Protein AF-A0A6J7ZWI7-F1 (afdb_monomer)

Organism: Mytilus coruscus (NCBI:txid42192)

Secondary structure (DSSP, 8-state):
-HHHHHHHHHHHHHHHHHHHHH-------PPP--------PPPPPHHHHHHHHHHHTTSPPPPP---TT--GGGS-HHHHHHHHHHHHHHHHHHHHHHHHHHHHHHHHHHHH----S-TTS--HHHHHHHHHTHHHHHHHS--TT-HHHHHHHHHHHHHHHHHHH----HHHHHHHHHHHHH-HHHHHHHHHT-SS----HHHHHHHHTSSPP-SS--HHHHHHHHHHHHHTTTTSGGG-----------------EE-TTT--EETB--HHHHHHHHHHHHHHHH--S-----SS-------PPP-HHHHHHHHHHHHHTBSSTT--B--EETTEE--HHHHHHHIIIIISSTT--SSTT--HHHHS--TTTTT-HHHHHHHTSHHHHHHHHHHS-GGGHHHHHHHHHHHHHHHHT----SSHHHHHT-GGGSPB--TT-HHHHIIIIIIHHHHHHHHHHHHT-TT--HHHHHTTS--HHHHHHHHHHHHHHHHHHHHHHHTT-S-B-GGGGSS--

Structure (mmCIF, N/CA/C/O backbone):
data_AF-A0A6J7ZWI7-F1
#
_entry.id   AF-A0A6J7ZWI7-F1
#
loop_
_atom_site.group_PDB
_atom_site.id
_atom_site.type_symbol
_atom_site.label_atom_id
_atom_site.label_alt_id
_atom_site.label_comp_id
_atom_site.label_asym_id
_atom_site.label_entity_id
_atom_site.label_seq_id
_atom_site.pdbx_PDB_ins_code
_atom_site.Cartn_x
_atom_site.Cartn_y
_atom_site.Cartn_z
_atom_site.occupancy
_atom_site.B_iso_or_equiv
_atom_site.auth_seq_id
_atom_site.auth_comp_id
_atom_site.auth_asym_id
_atom_site.auth_atom_id
_atom_site.pdbx_PDB_model_num
ATOM 1 N N . MET A 1 1 ? 31.018 61.554 -10.708 1.00 45.62 1 MET A N 1
ATOM 2 C CA . MET A 1 1 ? 30.040 61.345 -9.614 1.00 45.62 1 MET A CA 1
ATOM 3 C C . MET A 1 1 ? 28.621 61.806 -9.962 1.00 45.62 1 MET A C 1
ATOM 5 O O . MET A 1 1 ? 27.698 61.292 -9.351 1.00 45.62 1 MET A O 1
ATOM 9 N N . SER A 1 2 ? 28.408 62.670 -10.964 1.00 43.94 2 SER A N 1
ATOM 10 C CA . SER A 1 2 ? 27.065 63.125 -11.377 1.00 43.94 2 SER A CA 1
ATOM 11 C C . SER A 1 2 ? 26.158 62.014 -11.932 1.00 43.94 2 SER A C 1
ATOM 13 O O . SER A 1 2 ? 24.997 61.957 -11.557 1.00 43.94 2 SER A O 1
ATOM 15 N N . ASN A 1 3 ? 26.677 61.065 -12.721 1.00 47.3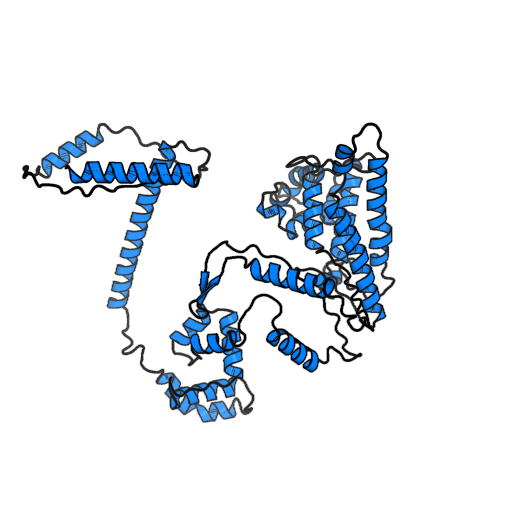4 3 ASN A N 1
ATOM 16 C CA . ASN A 1 3 ? 25.847 60.000 -13.319 1.00 47.34 3 ASN A CA 1
ATOM 17 C C . ASN A 1 3 ? 25.349 58.933 -12.325 1.00 47.34 3 ASN A C 1
ATOM 19 O O . ASN A 1 3 ? 24.417 58.197 -12.633 1.00 47.34 3 ASN A O 1
ATOM 23 N N . PHE A 1 4 ? 25.964 58.820 -11.143 1.00 48.78 4 PHE A N 1
ATOM 24 C CA . PHE A 1 4 ? 25.611 57.779 -10.168 1.00 48.78 4 PHE A CA 1
ATOM 25 C C . PHE A 1 4 ? 24.387 58.170 -9.329 1.00 48.78 4 PHE A C 1
ATOM 27 O O . PHE A 1 4 ? 23.556 57.322 -9.018 1.00 48.78 4 PHE A O 1
ATOM 34 N N . SER A 1 5 ? 24.239 59.466 -9.028 1.00 50.50 5 SER A N 1
ATOM 35 C CA . SER A 1 5 ? 23.066 60.003 -8.328 1.00 50.50 5 SER A CA 1
ATOM 36 C C . SER A 1 5 ? 21.799 59.847 -9.170 1.00 50.50 5 SER A C 1
ATOM 38 O O . SER A 1 5 ? 20.777 59.399 -8.664 1.00 50.50 5 SER A O 1
ATOM 40 N N . THR A 1 6 ? 21.882 60.126 -10.474 1.00 57.06 6 THR A N 1
ATOM 41 C CA . THR A 1 6 ? 20.742 60.040 -11.400 1.00 57.06 6 THR A CA 1
ATOM 42 C C . THR A 1 6 ? 20.266 58.599 -11.603 1.00 57.06 6 THR A C 1
ATOM 44 O O . THR A 1 6 ? 19.067 58.336 -11.634 1.00 57.06 6 THR A O 1
ATOM 47 N N . LEU A 1 7 ? 21.200 57.642 -11.676 1.00 53.06 7 LEU A N 1
ATOM 48 C CA . LEU A 1 7 ? 20.899 56.208 -11.779 1.00 53.06 7 LEU A CA 1
ATOM 49 C C . LEU A 1 7 ? 20.277 55.638 -10.498 1.00 53.06 7 LEU A C 1
ATOM 51 O O . LEU A 1 7 ? 19.397 54.781 -10.572 1.00 53.06 7 LEU A O 1
ATOM 55 N N . LEU A 1 8 ? 20.706 56.117 -9.327 1.00 56.00 8 LEU A N 1
ATOM 56 C CA . LEU A 1 8 ? 20.135 55.703 -8.046 1.00 56.00 8 LEU A CA 1
ATOM 57 C C . LEU A 1 8 ? 18.701 56.225 -7.875 1.00 56.00 8 LEU A C 1
ATOM 59 O O . LEU A 1 8 ? 17.844 55.502 -7.372 1.00 56.00 8 LEU A O 1
ATOM 63 N N . GLN A 1 9 ? 18.434 57.441 -8.352 1.00 59.75 9 GLN A N 1
ATOM 64 C CA . GLN A 1 9 ? 17.122 58.080 -8.265 1.00 59.75 9 GLN A CA 1
ATOM 65 C C . GLN A 1 9 ? 16.100 57.416 -9.205 1.00 59.75 9 GLN A C 1
ATOM 67 O O . GLN A 1 9 ? 15.015 57.046 -8.762 1.00 59.75 9 GLN A O 1
ATOM 72 N N . LEU A 1 10 ? 16.494 57.104 -10.448 1.00 58.75 10 LEU A N 1
ATOM 73 C CA . LEU A 1 10 ? 15.679 56.319 -11.391 1.00 58.75 10 LEU A CA 1
ATOM 74 C C . LEU A 1 10 ? 15.386 54.897 -10.885 1.00 58.75 10 LEU A C 1
ATOM 76 O O . LEU A 1 10 ? 14.271 54.396 -11.032 1.00 58.75 10 LEU A O 1
ATOM 80 N N . ALA A 1 11 ? 16.363 54.240 -10.252 1.00 55.84 11 ALA A N 1
ATOM 81 C CA . ALA A 1 11 ? 16.165 52.908 -9.680 1.00 55.84 11 ALA A CA 1
ATOM 82 C C . ALA A 1 11 ? 15.207 52.924 -8.473 1.00 55.84 11 ALA A C 1
ATOM 84 O O . ALA A 1 11 ? 14.430 51.986 -8.295 1.00 55.84 11 ALA A O 1
ATOM 85 N N . GLN A 1 12 ? 15.231 53.982 -7.657 1.00 62.62 12 GLN A N 1
ATOM 86 C CA . GLN A 1 12 ? 14.315 54.144 -6.524 1.00 62.62 12 GLN A CA 1
ATOM 87 C C . GLN A 1 12 ? 12.875 54.435 -6.973 1.00 62.62 12 GLN A C 1
ATOM 89 O O . GLN A 1 12 ? 11.942 53.854 -6.414 1.00 62.62 12 GLN A O 1
ATOM 94 N N . GLU A 1 13 ? 12.685 55.255 -8.010 1.00 65.56 13 GLU A N 1
ATOM 95 C CA . GLU A 1 13 ? 11.359 55.529 -8.580 1.00 65.56 13 GLU A CA 1
ATOM 96 C C . GLU A 1 13 ? 10.736 54.284 -9.226 1.00 65.56 13 GLU A C 1
ATOM 98 O O . GLU A 1 13 ? 9.563 53.986 -8.988 1.00 65.56 13 GLU A O 1
ATOM 103 N N . LEU A 1 14 ? 11.527 53.489 -9.957 1.00 61.12 14 LEU A N 1
ATOM 104 C CA . LEU A 1 14 ? 11.052 52.250 -10.581 1.00 61.12 14 LEU A CA 1
ATOM 105 C C . LEU A 1 14 ? 10.603 51.213 -9.534 1.00 61.12 14 LEU A C 1
ATOM 107 O O . LEU A 1 14 ? 9.574 50.555 -9.696 1.00 61.12 14 LEU A O 1
ATOM 111 N N . VAL A 1 15 ? 11.343 51.098 -8.424 1.00 60.28 15 VAL A N 1
ATOM 112 C CA . VAL A 1 15 ? 11.004 50.198 -7.308 1.00 60.28 15 VAL A CA 1
ATOM 113 C C . VAL A 1 15 ? 9.740 50.660 -6.582 1.00 60.28 15 VAL A C 1
ATOM 115 O O . VAL A 1 15 ? 8.906 49.822 -6.232 1.00 60.28 15 VAL A O 1
ATOM 118 N N . MET A 1 16 ? 9.546 51.969 -6.386 1.00 60.84 16 MET A N 1
ATOM 119 C CA . MET A 1 16 ? 8.299 52.488 -5.809 1.00 60.84 16 MET A CA 1
ATOM 120 C C . MET A 1 16 ? 7.095 52.264 -6.730 1.00 60.84 16 MET A C 1
ATOM 122 O O . MET A 1 16 ? 6.038 51.849 -6.250 1.00 60.84 16 MET A O 1
ATOM 126 N N . HIS A 1 17 ? 7.251 52.459 -8.042 1.00 57.09 17 HIS A N 1
ATOM 127 C CA . HIS A 1 17 ? 6.162 52.276 -9.001 1.00 57.09 17 HIS A CA 1
ATOM 128 C C . HIS A 1 17 ? 5.717 50.806 -9.106 1.00 57.09 17 HIS A C 1
ATOM 130 O O . HIS A 1 17 ? 4.521 50.510 -9.090 1.00 57.09 17 HIS A O 1
ATOM 136 N N . LEU A 1 18 ? 6.668 49.865 -9.114 1.00 54.59 18 LEU A N 1
ATOM 137 C CA . LEU A 1 18 ? 6.382 48.425 -9.127 1.00 54.59 18 LEU A CA 1
ATOM 138 C C . LEU A 1 18 ? 5.754 47.935 -7.813 1.00 54.59 18 LEU A C 1
ATOM 140 O O . LEU A 1 18 ? 4.853 47.094 -7.837 1.00 54.59 18 LEU A O 1
ATOM 144 N N . ARG A 1 19 ? 6.172 48.500 -6.672 1.00 55.59 19 ARG A N 1
ATOM 145 C CA . ARG A 1 19 ? 5.603 48.173 -5.358 1.00 55.59 19 ARG A CA 1
ATOM 146 C C . ARG A 1 19 ? 4.160 48.659 -5.214 1.00 55.59 19 ARG A C 1
ATOM 148 O O . ARG A 1 19 ? 3.345 47.930 -4.658 1.00 55.59 19 ARG A O 1
ATOM 155 N N . MET A 1 20 ? 3.837 49.850 -5.725 1.00 53.91 20 MET A N 1
ATOM 156 C CA . MET A 1 20 ? 2.474 50.395 -5.654 1.00 53.91 20 MET A CA 1
ATOM 157 C C . MET A 1 20 ? 1.499 49.734 -6.636 1.00 53.91 20 MET A C 1
ATOM 159 O O . MET A 1 20 ? 0.329 49.591 -6.302 1.00 53.91 20 MET A O 1
ATOM 163 N N . LYS A 1 21 ? 1.955 49.310 -7.823 1.00 46.09 21 LYS A N 1
ATOM 164 C CA . LYS A 1 21 ? 1.064 48.782 -8.872 1.00 46.09 21 LYS A CA 1
ATOM 165 C C . LYS A 1 21 ? 0.836 47.265 -8.807 1.00 46.09 21 LYS A C 1
ATOM 167 O O . LYS A 1 21 ? -0.218 46.809 -9.232 1.00 46.09 21 LYS A O 1
ATOM 172 N N . TYR A 1 22 ? 1.789 46.495 -8.268 1.00 51.00 22 TYR A N 1
ATOM 173 C CA . TYR A 1 22 ? 1.742 45.021 -8.303 1.00 51.00 22 TYR A CA 1
ATOM 174 C C . TYR A 1 22 ? 2.011 44.332 -6.953 1.00 51.00 22 TYR A C 1
ATOM 176 O O . TYR A 1 22 ? 2.034 43.107 -6.892 1.00 51.00 22 TYR A O 1
ATOM 184 N N . GLY A 1 23 ? 2.239 45.078 -5.863 1.00 45.19 23 GLY A N 1
ATOM 185 C CA . GLY A 1 23 ? 2.429 44.506 -4.519 1.00 45.19 23 GLY A CA 1
ATOM 186 C C . GLY A 1 23 ? 3.719 43.693 -4.317 1.00 45.19 23 GLY A C 1
ATOM 187 O O . GLY A 1 23 ? 3.888 43.057 -3.278 1.00 45.19 23 GLY A O 1
ATOM 188 N N . VAL A 1 24 ? 4.650 43.716 -5.278 1.00 42.88 24 VAL A N 1
ATOM 189 C CA . VAL A 1 24 ? 5.900 42.939 -5.239 1.00 42.88 24 VAL A CA 1
ATOM 190 C C . VAL A 1 24 ? 7.018 43.729 -4.548 1.00 42.88 24 VAL A C 1
ATOM 192 O O . VAL A 1 24 ? 7.262 44.897 -4.855 1.00 42.88 24 VAL A O 1
ATOM 195 N N . ILE A 1 25 ? 7.741 43.087 -3.622 1.00 44.72 25 ILE A N 1
ATOM 196 C CA . ILE A 1 25 ? 8.928 43.657 -2.963 1.00 44.72 25 ILE A CA 1
ATOM 197 C C . ILE A 1 25 ? 10.171 43.320 -3.798 1.00 44.72 25 ILE A C 1
ATOM 199 O O . ILE A 1 25 ? 10.655 42.191 -3.775 1.00 44.72 25 ILE A O 1
ATOM 203 N N . VAL A 1 26 ? 10.713 44.310 -4.511 1.00 45.81 26 VAL A N 1
ATOM 204 C CA . VAL A 1 26 ? 11.947 44.171 -5.304 1.00 45.81 26 VAL A CA 1
ATOM 205 C C . VAL A 1 26 ? 13.139 44.716 -4.514 1.00 45.81 26 VAL A C 1
ATOM 207 O O . VAL A 1 26 ? 13.104 45.842 -4.018 1.00 45.81 26 VAL A O 1
ATOM 210 N N . LYS A 1 27 ? 14.212 43.923 -4.390 1.00 40.94 27 LYS A N 1
ATOM 211 C CA . LYS A 1 27 ? 15.452 44.302 -3.692 1.00 40.94 27 LYS A CA 1
ATOM 212 C C . LYS A 1 27 ? 16.568 44.522 -4.717 1.00 40.94 27 LYS A C 1
ATOM 214 O O . LYS A 1 27 ? 17.050 43.567 -5.317 1.00 40.94 27 LYS A O 1
ATOM 219 N N . VAL A 1 28 ? 16.980 45.773 -4.918 1.00 43.91 28 VAL A N 1
ATOM 220 C CA . VAL A 1 28 ? 18.088 46.127 -5.820 1.00 43.91 28 VAL A CA 1
ATOM 221 C C . VAL A 1 28 ? 19.406 46.010 -5.055 1.00 43.91 28 VAL A C 1
ATOM 223 O O . VAL A 1 28 ? 19.600 46.684 -4.046 1.00 43.91 28 VAL A O 1
ATOM 226 N N . ILE A 1 29 ? 20.311 45.145 -5.515 1.00 36.12 29 ILE A N 1
ATOM 227 C CA . ILE A 1 29 ? 21.653 44.981 -4.940 1.00 36.12 29 ILE A CA 1
ATOM 228 C C . ILE A 1 29 ? 22.660 45.570 -5.930 1.00 36.12 29 ILE A C 1
ATOM 230 O O . ILE A 1 29 ? 22.903 44.990 -6.985 1.00 36.12 29 ILE A O 1
ATOM 234 N N . MET A 1 30 ? 23.252 46.718 -5.593 1.00 37.62 30 MET A N 1
ATOM 235 C CA . MET A 1 30 ? 24.400 47.261 -6.326 1.00 37.62 30 MET A CA 1
ATOM 236 C C . MET A 1 30 ? 25.702 46.777 -5.684 1.00 37.62 30 MET A C 1
ATOM 238 O O . MET A 1 30 ? 25.903 46.929 -4.480 1.00 37.62 30 MET A O 1
ATOM 242 N N . VAL A 1 31 ? 26.601 46.219 -6.494 1.00 33.09 31 VAL A N 1
ATOM 243 C CA . VAL A 1 31 ? 27.946 45.815 -6.062 1.00 33.09 31 VAL A CA 1
ATOM 244 C C . VAL A 1 31 ? 28.939 46.903 -6.488 1.00 33.09 31 VAL A C 1
ATOM 246 O O . VAL A 1 31 ? 29.068 47.151 -7.690 1.00 33.09 31 VAL A O 1
ATOM 249 N N . PRO A 1 32 ? 29.657 47.566 -5.564 1.00 30.83 32 PRO A N 1
ATOM 250 C CA . PRO A 1 32 ? 30.640 48.571 -5.942 1.00 30.83 32 PRO A CA 1
ATOM 251 C C . PRO A 1 32 ? 31.898 47.903 -6.514 1.00 30.83 32 PRO A C 1
ATOM 253 O O . PRO A 1 32 ? 32.517 47.052 -5.873 1.00 30.83 32 PRO A O 1
ATOM 256 N N . LYS A 1 33 ? 32.323 48.322 -7.713 1.00 28.62 33 LYS A N 1
ATOM 257 C CA . LYS A 1 33 ? 33.686 48.064 -8.201 1.00 28.62 33 LYS A CA 1
ATOM 258 C C . LYS A 1 33 ? 34.642 49.014 -7.481 1.00 28.62 33 LYS A C 1
ATOM 260 O O . LYS A 1 33 ? 34.721 50.191 -7.819 1.00 28.62 33 LYS A O 1
ATOM 265 N N . VAL A 1 34 ? 35.377 48.499 -6.499 1.00 30.06 34 VAL A N 1
ATOM 266 C CA . VAL A 1 34 ? 36.505 49.215 -5.893 1.00 30.06 34 VAL A CA 1
ATOM 267 C C . VAL A 1 34 ? 37.693 49.140 -6.854 1.00 30.06 34 VAL A C 1
ATOM 269 O O . VAL A 1 34 ? 38.278 48.076 -7.049 1.00 30.06 34 VAL A O 1
ATOM 272 N N . VAL A 1 35 ? 38.055 50.271 -7.459 1.00 30.48 35 VAL A N 1
ATOM 273 C CA . VAL A 1 35 ? 39.369 50.461 -8.085 1.00 30.48 35 VAL A CA 1
ATOM 274 C C . VAL A 1 35 ? 40.315 50.921 -6.980 1.00 30.48 35 VAL A C 1
ATOM 276 O O . VAL A 1 35 ? 40.199 52.037 -6.482 1.00 30.48 35 VAL A O 1
ATOM 279 N N . VAL A 1 36 ? 41.227 50.047 -6.556 1.00 29.61 36 VAL A N 1
ATOM 280 C CA . VAL A 1 36 ? 42.264 50.399 -5.578 1.00 29.61 36 VAL A CA 1
ATOM 281 C C . VAL A 1 36 ? 43.408 51.095 -6.313 1.00 29.61 36 VAL A C 1
ATOM 283 O O . VAL A 1 36 ? 44.169 50.455 -7.039 1.00 29.61 36 VAL A O 1
ATOM 286 N N . ALA A 1 37 ? 43.549 52.404 -6.104 1.00 29.92 37 ALA A N 1
ATOM 287 C CA . ALA A 1 37 ? 44.778 53.125 -6.412 1.00 29.92 37 ALA A CA 1
ATOM 288 C C . ALA A 1 37 ? 45.890 52.650 -5.457 1.00 29.92 37 ALA A C 1
ATOM 290 O O . ALA A 1 37 ? 45.735 52.688 -4.235 1.00 29.92 37 ALA A O 1
ATOM 291 N N . ARG A 1 38 ? 47.015 52.172 -6.003 1.00 28.91 38 ARG A N 1
ATOM 292 C CA . ARG A 1 38 ? 48.207 51.831 -5.212 1.00 28.91 38 ARG A CA 1
ATOM 293 C C . ARG A 1 38 ? 48.899 53.116 -4.757 1.00 28.91 38 ARG A C 1
ATOM 295 O O . ARG A 1 38 ? 49.639 53.716 -5.527 1.00 28.91 38 ARG A O 1
ATOM 302 N N . LEU A 1 39 ? 48.729 53.477 -3.488 1.00 33.81 39 LEU A N 1
ATOM 303 C CA . LEU A 1 39 ? 49.727 54.263 -2.766 1.00 33.81 39 LEU A CA 1
ATOM 304 C C . LEU A 1 39 ? 50.888 53.330 -2.405 1.00 33.81 39 LEU A C 1
ATOM 306 O O . LEU A 1 39 ? 50.705 52.313 -1.734 1.00 33.81 39 LEU A O 1
ATOM 310 N N . VAL A 1 40 ? 52.086 53.647 -2.894 1.00 38.62 40 VAL A N 1
ATOM 311 C CA . VAL A 1 40 ? 53.319 52.945 -2.529 1.00 38.62 40 VAL A CA 1
ATOM 312 C C . VAL A 1 40 ? 53.675 53.343 -1.097 1.00 38.62 40 VAL A C 1
ATOM 314 O O . VAL A 1 40 ? 54.309 54.365 -0.865 1.00 38.62 40 VAL A O 1
ATOM 317 N N . GLN A 1 41 ? 53.252 52.535 -0.127 1.00 41.91 41 GLN A N 1
ATOM 318 C CA . GLN A 1 41 ? 53.801 52.556 1.227 1.00 41.91 41 GLN A CA 1
ATOM 319 C C . GLN A 1 41 ? 54.755 51.374 1.419 1.00 41.91 41 GLN A C 1
ATOM 321 O O . GLN A 1 41 ? 54.539 50.269 0.910 1.00 41.91 41 GLN A O 1
ATOM 326 N N . ARG A 1 42 ? 55.855 51.644 2.128 1.00 39.62 42 ARG A N 1
ATOM 327 C CA . ARG A 1 42 ? 56.961 50.718 2.395 1.00 39.62 42 ARG A CA 1
ATOM 328 C C . ARG A 1 42 ? 56.423 49.447 3.068 1.00 39.62 42 ARG A C 1
ATOM 330 O O . ARG A 1 42 ? 55.705 49.525 4.059 1.00 39.62 42 ARG A O 1
ATOM 337 N N . ARG A 1 43 ? 56.744 48.268 2.522 1.00 39.44 43 ARG A N 1
ATOM 338 C CA . ARG A 1 43 ? 56.319 46.984 3.107 1.00 39.44 43 ARG A CA 1
ATOM 339 C C . ARG A 1 43 ? 57.072 46.738 4.423 1.00 39.44 43 ARG A C 1
ATOM 341 O O . ARG A 1 43 ? 58.301 46.777 4.385 1.00 39.44 43 ARG A O 1
ATOM 348 N N . PRO A 1 44 ? 56.379 46.414 5.528 1.00 51.19 44 PRO A N 1
ATOM 349 C CA . PRO A 1 44 ? 57.037 46.021 6.763 1.00 51.19 44 PRO A CA 1
ATOM 350 C C . PRO A 1 44 ? 57.765 44.686 6.584 1.00 51.19 44 PRO A C 1
ATOM 352 O O . PRO A 1 44 ? 57.308 43.778 5.871 1.00 51.19 44 PRO A O 1
ATOM 355 N N . THR A 1 45 ? 58.920 44.591 7.227 1.00 60.41 45 THR A N 1
ATOM 356 C CA . THR A 1 45 ? 59.810 43.431 7.216 1.00 60.41 45 THR A CA 1
ATOM 357 C C . THR A 1 45 ? 59.170 42.231 7.929 1.00 60.41 45 THR A C 1
ATOM 359 O O . THR A 1 45 ? 58.224 42.354 8.709 1.00 60.41 45 THR A O 1
ATOM 362 N N . ASN A 1 46 ? 59.672 41.019 7.667 1.00 53.88 46 ASN A N 1
ATOM 363 C CA . ASN A 1 46 ? 59.143 39.792 8.286 1.00 53.88 46 ASN A CA 1
ATOM 364 C C . ASN A 1 46 ? 59.263 39.777 9.824 1.00 53.88 46 ASN A C 1
ATOM 366 O O . ASN A 1 46 ? 58.548 39.016 10.476 1.00 53.88 46 ASN A O 1
ATOM 370 N N . VAL A 1 47 ? 60.138 40.610 10.394 1.00 61.97 47 VAL A N 1
ATOM 371 C CA . VAL A 1 47 ? 60.319 40.767 11.843 1.00 61.97 47 VAL A CA 1
ATOM 372 C C . VAL A 1 47 ? 59.169 41.582 12.445 1.00 61.97 47 VAL A C 1
ATOM 374 O O . VAL A 1 47 ? 58.538 41.125 13.396 1.00 61.97 47 VAL A O 1
ATOM 377 N N . GLU A 1 48 ? 58.798 42.701 11.819 1.00 56.47 48 GLU A N 1
ATOM 378 C CA . GLU A 1 48 ? 57.671 43.552 12.244 1.00 56.47 48 GLU A CA 1
ATOM 379 C C . GLU A 1 48 ? 56.334 42.797 12.169 1.00 56.47 48 GLU A C 1
ATOM 381 O O . GLU A 1 48 ? 55.515 42.858 13.085 1.00 56.47 48 GLU A O 1
ATOM 386 N N . LYS A 1 49 ? 56.146 41.963 11.135 1.00 58.94 49 LYS A N 1
ATOM 387 C CA . LYS A 1 49 ? 54.963 41.088 11.013 1.00 58.94 49 LYS A CA 1
ATOM 388 C C . LYS A 1 49 ? 54.885 40.010 12.096 1.00 58.94 49 LYS A C 1
ATOM 390 O O . LYS A 1 49 ? 53.794 39.534 12.409 1.00 58.94 49 LYS A O 1
ATOM 395 N N . ARG A 1 50 ? 56.027 39.571 12.635 1.00 60.97 50 ARG A N 1
ATOM 396 C CA . ARG A 1 50 ? 56.074 38.593 13.734 1.00 60.97 50 ARG A CA 1
ATOM 397 C C . ARG A 1 50 ? 55.765 39.248 15.077 1.00 60.97 50 ARG A C 1
ATOM 399 O O . ARG A 1 50 ? 55.068 38.626 15.871 1.00 60.97 50 ARG A O 1
ATOM 406 N N . GLN A 1 51 ? 56.219 40.481 15.297 1.00 62.50 51 GLN A N 1
ATOM 407 C CA . GLN A 1 51 ? 55.904 41.251 16.504 1.00 62.50 51 GLN A CA 1
ATOM 408 C C . GLN A 1 51 ? 54.419 41.637 16.558 1.00 62.50 51 GLN A C 1
ATOM 410 O O . GLN A 1 51 ? 53.768 41.339 17.554 1.00 62.50 51 GLN A O 1
ATOM 415 N N . GLN A 1 52 ? 53.841 42.119 15.450 1.00 58.12 52 GLN A N 1
ATOM 416 C CA . GLN A 1 52 ? 52.399 42.416 15.370 1.00 58.12 52 GLN A CA 1
ATOM 417 C C . GLN A 1 52 ? 51.522 41.179 15.628 1.00 58.12 52 GLN A C 1
ATOM 419 O O . GLN A 1 52 ? 50.566 41.238 16.395 1.00 58.12 52 GLN A O 1
ATOM 424 N N . ARG A 1 53 ? 51.889 40.013 15.075 1.00 59.62 53 ARG A N 1
ATOM 425 C CA . ARG A 1 53 ? 51.173 38.748 15.339 1.00 59.62 53 ARG A CA 1
ATOM 426 C C . ARG A 1 53 ? 51.326 38.238 16.775 1.00 59.62 53 ARG A C 1
ATOM 428 O O . ARG A 1 53 ? 50.487 37.463 17.232 1.00 59.62 53 ARG A O 1
ATOM 435 N N . ALA A 1 54 ? 52.411 38.597 17.460 1.00 59.53 54 ALA A N 1
ATOM 436 C CA . ALA A 1 54 ? 52.628 38.237 18.858 1.00 59.53 54 ALA A CA 1
ATOM 437 C C . ALA A 1 54 ? 51.816 39.138 19.805 1.00 59.53 54 ALA A C 1
ATOM 439 O O . ALA A 1 54 ? 51.339 38.653 20.830 1.00 59.53 54 ALA A O 1
ATOM 440 N N . GLU A 1 55 ? 51.608 40.406 19.442 1.00 54.22 55 GLU A N 1
ATOM 441 C CA . GLU A 1 55 ? 50.732 41.335 20.1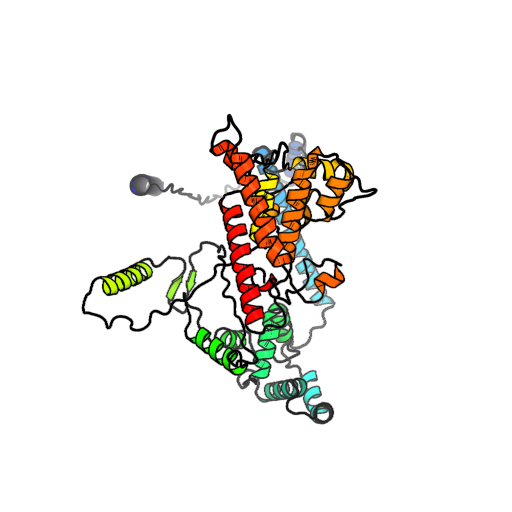66 1.00 54.22 55 GLU A CA 1
ATOM 442 C C . GLU A 1 55 ? 49.243 41.022 19.954 1.00 54.22 55 GLU A C 1
ATOM 444 O O . GLU A 1 55 ? 48.502 40.961 20.931 1.00 54.22 55 GLU A O 1
ATOM 449 N N . GLU A 1 56 ? 48.810 40.684 18.732 1.00 53.59 56 GLU A N 1
ATOM 450 C CA . GLU A 1 56 ? 47.419 40.268 18.442 1.00 53.59 56 GLU A CA 1
ATOM 451 C C . GLU A 1 56 ? 47.011 38.960 19.150 1.00 53.59 56 GLU A C 1
ATOM 453 O O . GLU A 1 56 ? 45.841 38.748 19.478 1.00 53.59 56 GLU A O 1
ATOM 458 N N . LYS A 1 57 ? 47.975 38.073 19.431 1.00 54.44 57 LYS A N 1
ATOM 459 C CA . LYS A 1 57 ? 47.738 36.840 20.202 1.00 54.44 57 LYS A CA 1
ATOM 460 C C . LYS A 1 57 ? 47.600 37.068 21.709 1.00 54.44 57 LYS A C 1
ATOM 462 O O . LYS A 1 57 ? 47.112 36.173 22.391 1.00 54.44 57 LYS A O 1
ATOM 467 N N . LYS A 1 58 ? 48.024 38.222 22.240 1.00 52.41 58 LYS A N 1
ATOM 468 C CA . LYS A 1 58 ? 47.886 38.551 23.670 1.00 52.41 58 LYS A CA 1
ATOM 469 C C . LYS A 1 58 ? 46.518 39.151 24.022 1.00 52.41 58 LYS A C 1
ATOM 471 O O . LYS A 1 58 ? 46.189 39.204 25.200 1.00 52.41 58 LYS A O 1
ATOM 476 N N . THR A 1 59 ? 45.723 39.577 23.037 1.00 43.31 59 THR A N 1
ATOM 477 C CA . THR A 1 59 ? 44.473 40.336 23.249 1.00 43.31 59 THR A CA 1
ATOM 478 C C . THR A 1 59 ? 43.188 39.606 22.840 1.00 43.31 59 THR A C 1
ATOM 480 O O . THR A 1 59 ? 42.106 40.177 22.953 1.00 43.31 59 THR A O 1
ATOM 483 N N . THR A 1 60 ? 43.252 38.346 22.397 1.00 37.09 60 THR A N 1
ATOM 484 C CA . THR A 1 60 ? 42.062 37.590 21.966 1.00 37.09 60 THR A CA 1
ATOM 485 C C . THR A 1 60 ? 41.442 36.774 23.119 1.00 37.09 60 THR A C 1
ATOM 487 O O . THR A 1 60 ? 42.140 35.949 23.710 1.00 37.09 60 THR A O 1
ATOM 490 N N . PRO A 1 61 ? 40.146 36.957 23.459 1.00 43.44 61 PRO A N 1
ATOM 491 C CA . PRO A 1 61 ? 39.468 36.144 24.473 1.00 43.44 61 PRO A CA 1
ATOM 492 C C . PRO A 1 61 ? 39.253 34.694 23.987 1.00 43.44 61 PRO A C 1
ATOM 494 O O . PRO A 1 61 ? 39.265 34.441 22.777 1.00 43.44 61 PRO A O 1
ATOM 497 N N . PRO A 1 62 ? 39.060 33.720 24.898 1.00 40.84 62 PRO A N 1
ATOM 498 C CA . PRO A 1 62 ? 39.020 32.309 24.534 1.00 40.84 62 PRO A CA 1
ATOM 499 C C . PRO A 1 62 ? 37.756 31.976 23.729 1.00 40.84 62 PRO A C 1
ATOM 501 O O . PRO A 1 62 ? 36.638 32.311 24.116 1.00 40.84 62 PRO A O 1
ATOM 504 N N . VAL A 1 63 ? 37.951 31.296 22.597 1.00 45.22 63 VAL A N 1
ATOM 505 C CA . VAL A 1 63 ? 36.891 30.847 21.684 1.00 45.22 63 VAL A CA 1
ATOM 506 C C . VAL A 1 63 ? 36.024 29.792 22.375 1.00 45.22 63 VAL A C 1
ATOM 508 O O . VAL A 1 63 ? 36.505 28.719 22.739 1.00 45.22 63 VAL A O 1
ATOM 511 N N . THR A 1 64 ? 34.731 30.071 22.522 1.00 45.38 64 THR A N 1
ATOM 512 C CA . THR A 1 64 ? 33.725 29.115 22.995 1.00 45.38 64 THR A CA 1
ATOM 513 C C . THR A 1 64 ? 33.513 28.011 21.955 1.00 45.38 64 THR A C 1
ATOM 515 O O . THR A 1 64 ? 33.168 28.261 20.800 1.00 45.38 64 THR A O 1
ATOM 518 N N . PHE A 1 65 ? 33.737 26.761 22.359 1.00 43.69 65 PHE A N 1
ATOM 519 C CA . PHE A 1 65 ? 33.629 25.590 21.490 1.00 43.69 65 PHE A CA 1
ATOM 520 C C . PHE A 1 65 ? 32.153 25.196 21.310 1.00 43.69 65 PHE A C 1
ATOM 522 O O . PHE A 1 65 ? 31.497 24.769 22.259 1.00 43.69 65 PHE A O 1
ATOM 529 N N . VAL A 1 66 ? 31.608 25.333 20.097 1.00 54.53 66 VAL A N 1
ATOM 530 C CA . VAL A 1 66 ? 30.219 24.949 19.786 1.00 54.53 66 VAL A CA 1
ATOM 531 C C . VAL A 1 66 ? 30.193 23.517 19.241 1.00 54.53 66 VAL A C 1
ATOM 533 O O . VAL A 1 66 ? 30.732 23.233 18.173 1.00 54.53 66 VAL A O 1
ATOM 536 N N . HIS A 1 67 ? 29.564 22.594 19.972 1.00 54.34 67 HIS A N 1
ATOM 537 C CA . HIS A 1 67 ? 29.527 21.167 19.625 1.00 54.34 67 HIS A CA 1
ATOM 538 C C . HIS A 1 67 ? 28.683 20.885 18.358 1.00 54.34 67 HIS A C 1
ATOM 540 O O . HIS A 1 67 ? 27.620 21.479 18.149 1.00 54.34 67 HIS A O 1
ATOM 546 N N . ARG A 1 68 ? 29.119 19.931 17.516 1.00 54.19 68 ARG A N 1
ATOM 547 C CA . ARG A 1 68 ? 28.514 19.613 16.196 1.00 54.19 68 ARG A CA 1
ATOM 548 C C . ARG A 1 68 ? 27.029 19.210 16.258 1.00 54.19 68 ARG A C 1
ATOM 550 O O . ARG A 1 68 ? 26.302 19.433 15.292 1.00 54.19 68 ARG A O 1
ATOM 557 N N . THR A 1 69 ? 26.578 18.685 17.394 1.00 53.22 69 THR A N 1
ATOM 558 C CA . THR A 1 69 ? 25.257 18.073 17.627 1.00 53.22 69 THR A CA 1
ATOM 559 C C . THR A 1 69 ? 24.149 19.035 18.081 1.00 53.22 69 THR A C 1
ATOM 561 O O . THR A 1 69 ? 23.002 18.613 18.205 1.00 53.22 69 THR A O 1
ATOM 564 N N . TYR A 1 70 ? 24.436 20.323 18.305 1.00 56.59 70 TYR A N 1
ATOM 565 C CA . TYR A 1 70 ? 23.412 21.279 18.751 1.00 56.59 70 TYR A CA 1
ATOM 566 C C . TYR A 1 70 ? 22.396 21.626 17.651 1.00 56.59 70 TYR A C 1
ATOM 568 O O . TYR A 1 70 ? 22.768 22.012 16.537 1.00 56.59 70 TYR A O 1
ATOM 576 N N . GLN A 1 71 ? 21.103 21.535 17.984 1.00 57.03 71 GLN A N 1
ATOM 577 C CA . GLN A 1 71 ? 19.999 21.847 17.072 1.00 57.03 71 GLN A CA 1
ATOM 578 C C . GLN A 1 71 ? 19.939 23.352 16.756 1.00 57.03 71 GLN A C 1
ATOM 580 O O . GLN A 1 71 ? 19.904 24.187 17.658 1.00 57.03 71 GLN A O 1
ATOM 585 N N . HIS A 1 72 ? 19.861 23.694 15.463 1.00 62.44 72 HIS A N 1
ATOM 586 C CA . HIS A 1 72 ? 19.934 25.074 14.953 1.00 62.44 72 HIS A CA 1
ATOM 587 C C . HIS A 1 72 ? 18.898 26.037 15.556 1.00 62.44 72 HIS A C 1
ATOM 589 O O . HIS A 1 72 ? 19.192 27.217 15.715 1.00 62.44 72 HIS A O 1
ATOM 595 N N . LYS A 1 73 ? 17.718 25.535 15.943 1.00 62.31 73 LYS A N 1
ATOM 596 C CA . LYS A 1 73 ? 16.636 26.324 16.560 1.00 62.31 73 LYS A CA 1
ATOM 597 C C . LYS A 1 73 ? 16.972 26.907 17.940 1.00 62.31 73 LYS A C 1
ATOM 599 O O . LYS A 1 73 ? 16.266 27.793 18.401 1.00 62.31 73 LYS A O 1
ATOM 604 N N . HIS A 1 74 ? 18.017 26.407 18.600 1.00 64.50 74 HIS A N 1
ATOM 605 C CA . HIS A 1 74 ? 18.416 26.821 19.949 1.00 64.50 74 HIS A CA 1
ATOM 606 C C . HIS A 1 74 ? 19.722 27.634 19.961 1.00 64.50 74 HIS A C 1
ATOM 608 O O . HIS A 1 74 ? 20.295 27.861 21.021 1.00 64.50 74 HIS A O 1
ATOM 614 N N . MET A 1 75 ? 20.220 28.047 18.791 1.00 68.50 75 MET A N 1
ATOM 615 C CA . MET A 1 75 ? 21.502 28.736 18.649 1.00 68.50 75 MET A CA 1
ATOM 616 C C . MET A 1 75 ? 21.293 30.237 18.417 1.00 68.50 75 MET A C 1
ATOM 618 O O . MET A 1 75 ? 20.455 30.630 17.606 1.00 68.50 75 MET A O 1
ATOM 622 N N . SER A 1 76 ? 22.061 31.081 19.115 1.00 73.88 76 SER A N 1
ATOM 623 C CA . SER A 1 76 ? 22.046 32.531 18.891 1.00 73.88 76 SER A CA 1
ATOM 624 C C . SER A 1 76 ? 22.564 32.880 17.489 1.00 73.88 76 SER A C 1
ATOM 626 O O . SER A 1 76 ? 23.310 32.118 16.867 1.00 73.88 76 SER A O 1
ATOM 628 N N . ARG A 1 77 ? 22.179 34.059 16.984 1.00 72.00 77 ARG A N 1
ATOM 629 C CA . ARG A 1 77 ? 22.568 34.533 15.646 1.00 72.00 77 ARG A CA 1
ATOM 630 C C . ARG A 1 77 ? 24.088 34.600 15.467 1.00 72.00 77 ARG A C 1
ATOM 632 O O . ARG A 1 77 ? 24.578 34.232 14.407 1.00 72.00 77 ARG A O 1
ATOM 639 N N . GLU A 1 78 ? 24.817 35.016 16.497 1.00 75.06 78 GLU A N 1
ATOM 640 C CA . GLU A 1 78 ? 26.285 35.073 16.488 1.00 75.06 78 GLU A CA 1
ATOM 641 C C . GLU A 1 78 ? 26.902 33.672 16.396 1.00 75.06 78 GLU A C 1
ATOM 643 O O . GLU A 1 78 ? 27.726 33.419 15.523 1.00 75.06 78 GLU A O 1
ATOM 648 N N . ASN A 1 79 ? 26.413 32.715 17.191 1.00 73.50 79 ASN A N 1
ATOM 649 C CA . ASN A 1 79 ? 26.899 31.333 17.160 1.00 73.50 79 ASN A CA 1
ATOM 650 C C . ASN A 1 79 ? 26.612 30.631 15.819 1.00 73.50 79 ASN A C 1
ATOM 652 O O . ASN A 1 79 ? 27.418 29.820 15.356 1.00 73.50 79 ASN A O 1
ATOM 656 N N . LEU A 1 80 ? 25.493 30.960 15.162 1.00 73.31 80 LEU A N 1
ATOM 657 C CA . LEU A 1 80 ? 25.184 30.473 13.814 1.00 73.31 80 LEU A CA 1
ATOM 658 C C . LEU A 1 80 ? 26.168 31.013 12.769 1.00 73.31 80 LEU A C 1
ATOM 660 O O . LEU A 1 80 ? 26.594 30.254 11.899 1.00 73.31 80 LEU A O 1
ATOM 664 N N . VAL A 1 81 ? 26.553 32.290 12.860 1.00 79.00 81 VAL A N 1
ATOM 665 C CA . VAL A 1 81 ? 27.549 32.895 11.961 1.00 79.00 81 VAL A CA 1
ATOM 666 C C . VAL A 1 81 ? 28.904 32.211 12.137 1.00 79.00 81 VAL A C 1
ATOM 668 O O . VAL A 1 81 ? 29.472 31.746 11.149 1.00 79.00 81 VAL A O 1
ATOM 671 N N . THR A 1 82 ? 29.360 32.025 13.377 1.00 78.06 82 THR A N 1
ATOM 672 C CA . THR A 1 82 ? 30.623 31.333 13.677 1.00 78.06 82 THR A CA 1
ATOM 673 C C . THR A 1 82 ? 30.625 29.892 13.155 1.00 78.06 82 THR A C 1
ATOM 675 O O . THR A 1 82 ? 31.607 29.439 12.566 1.00 78.06 82 THR A O 1
ATOM 678 N N . LYS A 1 83 ? 29.506 29.165 13.289 1.00 78.50 83 LYS A N 1
ATOM 679 C CA . LYS A 1 83 ? 29.366 27.798 12.757 1.00 78.50 83 LYS A CA 1
ATOM 680 C C . LYS A 1 83 ? 29.395 27.765 11.223 1.00 78.50 83 LYS A C 1
ATOM 682 O O . LYS A 1 83 ? 30.019 26.875 10.650 1.00 78.50 83 LYS A O 1
ATOM 687 N N . ILE A 1 84 ? 28.764 28.731 10.551 1.00 80.69 84 ILE A N 1
ATOM 688 C CA . ILE A 1 84 ? 28.817 28.863 9.084 1.00 80.69 84 ILE A CA 1
ATOM 689 C C . ILE A 1 84 ? 30.247 29.147 8.618 1.00 80.69 84 ILE A C 1
ATOM 691 O O . ILE A 1 84 ? 30.685 28.593 7.609 1.00 80.69 84 ILE A O 1
ATOM 695 N N . GLU A 1 85 ? 30.987 29.995 9.330 1.00 78.94 85 GLU A N 1
ATOM 696 C CA . GLU A 1 85 ? 32.388 30.274 9.014 1.00 78.94 85 GLU A CA 1
ATOM 697 C C . GLU A 1 85 ? 33.263 29.030 9.178 1.00 78.94 85 GLU A C 1
ATOM 699 O O . GLU A 1 85 ? 34.012 28.701 8.257 1.00 78.94 85 GLU A O 1
ATOM 704 N N . GLN A 1 86 ? 33.082 28.277 10.268 1.00 81.00 86 GLN A N 1
ATOM 705 C CA . GLN A 1 86 ? 33.758 26.995 10.487 1.00 81.00 86 GLN A CA 1
ATOM 706 C C . GLN A 1 86 ? 33.449 25.977 9.378 1.00 81.00 86 GLN A C 1
ATOM 708 O O . GLN A 1 86 ? 34.361 25.350 8.834 1.00 81.00 86 GLN A O 1
ATOM 713 N N . GLN A 1 87 ? 32.184 25.854 8.969 1.00 80.69 87 GLN A N 1
ATOM 714 C CA . GLN A 1 87 ? 31.786 24.966 7.872 1.00 80.69 87 GLN A CA 1
ATOM 715 C C . GLN A 1 87 ? 32.367 25.412 6.527 1.00 80.69 87 GLN A C 1
ATOM 717 O O . GLN A 1 87 ? 32.822 24.583 5.742 1.00 80.69 87 GLN A O 1
ATOM 722 N N . LYS A 1 88 ? 32.413 26.722 6.254 1.00 80.81 88 LYS A N 1
ATOM 723 C CA . LYS A 1 88 ? 33.065 27.256 5.050 1.00 80.81 88 LYS A CA 1
ATOM 724 C C . LYS A 1 88 ? 34.561 26.960 5.044 1.00 80.81 88 LYS A C 1
ATOM 726 O O . LYS A 1 88 ? 35.100 26.653 3.982 1.00 80.81 88 LYS A O 1
ATOM 731 N N . THR A 1 89 ? 35.235 27.042 6.192 1.00 82.50 89 THR A N 1
ATOM 732 C CA . THR A 1 89 ? 36.646 26.651 6.293 1.00 82.50 89 THR A CA 1
ATOM 733 C C . THR A 1 89 ? 36.839 25.151 6.097 1.00 82.50 89 THR A C 1
ATOM 735 O O . THR A 1 89 ? 37.717 24.777 5.327 1.00 82.50 89 THR A O 1
ATOM 738 N N . GLU A 1 90 ? 35.978 24.309 6.677 1.00 84.56 90 GLU A N 1
ATOM 739 C CA . GLU A 1 90 ? 36.028 22.848 6.520 1.00 84.56 90 GLU A CA 1
ATOM 740 C C . GLU A 1 90 ? 35.779 22.431 5.058 1.00 84.56 90 GLU A C 1
ATOM 742 O O . GLU A 1 90 ? 36.521 21.630 4.498 1.00 84.56 90 GLU A O 1
ATOM 747 N N . MET A 1 91 ? 34.820 23.056 4.365 1.00 81.81 91 MET A N 1
ATOM 748 C CA . MET A 1 91 ? 34.626 22.823 2.928 1.00 81.81 91 MET A CA 1
ATOM 749 C C . MET A 1 91 ? 35.856 23.204 2.099 1.00 81.81 91 MET A C 1
ATOM 751 O O . MET A 1 91 ? 36.200 22.497 1.153 1.00 81.81 91 MET A O 1
ATOM 755 N N . ARG A 1 92 ? 36.538 24.309 2.433 1.00 87.25 92 ARG A N 1
ATOM 756 C CA . ARG A 1 92 ? 37.767 24.713 1.730 1.00 87.25 92 ARG A CA 1
ATOM 757 C C . ARG A 1 92 ? 38.902 23.723 1.977 1.00 87.25 92 ARG A C 1
ATOM 759 O O . ARG A 1 92 ? 39.623 23.401 1.034 1.00 87.25 92 ARG A O 1
ATOM 766 N N . THR A 1 93 ? 39.056 23.228 3.207 1.00 88.81 93 THR A N 1
ATOM 767 C CA . THR A 1 93 ? 40.085 22.229 3.530 1.00 88.81 93 THR A CA 1
ATOM 768 C C . THR A 1 93 ? 39.805 20.905 2.833 1.00 88.81 93 THR A C 1
ATOM 770 O O . THR A 1 93 ? 40.699 20.400 2.160 1.00 88.81 93 THR A O 1
ATOM 773 N N . LEU A 1 94 ? 38.564 20.405 2.880 1.00 87.25 94 LEU A N 1
ATOM 774 C CA . LEU A 1 94 ? 38.172 19.186 2.166 1.00 87.25 94 LEU A CA 1
ATOM 775 C C . LEU A 1 94 ? 38.344 19.332 0.651 1.00 87.25 94 LEU A C 1
ATOM 777 O O . LEU A 1 94 ? 38.856 18.426 0.002 1.00 87.25 94 LEU A O 1
ATOM 781 N N . SER A 1 95 ? 37.965 20.474 0.070 1.00 88.31 95 SER A N 1
ATOM 782 C CA . SER A 1 95 ? 38.136 20.702 -1.370 1.00 88.31 95 SER A CA 1
ATOM 783 C C . SER A 1 95 ? 39.613 20.679 -1.780 1.00 88.31 95 SER A C 1
ATOM 785 O O . SER A 1 95 ? 39.951 20.107 -2.814 1.00 88.31 95 SER A O 1
ATOM 787 N N . SER A 1 96 ? 40.494 21.261 -0.961 1.00 89.31 96 SER A N 1
ATOM 788 C CA . SER A 1 96 ? 41.948 21.224 -1.171 1.00 89.31 96 SER A CA 1
ATOM 789 C C . SER A 1 96 ? 42.512 19.806 -1.022 1.00 89.31 96 SER A C 1
ATOM 791 O O . SER A 1 96 ? 43.362 19.377 -1.802 1.00 89.31 96 SER A O 1
ATOM 793 N N . GLU A 1 97 ? 42.002 19.037 -0.060 1.00 91.12 97 GLU A N 1
ATOM 794 C CA . GLU A 1 97 ? 42.400 17.649 0.167 1.00 91.12 97 GLU A CA 1
ATOM 795 C C . GLU A 1 97 ? 41.977 16.731 -0.987 1.00 91.12 97 GLU A C 1
ATOM 797 O O . GLU A 1 97 ? 42.791 15.952 -1.479 1.00 91.12 97 GLU A O 1
ATOM 802 N N . VAL A 1 98 ? 40.758 16.897 -1.510 1.00 90.00 98 VAL A N 1
ATOM 803 C CA . VAL A 1 98 ? 40.295 16.216 -2.730 1.00 90.00 98 VAL A CA 1
ATOM 804 C C . VAL A 1 98 ? 41.199 16.547 -3.915 1.00 90.00 98 VAL A C 1
ATOM 806 O O . VAL A 1 98 ? 41.550 15.661 -4.694 1.00 90.00 98 VAL A O 1
ATOM 809 N N . GLU A 1 99 ? 41.611 17.804 -4.066 1.00 91.12 99 GLU A N 1
ATOM 810 C CA . GLU A 1 99 ? 42.510 18.206 -5.147 1.00 91.12 99 GLU A CA 1
ATOM 811 C C . GLU A 1 99 ? 43.911 17.598 -4.981 1.00 91.12 99 GLU A C 1
ATOM 813 O O . GLU A 1 99 ? 44.508 17.117 -5.947 1.00 91.12 99 GLU A O 1
ATOM 818 N N . LYS A 1 100 ? 44.417 17.537 -3.745 1.00 91.31 100 LYS A N 1
ATOM 819 C CA . LYS A 1 100 ? 45.682 16.877 -3.411 1.00 91.31 100 LYS A CA 1
ATOM 820 C C . LYS A 1 100 ? 45.628 15.376 -3.702 1.00 91.31 100 LYS A C 1
ATOM 822 O O . LYS A 1 100 ? 46.547 14.864 -4.338 1.00 91.31 100 LYS A O 1
ATOM 827 N N . LEU A 1 101 ? 44.550 14.695 -3.312 1.00 89.94 101 LEU A N 1
ATOM 828 C CA . LEU A 1 101 ? 44.319 13.279 -3.610 1.00 89.94 101 LEU A CA 1
ATOM 829 C C . LEU A 1 101 ? 44.221 13.035 -5.118 1.00 89.94 101 LEU A C 1
ATOM 831 O O . LEU A 1 101 ? 44.856 12.114 -5.621 1.00 89.94 101 LEU A O 1
ATOM 835 N N . LYS A 1 102 ? 43.519 13.895 -5.868 1.00 88.06 102 LYS A N 1
ATOM 836 C CA . LYS A 1 102 ? 43.482 13.827 -7.340 1.00 88.06 102 LYS A CA 1
ATOM 837 C C . LYS A 1 102 ? 44.878 13.937 -7.949 1.00 88.06 102 LYS A C 1
ATOM 839 O O . LYS A 1 102 ? 45.205 13.163 -8.842 1.00 88.06 102 LYS A O 1
ATOM 844 N N . ARG A 1 103 ? 45.719 14.855 -7.458 1.00 88.31 103 ARG A N 1
ATOM 845 C CA . ARG A 1 103 ? 47.113 14.999 -7.918 1.00 88.31 103 ARG A CA 1
ATOM 846 C C . ARG A 1 103 ? 47.966 13.783 -7.556 1.00 88.31 103 ARG A C 1
ATOM 848 O O . ARG A 1 103 ? 48.754 13.337 -8.384 1.00 88.31 103 ARG A O 1
ATOM 855 N N . GLN A 1 104 ? 47.811 13.238 -6.349 1.00 88.50 104 GLN A N 1
ATOM 856 C CA . GLN A 1 104 ? 48.510 12.021 -5.923 1.00 88.50 104 GLN A CA 1
ATOM 857 C C . GLN A 1 104 ? 48.103 10.813 -6.768 1.00 88.50 104 GLN A C 1
ATOM 859 O O . GLN A 1 104 ? 48.979 10.091 -7.232 1.00 88.50 104 GLN A O 1
ATOM 864 N N . LEU A 1 105 ? 46.807 10.649 -7.037 1.00 85.44 105 LEU A N 1
ATOM 865 C CA . LEU A 1 105 ? 46.281 9.624 -7.933 1.00 85.44 105 LEU A CA 1
ATOM 866 C C . LEU A 1 105 ? 46.855 9.785 -9.344 1.00 85.44 105 LEU A C 1
ATOM 868 O O . LEU A 1 105 ? 47.343 8.822 -9.918 1.00 85.44 105 LEU A O 1
ATOM 872 N N . HIS A 1 106 ? 46.879 11.006 -9.882 1.00 84.81 106 HIS A N 1
ATOM 873 C CA . HIS A 1 106 ? 47.462 11.279 -11.198 1.00 84.81 106 HIS A CA 1
ATOM 874 C C . HIS A 1 106 ? 48.958 10.935 -11.248 1.00 84.81 106 HIS A C 1
ATOM 876 O O . HIS A 1 106 ? 49.436 10.359 -12.221 1.00 84.81 106 HIS A O 1
ATOM 882 N N . LYS A 1 107 ? 49.696 11.233 -10.172 1.00 86.19 107 LYS A N 1
ATOM 883 C CA . LYS A 1 107 ? 51.111 10.871 -10.038 1.00 86.19 107 LYS A CA 1
ATOM 884 C C . LYS A 1 107 ? 51.308 9.354 -9.944 1.00 86.19 107 LYS A C 1
ATOM 886 O O . LYS A 1 107 ? 52.224 8.841 -10.572 1.00 86.19 107 LYS A O 1
ATOM 891 N N . GLN A 1 108 ? 50.450 8.642 -9.211 1.00 82.12 108 GLN A N 1
ATOM 892 C CA . GLN A 1 108 ? 50.472 7.176 -9.149 1.00 82.12 108 GLN A CA 1
ATOM 893 C C . GLN A 1 108 ? 50.122 6.536 -10.497 1.00 82.12 108 GLN A C 1
ATOM 895 O O . GLN A 1 108 ? 50.764 5.566 -10.877 1.00 82.12 108 GLN A O 1
ATOM 900 N N . ILE A 1 109 ? 49.171 7.100 -11.247 1.00 78.56 109 ILE A N 1
ATOM 901 C CA . ILE A 1 109 ? 48.850 6.666 -12.615 1.00 78.56 109 ILE A CA 1
ATOM 902 C C . ILE A 1 109 ? 50.050 6.885 -13.547 1.00 78.56 109 ILE A C 1
ATOM 904 O O . ILE A 1 109 ? 50.347 6.025 -14.359 1.00 78.56 109 ILE A O 1
ATOM 908 N N . LEU A 1 110 ? 50.783 7.993 -13.414 1.00 77.69 110 LEU A N 1
ATOM 909 C CA . LEU A 1 110 ? 51.990 8.239 -14.216 1.00 77.69 110 LEU A CA 1
ATOM 910 C C . LEU A 1 110 ? 53.170 7.326 -13.843 1.00 77.69 110 LEU A C 1
ATOM 912 O O . LEU A 1 110 ? 53.979 7.009 -14.705 1.00 77.69 110 LEU A O 1
ATOM 916 N N . GLN A 1 111 ? 53.302 6.948 -12.568 1.00 80.75 111 GLN A N 1
ATOM 917 C CA . GLN A 1 111 ? 54.424 6.135 -12.078 1.00 80.75 111 GLN A CA 1
ATOM 918 C C . GLN A 1 111 ? 54.195 4.628 -12.236 1.00 80.75 111 GLN A C 1
ATOM 920 O O . GLN A 1 111 ? 55.123 3.910 -12.590 1.00 80.75 111 GLN A O 1
ATOM 925 N N . ASN A 1 112 ? 52.976 4.162 -11.961 1.00 77.19 112 ASN A N 1
ATOM 926 C CA . ASN A 1 112 ? 52.627 2.740 -11.896 1.00 77.19 112 ASN A CA 1
ATOM 927 C C . ASN A 1 112 ? 51.576 2.340 -12.938 1.00 77.19 112 ASN A C 1
ATOM 929 O O . ASN A 1 112 ? 51.221 1.166 -13.034 1.00 77.19 112 ASN A O 1
ATOM 933 N N . GLY A 1 113 ? 51.010 3.301 -13.670 1.00 60.22 113 GLY A N 1
ATOM 934 C CA . GLY A 1 113 ? 50.044 3.006 -14.713 1.00 60.22 113 GLY A CA 1
ATOM 935 C C . GLY A 1 113 ? 50.749 2.437 -15.930 1.00 60.22 113 GLY A C 1
ATOM 936 O O . GLY A 1 113 ? 51.679 3.030 -16.470 1.00 60.22 113 GLY A O 1
ATOM 937 N N . VAL A 1 114 ? 50.270 1.289 -16.387 1.00 70.19 114 VAL A N 1
ATOM 938 C CA . VAL A 1 114 ? 50.592 0.793 -17.719 1.00 70.19 114 VAL A CA 1
ATOM 939 C C . VAL A 1 114 ? 49.743 1.596 -18.701 1.00 70.19 114 VAL A C 1
ATOM 941 O O . VAL A 1 114 ? 48.512 1.558 -18.644 1.00 70.19 114 VAL A O 1
ATOM 944 N N . THR A 1 115 ? 50.377 2.356 -19.592 1.00 53.12 115 THR A N 1
ATOM 945 C CA . THR A 1 115 ? 49.688 2.926 -20.752 1.00 53.12 115 THR A CA 1
ATOM 946 C C . THR A 1 115 ? 49.264 1.784 -21.661 1.00 53.12 115 THR A C 1
ATOM 948 O O . THR A 1 115 ? 50.086 1.208 -22.370 1.00 53.12 115 THR A O 1
ATOM 951 N N . PHE A 1 116 ? 47.972 1.465 -21.664 1.00 52.62 116 PHE A N 1
ATOM 952 C CA . PHE A 1 116 ? 47.379 0.748 -22.783 1.00 52.62 116 PHE A CA 1
ATOM 953 C C . PHE A 1 116 ? 47.496 1.664 -24.001 1.00 52.62 116 PHE A C 1
ATOM 955 O O . PHE A 1 116 ? 46.772 2.655 -24.117 1.00 52.62 116 PHE A O 1
ATOM 962 N N . ASN A 1 117 ? 48.465 1.383 -24.873 1.00 47.91 117 ASN A N 1
ATOM 963 C CA . ASN A 1 117 ? 48.564 2.054 -26.160 1.00 47.91 117 ASN A CA 1
ATOM 964 C C . ASN A 1 117 ? 47.243 1.805 -26.898 1.00 47.91 117 ASN A C 1
ATOM 966 O O . ASN A 1 117 ? 46.933 0.674 -27.254 1.00 47.91 117 ASN A O 1
ATOM 970 N N . ASN A 1 118 ? 46.470 2.880 -27.069 1.00 51.34 118 ASN A N 1
ATOM 971 C CA . ASN A 1 118 ? 45.112 2.931 -27.610 1.00 51.34 118 ASN A CA 1
ATOM 972 C C . ASN A 1 118 ? 44.012 2.232 -26.778 1.00 51.34 118 ASN A C 1
ATOM 974 O O . ASN A 1 118 ? 43.632 1.103 -27.075 1.00 51.34 118 ASN A O 1
ATOM 978 N N . PRO A 1 119 ? 43.303 2.964 -25.897 1.00 46.84 119 PRO A N 1
ATOM 979 C CA . PRO A 1 119 ? 41.983 2.541 -25.406 1.00 46.84 119 PRO A CA 1
ATOM 980 C C . PRO A 1 119 ? 40.896 2.528 -26.510 1.00 46.84 119 PRO A C 1
ATOM 982 O O . PRO A 1 119 ? 39.735 2.236 -26.242 1.00 46.84 119 PRO A O 1
ATOM 985 N N . ILE A 1 120 ? 41.269 2.863 -27.754 1.00 45.03 120 ILE A N 1
ATOM 986 C CA . ILE A 1 120 ? 40.445 2.835 -28.975 1.00 45.03 120 ILE A CA 1
ATOM 987 C C . ILE A 1 120 ? 40.979 1.778 -29.961 1.00 45.03 120 ILE A C 1
ATOM 989 O O . ILE A 1 120 ? 40.592 1.753 -31.124 1.00 45.03 120 ILE A O 1
ATOM 993 N N . VAL A 1 121 ? 41.867 0.877 -29.534 1.00 48.44 121 VAL A N 1
ATOM 994 C CA . VAL A 1 121 ? 42.011 -0.374 -30.270 1.00 48.44 121 VAL A CA 1
ATOM 995 C C . VAL A 1 121 ? 40.695 -1.102 -30.034 1.00 48.44 121 VAL A C 1
ATOM 997 O O . VAL A 1 121 ? 40.356 -1.485 -28.914 1.00 48.44 121 VAL A O 1
ATOM 1000 N N . GLU A 1 122 ? 39.883 -1.171 -31.094 1.00 53.75 122 GLU A N 1
ATOM 1001 C CA . GLU A 1 122 ? 38.851 -2.190 -31.261 1.00 53.75 122 GLU A CA 1
ATOM 1002 C C . GLU A 1 122 ? 39.325 -3.455 -30.567 1.00 53.75 122 GLU A C 1
ATOM 1004 O O . GLU A 1 122 ? 40.491 -3.768 -30.685 1.00 53.75 122 GLU A O 1
ATOM 1009 N N . ASN A 1 123 ? 38.482 -4.130 -29.803 1.00 57.59 123 ASN A N 1
ATOM 1010 C CA . ASN A 1 123 ? 38.842 -5.300 -29.011 1.00 57.59 123 ASN A CA 1
ATOM 1011 C C . ASN A 1 123 ? 39.458 -6.406 -29.906 1.00 57.59 123 ASN A C 1
ATOM 1013 O O . ASN A 1 123 ? 38.739 -7.313 -30.309 1.00 57.59 123 ASN A O 1
ATOM 1017 N N . ILE A 1 124 ? 40.731 -6.276 -30.308 1.00 61.53 124 ILE A N 1
ATOM 1018 C CA . ILE A 1 124 ? 41.385 -7.097 -31.336 1.00 61.53 124 ILE A CA 1
ATOM 1019 C C . ILE A 1 124 ? 41.426 -8.517 -30.797 1.00 61.53 124 ILE A C 1
ATOM 1021 O O . ILE A 1 124 ? 40.976 -9.422 -31.475 1.00 61.53 124 ILE A O 1
ATOM 1025 N N . GLU A 1 125 ? 41.785 -8.680 -29.522 1.00 64.12 125 GLU A N 1
ATOM 1026 C CA . GLU A 1 125 ? 41.771 -9.969 -28.830 1.00 64.12 125 GLU A CA 1
ATOM 1027 C C . GLU A 1 125 ? 40.391 -10.633 -28.853 1.00 64.12 125 GLU A C 1
ATOM 1029 O O . GLU A 1 125 ? 40.283 -11.812 -29.170 1.00 64.12 125 GLU A O 1
ATOM 1034 N N . LEU A 1 126 ? 39.313 -9.891 -28.571 1.00 68.88 126 LEU A N 1
ATOM 1035 C CA . LEU A 1 126 ? 37.968 -10.464 -28.617 1.00 68.88 126 LEU A CA 1
ATOM 1036 C C . LEU A 1 126 ? 37.523 -10.739 -30.059 1.00 68.88 126 LEU A C 1
ATOM 1038 O O . LEU A 1 126 ? 36.870 -11.740 -30.309 1.00 68.88 126 LEU A O 1
ATOM 1042 N N . LYS A 1 127 ? 37.880 -9.882 -31.017 1.00 70.94 127 LYS A N 1
ATOM 1043 C CA . LYS A 1 127 ? 37.582 -10.059 -32.445 1.00 70.94 127 LYS A CA 1
ATOM 1044 C C . LYS A 1 127 ? 38.291 -11.295 -33.010 1.00 70.94 127 LYS A C 1
ATOM 1046 O O . LYS A 1 127 ? 37.657 -12.061 -33.731 1.00 70.94 127 LYS A O 1
ATOM 1051 N N . ASP A 1 128 ? 39.544 -11.505 -32.623 1.00 72.69 128 ASP A N 1
ATOM 1052 C CA . ASP A 1 128 ? 40.373 -12.652 -32.993 1.00 72.69 128 ASP A CA 1
ATOM 1053 C C . ASP A 1 128 ? 39.894 -13.934 -32.298 1.00 72.69 128 ASP A C 1
ATOM 1055 O O . ASP A 1 128 ? 39.846 -15.003 -32.906 1.00 72.69 128 ASP A O 1
ATOM 1059 N N . LEU A 1 129 ? 39.449 -13.841 -31.043 1.00 76.19 129 LEU A N 1
ATOM 1060 C CA . LEU A 1 129 ? 38.826 -14.959 -30.333 1.00 76.19 129 LEU A CA 1
ATOM 1061 C C . LEU A 1 129 ? 37.485 -15.333 -30.980 1.00 76.19 129 LEU A C 1
ATOM 1063 O O . LEU A 1 129 ? 37.196 -16.508 -31.193 1.00 76.19 129 LEU A O 1
ATOM 1067 N N . MET A 1 130 ? 36.680 -14.341 -31.362 1.00 77.00 130 MET A N 1
ATOM 1068 C CA . MET A 1 130 ? 35.396 -14.577 -32.016 1.00 77.00 130 MET A CA 1
ATOM 1069 C C . MET A 1 130 ? 35.533 -15.224 -33.397 1.00 77.00 130 MET A C 1
ATOM 1071 O O . MET A 1 130 ? 34.698 -16.057 -33.741 1.00 77.00 130 MET A O 1
ATOM 1075 N N . SER A 1 131 ? 36.561 -14.867 -34.174 1.00 76.50 131 SER A N 1
ATOM 1076 C CA . SER A 1 131 ? 36.832 -15.499 -35.471 1.00 76.50 131 SER A CA 1
ATOM 1077 C C . SER A 1 131 ? 37.402 -16.912 -35.317 1.00 76.50 131 SER A C 1
ATOM 1079 O O . SER A 1 131 ? 36.992 -17.814 -36.043 1.00 76.50 131 SER A O 1
ATOM 1081 N N . THR A 1 132 ? 38.292 -17.126 -34.344 1.00 82.00 132 THR A N 1
ATOM 1082 C CA . THR A 1 132 ? 38.943 -18.427 -34.110 1.00 82.00 132 THR A CA 1
ATOM 1083 C C . THR A 1 132 ? 37.957 -19.483 -33.606 1.00 82.00 132 THR A C 1
ATOM 1085 O O . THR A 1 132 ? 37.948 -20.604 -34.105 1.00 82.00 132 THR A O 1
ATOM 1088 N N . TYR A 1 133 ? 37.091 -19.123 -32.656 1.00 81.25 133 TYR A N 1
ATOM 1089 C CA . TYR A 1 133 ? 36.174 -20.061 -31.994 1.00 81.25 133 TYR A CA 1
ATOM 1090 C C . TYR A 1 133 ? 34.761 -20.062 -32.584 1.00 81.25 133 TYR A C 1
ATOM 1092 O O . TYR A 1 133 ? 33.831 -20.562 -31.951 1.00 81.25 133 TYR A O 1
ATOM 1100 N N . GLN A 1 134 ? 34.560 -19.499 -33.780 1.00 80.69 134 GLN A N 1
ATOM 1101 C CA . GLN A 1 134 ? 33.228 -19.447 -34.379 1.00 80.69 134 GLN A CA 1
ATOM 1102 C C . GLN A 1 134 ? 32.637 -20.855 -34.523 1.00 80.69 134 GLN A C 1
ATOM 1104 O O . GLN A 1 134 ? 31.558 -21.096 -33.992 1.00 80.69 134 GLN A O 1
ATOM 1109 N N . ASN A 1 135 ? 33.368 -21.782 -35.154 1.00 79.56 135 ASN A N 1
ATOM 1110 C CA . ASN A 1 135 ? 32.923 -23.160 -35.402 1.00 79.56 135 ASN A CA 1
ATOM 1111 C C . ASN A 1 135 ? 32.590 -23.915 -34.105 1.00 79.56 135 ASN A C 1
ATOM 1113 O O . ASN A 1 135 ? 31.546 -24.561 -34.016 1.00 79.56 135 ASN A O 1
ATOM 1117 N N . ASP A 1 136 ? 33.431 -23.772 -33.080 1.00 82.19 136 ASP A N 1
ATOM 1118 C CA . ASP A 1 136 ? 33.230 -24.410 -31.774 1.00 82.19 136 ASP A CA 1
ATOM 1119 C C . ASP A 1 136 ? 31.993 -23.850 -31.061 1.00 82.19 136 ASP A C 1
ATOM 1121 O O . ASP A 1 136 ? 31.228 -24.589 -30.438 1.00 82.19 136 ASP A O 1
ATOM 1125 N N . PHE A 1 137 ? 31.743 -22.544 -31.194 1.00 82.50 137 PHE A N 1
ATOM 1126 C CA . PHE A 1 137 ? 30.553 -21.909 -30.637 1.00 82.50 137 PHE A CA 1
ATOM 1127 C C . PHE A 1 137 ? 29.272 -22.352 -31.360 1.00 82.50 137 PHE A C 1
ATOM 1129 O O . PHE A 1 137 ? 28.238 -22.526 -30.713 1.00 82.50 137 PHE A O 1
ATOM 1136 N N . GLU A 1 138 ? 29.317 -22.564 -32.683 1.00 79.19 138 GLU A N 1
ATOM 1137 C CA . GLU A 1 138 ? 28.173 -23.107 -33.440 1.00 79.19 138 GLU A CA 1
ATOM 1138 C C . GLU A 1 138 ? 27.863 -24.549 -33.031 1.00 79.19 138 GLU A C 1
ATOM 1140 O O . GLU A 1 138 ? 26.695 -24.914 -32.926 1.00 79.19 138 GLU A O 1
ATOM 1145 N N . GLN A 1 139 ? 28.890 -25.348 -32.732 1.00 83.19 139 GLN A N 1
ATOM 1146 C CA . GLN A 1 139 ? 28.713 -26.707 -32.217 1.00 83.19 139 GLN A CA 1
ATOM 1147 C C . GLN A 1 139 ? 28.170 -26.727 -30.782 1.00 83.19 139 GLN A C 1
ATOM 1149 O O . GLN A 1 139 ? 27.302 -27.540 -30.469 1.00 83.19 139 GLN A O 1
ATOM 1154 N N . ALA A 1 140 ? 28.641 -25.828 -29.911 1.00 84.25 140 ALA A N 1
ATOM 1155 C CA . ALA A 1 140 ? 28.179 -25.732 -28.525 1.00 84.25 140 ALA A CA 1
ATOM 1156 C C . ALA A 1 140 ? 26.743 -25.190 -28.408 1.00 84.25 140 ALA A C 1
ATOM 1158 O O . ALA A 1 140 ? 25.986 -25.602 -27.526 1.00 84.25 140 ALA A O 1
ATOM 1159 N N . PHE A 1 141 ? 26.349 -24.281 -29.306 1.00 83.38 141 PHE A N 1
ATOM 1160 C CA . PHE A 1 141 ? 25.006 -23.704 -29.375 1.00 83.38 141 PHE A CA 1
ATOM 1161 C C . PHE A 1 141 ? 24.395 -23.911 -30.770 1.00 83.38 141 PHE A C 1
ATOM 1163 O O . PHE A 1 141 ? 24.251 -22.946 -31.526 1.00 83.38 141 PHE A O 1
ATOM 1170 N N . PRO A 1 142 ? 23.969 -25.145 -31.102 1.00 80.00 142 PRO A N 1
ATOM 1171 C CA . PRO A 1 142 ? 23.496 -25.490 -32.443 1.00 80.00 142 PRO A CA 1
ATOM 1172 C C . PRO A 1 142 ? 22.123 -24.895 -32.768 1.00 80.00 142 PRO A C 1
ATOM 1174 O O . PRO A 1 142 ? 21.735 -24.823 -33.930 1.00 80.00 142 PRO A O 1
ATOM 1177 N N . ASN A 1 143 ? 21.359 -24.471 -31.754 1.00 83.88 143 ASN A N 1
ATOM 1178 C CA . ASN A 1 143 ? 20.047 -23.873 -31.963 1.00 83.88 143 ASN A CA 1
ATOM 1179 C C . ASN A 1 143 ? 20.182 -22.399 -32.409 1.00 83.88 143 ASN A C 1
ATOM 1181 O O . ASN A 1 143 ? 20.577 -21.561 -31.590 1.00 83.88 143 ASN A O 1
ATOM 1185 N N . PRO A 1 144 ? 19.768 -22.047 -33.642 1.00 75.31 144 PRO A N 1
ATOM 1186 C CA . PRO A 1 144 ? 19.835 -20.677 -34.155 1.00 75.31 144 PRO A CA 1
ATOM 1187 C C . PRO A 1 144 ? 18.955 -19.689 -33.374 1.00 75.31 144 PRO A C 1
ATOM 1189 O O . PRO A 1 144 ? 19.245 -18.498 -33.329 1.00 75.31 144 PRO A O 1
ATOM 1192 N N . ASN A 1 145 ? 17.910 -20.174 -32.696 1.00 80.81 145 ASN A N 1
ATOM 1193 C CA . ASN A 1 145 ? 16.992 -19.342 -31.913 1.00 80.81 145 ASN A CA 1
ATOM 1194 C C . ASN A 1 145 ? 17.467 -19.094 -30.471 1.00 80.81 145 ASN A C 1
ATOM 1196 O O . ASN A 1 145 ? 16.766 -18.455 -29.684 1.00 80.81 145 ASN A O 1
ATOM 1200 N N . SER A 1 146 ? 18.641 -19.605 -30.099 1.00 87.50 146 SER A N 1
ATOM 1201 C CA . SER A 1 146 ? 19.238 -19.359 -28.791 1.00 87.50 146 SER A CA 1
ATOM 1202 C C . SER A 1 146 ? 19.685 -17.897 -28.656 1.00 87.50 146 SER A C 1
ATOM 1204 O O . SER A 1 146 ? 20.286 -17.329 -29.570 1.00 87.50 146 SER A O 1
ATOM 1206 N N . LEU A 1 147 ? 19.445 -17.273 -27.497 1.00 85.94 147 LEU A N 1
ATOM 1207 C CA . LEU A 1 147 ? 19.887 -15.895 -27.240 1.00 85.94 147 LEU A CA 1
ATOM 1208 C C . LEU A 1 147 ? 21.412 -15.768 -27.296 1.00 85.94 147 LEU A C 1
ATOM 1210 O O . LEU A 1 147 ? 21.920 -14.756 -27.769 1.00 85.94 147 LEU A O 1
ATOM 1214 N N . GLN A 1 148 ? 22.131 -16.796 -26.847 1.00 88.69 148 GLN A N 1
ATOM 1215 C CA . GLN A 1 148 ? 23.589 -16.877 -26.879 1.00 88.69 148 GLN A CA 1
ATOM 1216 C C . GLN A 1 148 ? 24.098 -16.856 -28.323 1.00 88.69 148 GLN A C 1
ATOM 1218 O O . GLN A 1 148 ? 25.016 -16.104 -28.647 1.00 88.69 148 GLN A O 1
ATOM 1223 N N . ARG A 1 149 ? 23.441 -17.630 -29.196 1.00 86.31 149 ARG A N 1
ATOM 1224 C CA . ARG A 1 149 ? 23.740 -17.706 -30.628 1.00 86.31 149 ARG A CA 1
ATOM 1225 C C . ARG A 1 149 ? 23.479 -16.377 -31.325 1.00 86.31 149 ARG A C 1
ATOM 1227 O O . ARG A 1 149 ? 24.379 -15.823 -31.950 1.00 86.31 149 ARG A O 1
ATOM 1234 N N . LEU A 1 150 ? 22.293 -15.811 -31.112 1.00 89.19 150 LEU A N 1
ATOM 1235 C CA . LEU A 1 150 ? 21.927 -14.508 -31.654 1.00 89.19 150 LEU A CA 1
ATOM 1236 C C . LEU A 1 150 ? 22.878 -13.401 -31.177 1.00 89.19 150 LEU A C 1
ATOM 1238 O O . LEU A 1 150 ? 23.280 -12.543 -31.958 1.00 89.19 150 LEU A O 1
ATOM 1242 N N . PHE A 1 151 ? 23.226 -13.392 -29.890 1.00 90.19 151 PHE A N 1
ATOM 1243 C CA . PHE A 1 151 ? 24.161 -12.423 -29.332 1.00 90.19 151 PHE A CA 1
ATOM 1244 C C . PHE A 1 151 ? 25.517 -12.507 -30.039 1.00 90.19 151 PHE A C 1
ATOM 1246 O O . PHE A 1 151 ? 26.020 -11.482 -30.501 1.00 90.19 151 PHE A O 1
ATOM 1253 N N . TRP A 1 152 ? 26.063 -13.718 -30.178 1.00 87.44 152 TRP A N 1
ATOM 1254 C CA . TRP A 1 152 ? 27.342 -13.976 -30.839 1.00 87.44 152 TRP A CA 1
ATOM 1255 C C . TRP A 1 152 ? 27.351 -13.513 -32.301 1.00 87.44 152 TRP A C 1
ATOM 1257 O O . TRP A 1 152 ? 28.230 -12.754 -32.710 1.00 87.44 152 TRP A O 1
ATOM 1267 N N . GLU A 1 153 ? 26.318 -13.861 -33.070 1.00 88.25 153 GLU A N 1
ATOM 1268 C CA . GLU A 1 153 ? 26.164 -13.433 -34.466 1.00 88.25 153 GLU A CA 1
ATOM 1269 C C . GLU A 1 153 ? 26.078 -11.906 -34.602 1.00 88.25 153 GLU A C 1
ATOM 1271 O O . GLU A 1 153 ? 26.677 -11.316 -35.503 1.00 88.25 153 GLU A O 1
ATOM 1276 N N . GLN A 1 154 ? 25.368 -11.230 -33.692 1.00 89.44 154 GLN A N 1
ATOM 1277 C CA . GLN A 1 154 ? 25.274 -9.767 -33.696 1.00 89.44 154 GLN A CA 1
ATOM 1278 C C . GLN A 1 154 ? 26.611 -9.096 -33.349 1.00 89.44 154 GLN A C 1
ATOM 1280 O O . GLN A 1 154 ? 26.905 -8.032 -33.896 1.00 89.44 154 GLN A O 1
ATOM 1285 N N . GLN A 1 155 ? 27.432 -9.703 -32.485 1.00 88.75 155 GLN A N 1
ATOM 1286 C CA . GLN A 1 155 ? 28.790 -9.225 -32.205 1.00 88.75 155 GLN A CA 1
ATOM 1287 C C . GLN A 1 155 ? 29.703 -9.377 -33.438 1.00 88.75 155 GLN A C 1
ATOM 1289 O O . GLN A 1 155 ? 30.378 -8.416 -33.810 1.00 88.75 155 GLN A O 1
ATOM 1294 N N . ILE A 1 156 ? 29.666 -10.526 -34.132 1.00 86.06 156 ILE A N 1
ATOM 1295 C CA . ILE A 1 156 ? 30.415 -10.739 -35.389 1.00 86.06 156 ILE A CA 1
ATOM 1296 C C . ILE A 1 156 ? 29.976 -9.720 -36.445 1.00 86.06 156 ILE A C 1
ATOM 1298 O O . ILE A 1 156 ? 30.808 -9.031 -37.034 1.00 86.06 156 ILE A O 1
ATOM 1302 N N . LYS A 1 157 ? 28.662 -9.557 -36.632 1.00 88.31 157 LYS A N 1
ATOM 1303 C CA . LYS A 1 157 ? 28.090 -8.587 -37.572 1.00 88.31 157 LYS A CA 1
ATOM 1304 C C . LYS A 1 157 ? 28.541 -7.157 -37.274 1.00 88.31 157 LYS A C 1
ATOM 1306 O O . LYS A 1 157 ? 28.805 -6.384 -38.195 1.00 88.31 157 LYS A O 1
ATOM 1311 N N . TYR A 1 158 ? 28.638 -6.790 -35.998 1.00 87.56 158 TYR A N 1
ATOM 1312 C CA . TYR A 1 158 ? 29.169 -5.488 -35.610 1.00 87.56 158 TYR A CA 1
ATOM 1313 C C . TYR A 1 158 ? 30.648 -5.352 -35.987 1.00 87.56 158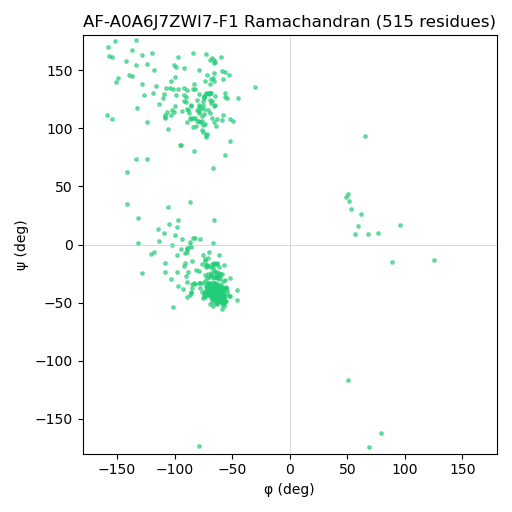 TYR A C 1
ATOM 1315 O O . TYR A 1 158 ? 31.050 -4.309 -36.499 1.00 87.56 158 TYR A O 1
ATOM 1323 N N . ASN A 1 159 ? 31.452 -6.397 -35.775 1.00 83.44 159 ASN A N 1
ATOM 1324 C CA . ASN A 1 159 ? 32.873 -6.398 -36.128 1.00 83.44 159 ASN A CA 1
ATOM 1325 C C . ASN A 1 159 ? 33.109 -6.260 -37.643 1.00 83.44 159 ASN A C 1
ATOM 1327 O O . ASN A 1 159 ? 34.133 -5.703 -38.037 1.00 83.44 159 ASN A O 1
ATOM 1331 N N . THR A 1 160 ? 32.178 -6.731 -38.481 1.00 82.75 160 THR A N 1
ATOM 1332 C CA . THR A 1 160 ? 32.253 -6.595 -39.946 1.00 82.75 160 THR A CA 1
ATOM 1333 C C . THR A 1 160 ? 31.679 -5.273 -40.463 1.00 82.75 160 THR A C 1
ATOM 1335 O O . THR A 1 160 ? 32.254 -4.668 -41.360 1.00 82.75 160 THR A O 1
ATOM 1338 N N . ALA A 1 161 ? 30.540 -4.816 -39.928 1.00 81.94 161 ALA A N 1
ATOM 1339 C CA . ALA A 1 161 ? 29.815 -3.643 -40.438 1.00 81.94 161 ALA A CA 1
ATOM 1340 C C . ALA A 1 161 ? 30.214 -2.318 -39.758 1.00 81.94 161 ALA A C 1
ATOM 1342 O O . ALA A 1 161 ? 29.935 -1.234 -40.276 1.00 81.94 161 ALA A O 1
ATOM 1343 N N . GLY A 1 162 ? 30.840 -2.390 -38.583 1.00 79.62 162 GLY A N 1
ATOM 1344 C CA . GLY A 1 162 ? 31.240 -1.236 -37.787 1.00 79.62 162 GLY A CA 1
ATOM 1345 C C . GLY A 1 162 ? 30.070 -0.444 -37.188 1.00 79.62 162 GLY A C 1
ATOM 1346 O O . GLY A 1 162 ? 28.894 -0.800 -37.286 1.00 79.62 162 GLY A O 1
ATOM 1347 N N . LYS A 1 163 ? 30.408 0.688 -36.555 1.00 73.75 163 LYS A N 1
ATOM 1348 C CA . LYS A 1 163 ? 29.461 1.555 -35.823 1.00 73.75 163 LYS A CA 1
ATOM 1349 C C . LYS A 1 163 ? 28.313 2.084 -36.689 1.00 73.75 163 LYS A C 1
ATOM 1351 O O . LYS A 1 163 ? 27.179 2.122 -36.223 1.00 73.75 163 LYS A O 1
ATOM 1356 N N . ASN A 1 164 ? 28.612 2.487 -37.923 1.00 76.56 164 ASN A N 1
ATOM 1357 C CA . ASN A 1 164 ? 27.668 3.200 -38.789 1.00 76.56 164 ASN A CA 1
ATOM 1358 C C . ASN A 1 164 ? 26.831 2.261 -39.677 1.00 76.56 164 ASN A C 1
ATOM 1360 O O . ASN A 1 164 ? 25.816 2.690 -40.216 1.00 76.56 164 ASN A O 1
ATOM 1364 N N . GLY A 1 165 ? 27.233 0.993 -39.821 1.00 77.50 165 GLY A N 1
ATOM 1365 C CA . GLY A 1 165 ? 26.542 -0.008 -40.642 1.00 77.50 165 GLY A CA 1
ATOM 1366 C C . GLY A 1 165 ? 25.690 -1.002 -39.847 1.00 77.50 165 GLY A C 1
ATOM 1367 O O . GLY A 1 165 ? 25.071 -1.892 -40.433 1.00 77.50 165 GLY A O 1
ATOM 1368 N N . MET A 1 166 ? 25.654 -0.897 -38.514 1.00 85.88 166 MET A N 1
ATOM 1369 C CA . MET A 1 166 ? 24.994 -1.900 -37.682 1.00 85.88 166 MET A CA 1
ATOM 1370 C C . MET A 1 166 ? 23.493 -1.649 -37.515 1.00 85.88 166 MET A C 1
ATOM 1372 O O . MET A 1 166 ? 23.064 -0.690 -36.874 1.00 85.88 166 MET A O 1
ATOM 1376 N N . ARG A 1 167 ? 22.688 -2.614 -37.974 1.00 88.62 167 ARG A N 1
ATOM 1377 C CA . ARG A 1 167 ? 21.278 -2.764 -37.589 1.00 88.62 167 ARG A CA 1
ATOM 1378 C C . ARG A 1 167 ? 21.116 -3.977 -36.678 1.00 88.62 167 ARG A C 1
ATOM 1380 O O . ARG A 1 167 ? 21.274 -5.117 -37.129 1.00 88.62 167 ARG A O 1
ATOM 1387 N N . TRP A 1 168 ? 20.802 -3.701 -35.416 1.00 90.62 168 TRP A N 1
ATOM 1388 C CA . TRP A 1 168 ? 20.614 -4.700 -34.368 1.00 90.62 168 TRP A CA 1
ATOM 1389 C C . TRP A 1 168 ? 19.321 -5.495 -34.545 1.00 90.62 168 TRP A C 1
ATOM 1391 O O . TRP A 1 168 ? 18.296 -4.952 -34.962 1.00 90.62 168 TRP A O 1
ATOM 1401 N N . HIS A 1 169 ? 19.362 -6.773 -34.177 1.00 92.19 169 HIS A N 1
ATOM 1402 C CA . HIS A 1 169 ? 18.170 -7.613 -34.126 1.00 92.19 169 HIS A CA 1
ATOM 1403 C C . HIS A 1 169 ? 17.183 -7.130 -33.037 1.00 92.19 169 HIS A C 1
ATOM 1405 O O . HIS A 1 169 ? 17.629 -6.797 -31.932 1.00 92.19 169 HIS A O 1
ATOM 1411 N N . PRO A 1 170 ? 15.852 -7.141 -33.274 1.00 91.75 170 PRO A N 1
ATOM 1412 C CA . PRO A 1 170 ? 14.860 -6.649 -32.309 1.00 91.75 170 PRO A CA 1
ATOM 1413 C C . PRO A 1 170 ? 14.937 -7.309 -30.927 1.00 91.75 170 PRO A C 1
ATOM 1415 O O . PRO A 1 170 ? 14.783 -6.635 -29.911 1.00 91.75 170 PRO A O 1
ATOM 1418 N N . MET A 1 171 ? 15.226 -8.613 -30.870 1.00 91.62 171 MET A N 1
ATOM 1419 C CA . MET A 1 171 ? 15.381 -9.332 -29.598 1.00 91.62 171 MET A CA 1
ATOM 1420 C C . MET A 1 171 ? 16.561 -8.798 -28.771 1.00 91.62 171 MET A C 1
ATOM 1422 O O . MET A 1 171 ? 16.456 -8.671 -27.553 1.00 91.62 171 MET A O 1
ATOM 1426 N N . LEU A 1 172 ? 17.661 -8.413 -29.428 1.00 92.19 172 LEU A N 1
ATOM 1427 C CA . LEU A 1 172 ? 18.811 -7.831 -28.741 1.00 92.19 172 LEU A CA 1
ATOM 1428 C C . LEU A 1 172 ? 18.486 -6.426 -28.223 1.00 92.19 172 LEU A C 1
ATOM 1430 O O . LEU A 1 172 ? 18.836 -6.098 -27.096 1.00 92.19 172 LEU A O 1
ATOM 1434 N N . ILE A 1 173 ? 17.755 -5.621 -29.003 1.00 93.69 173 ILE A N 1
ATOM 1435 C CA . ILE A 1 173 ? 17.253 -4.318 -28.543 1.00 93.69 173 ILE A CA 1
ATOM 1436 C C . ILE A 1 173 ? 16.381 -4.489 -27.294 1.00 93.69 173 ILE A C 1
ATOM 1438 O O . ILE A 1 173 ? 16.600 -3.785 -26.311 1.00 93.69 173 ILE A O 1
ATOM 1442 N N . ARG A 1 174 ? 15.447 -5.451 -27.290 1.00 92.62 174 ARG A N 1
ATOM 1443 C CA . ARG A 1 174 ? 14.610 -5.761 -26.116 1.00 92.62 174 ARG A CA 1
ATOM 1444 C C . ARG A 1 174 ? 15.449 -6.154 -24.901 1.00 92.62 174 ARG A C 1
ATOM 1446 O O . ARG A 1 174 ? 15.220 -5.635 -23.811 1.00 92.62 174 ARG A O 1
ATOM 1453 N N . TRP A 1 175 ? 16.451 -7.010 -25.088 1.00 93.38 175 TRP A N 1
ATOM 1454 C CA . TRP A 1 175 ? 17.366 -7.402 -24.015 1.00 93.38 175 TRP A CA 1
ATOM 1455 C C . TRP A 1 175 ? 18.183 -6.215 -23.477 1.00 93.38 175 TRP A C 1
ATOM 1457 O O . TRP A 1 175 ? 18.280 -6.023 -22.266 1.00 93.38 175 TRP A O 1
ATOM 1467 N N . CYS A 1 176 ? 18.706 -5.353 -24.353 1.00 93.88 176 CYS A N 1
ATOM 1468 C CA . CYS A 1 176 ? 19.431 -4.146 -23.953 1.00 93.88 176 CYS A CA 1
ATOM 1469 C C . CYS A 1 176 ? 18.529 -3.117 -23.251 1.00 93.88 176 CYS A C 1
ATOM 1471 O O . CYS A 1 176 ? 18.965 -2.497 -22.280 1.00 93.88 176 CYS A O 1
ATOM 1473 N N . LEU A 1 177 ? 17.272 -2.959 -23.687 1.00 94.62 177 LEU A N 1
ATOM 1474 C CA . LEU A 1 177 ? 16.266 -2.146 -22.993 1.00 94.62 177 LEU A CA 1
ATOM 1475 C C . LEU A 1 177 ? 15.996 -2.685 -21.585 1.00 94.62 177 LEU A C 1
ATOM 1477 O O . LEU A 1 177 ? 15.976 -1.905 -20.635 1.00 94.62 177 LEU A O 1
ATOM 1481 N N . PHE A 1 178 ? 15.859 -4.006 -21.436 1.00 94.25 178 PHE A N 1
ATOM 1482 C CA . PHE A 1 178 ? 15.701 -4.654 -20.135 1.00 94.25 178 PHE A CA 1
ATOM 1483 C C . PHE A 1 178 ? 16.916 -4.429 -19.222 1.00 94.25 178 PHE A C 1
ATOM 1485 O O . PHE A 1 178 ? 16.760 -4.050 -18.065 1.00 94.25 178 PHE A O 1
ATOM 1492 N N . MET A 1 179 ? 18.142 -4.590 -19.726 1.00 92.06 179 MET A N 1
ATOM 1493 C CA . MET A 1 179 ? 19.348 -4.342 -18.924 1.00 92.06 179 MET A CA 1
ATOM 1494 C C . MET A 1 179 ? 19.458 -2.877 -18.488 1.00 92.06 179 MET A C 1
ATOM 1496 O O . MET A 1 179 ? 19.726 -2.581 -17.322 1.00 92.06 179 MET A O 1
ATOM 1500 N N . ARG A 1 180 ? 19.194 -1.947 -19.413 1.00 93.44 180 ARG A N 1
ATOM 1501 C CA . ARG A 1 180 ? 19.204 -0.508 -19.138 1.00 93.44 180 ARG A CA 1
ATOM 1502 C C . ARG A 1 180 ? 18.118 -0.108 -18.139 1.00 93.44 180 ARG A C 1
ATOM 1504 O O . ARG A 1 180 ? 18.384 0.754 -17.304 1.00 93.44 180 ARG A O 1
ATOM 1511 N N . SER A 1 181 ? 16.929 -0.715 -18.200 1.00 92.94 181 SER A N 1
ATOM 1512 C CA . SER A 1 181 ? 15.843 -0.424 -17.255 1.00 92.94 181 SER A CA 1
ATOM 1513 C C . SER A 1 181 ? 16.176 -0.876 -15.831 1.00 92.94 181 SER A C 1
ATOM 1515 O O . SER A 1 181 ? 15.741 -0.234 -14.878 1.00 92.94 181 SER A O 1
ATOM 1517 N N . LYS A 1 182 ? 17.006 -1.918 -15.665 1.00 93.88 182 LYS A N 1
ATOM 1518 C CA . LYS A 1 182 ? 17.549 -2.313 -14.354 1.00 93.88 182 LYS A CA 1
ATOM 1519 C C . LYS A 1 182 ? 18.643 -1.368 -13.869 1.00 93.88 182 LYS A C 1
ATOM 1521 O O . LYS A 1 182 ? 18.651 -1.000 -12.697 1.00 93.88 182 LYS A O 1
ATOM 1526 N N . SER A 1 183 ? 19.577 -0.984 -14.741 1.00 95.06 183 SER A N 1
ATOM 1527 C CA . SER A 1 183 ? 20.629 -0.027 -14.394 1.00 95.06 183 SER A CA 1
ATOM 1528 C C . SER A 1 183 ? 21.232 0.644 -15.625 1.00 95.06 183 SER A C 1
ATOM 1530 O O . SER A 1 183 ? 21.995 0.042 -16.383 1.00 95.06 183 SER A O 1
ATOM 1532 N N . VAL A 1 184 ? 20.965 1.945 -15.771 1.00 93.19 184 VAL A N 1
ATOM 1533 C CA . VAL A 1 184 ? 21.545 2.774 -16.840 1.00 93.19 184 VAL A CA 1
ATOM 1534 C C . VAL A 1 184 ? 23.069 2.835 -16.719 1.00 93.19 184 VAL A C 1
ATOM 1536 O O . VAL A 1 184 ? 23.766 2.668 -17.713 1.00 93.19 184 VAL A O 1
ATOM 1539 N N . LYS A 1 185 ? 23.595 2.997 -15.496 1.00 93.12 185 LYS A N 1
ATOM 1540 C CA . LYS A 1 185 ? 25.042 3.091 -15.252 1.00 93.12 185 LYS A CA 1
ATOM 1541 C C . LYS A 1 185 ? 25.770 1.797 -15.594 1.00 93.12 185 LYS A C 1
ATOM 1543 O O . LYS A 1 185 ? 26.812 1.855 -16.230 1.00 93.12 185 LYS A O 1
ATOM 1548 N N . ALA A 1 186 ? 25.220 0.646 -15.198 1.00 92.25 186 ALA A N 1
ATOM 1549 C CA . ALA A 1 186 ? 25.826 -0.642 -15.530 1.00 92.25 186 ALA A CA 1
ATOM 1550 C C . ALA A 1 186 ? 25.847 -0.856 -17.049 1.00 92.25 186 ALA A C 1
ATOM 1552 O O . ALA A 1 186 ? 26.871 -1.255 -17.595 1.00 92.25 186 ALA A O 1
ATOM 1553 N N . TYR A 1 187 ? 24.751 -0.510 -17.734 1.00 93.56 187 TYR A N 1
ATOM 1554 C CA . TYR A 1 187 ? 24.680 -0.569 -19.192 1.00 93.56 187 TYR A CA 1
ATOM 1555 C C . TYR A 1 187 ? 25.715 0.343 -19.867 1.00 93.56 187 TYR A C 1
ATOM 1557 O O . TYR A 1 187 ? 26.419 -0.092 -20.777 1.00 93.56 187 TYR A O 1
ATOM 1565 N N . ASP A 1 188 ? 25.832 1.595 -19.414 1.00 91.31 188 ASP A N 1
ATOM 1566 C CA . ASP A 1 188 ? 26.802 2.549 -19.954 1.00 91.31 188 ASP A CA 1
ATOM 1567 C C . ASP A 1 188 ? 28.238 2.076 -19.709 1.00 91.31 188 ASP A C 1
ATOM 1569 O O . ASP A 1 188 ? 29.019 2.039 -20.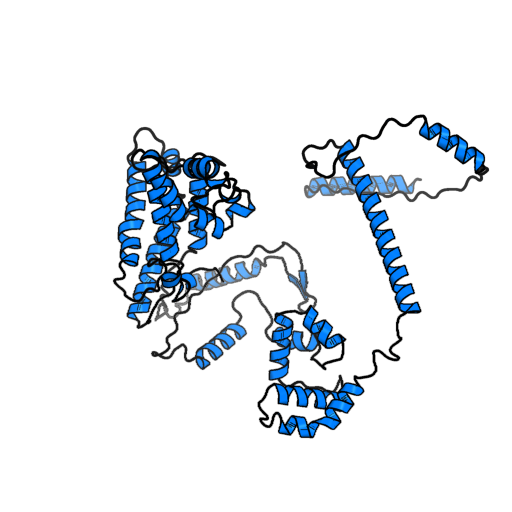652 1.00 91.31 188 ASP A O 1
ATOM 1573 N N . SER A 1 189 ? 28.568 1.593 -18.505 1.00 90.19 189 SER A N 1
ATOM 1574 C CA . SER A 1 189 ? 29.887 1.012 -18.218 1.00 90.19 189 SER A CA 1
ATOM 1575 C C . SER A 1 189 ? 30.197 -0.209 -19.087 1.00 90.19 189 SER A C 1
ATOM 1577 O O . SER A 1 189 ? 31.301 -0.309 -19.616 1.00 90.19 189 SER A O 1
ATOM 1579 N N . MET A 1 190 ? 29.235 -1.117 -19.289 1.00 88.62 190 MET A N 1
ATOM 1580 C CA . MET A 1 190 ? 29.417 -2.272 -20.176 1.00 88.62 190 MET A CA 1
ATOM 1581 C C . MET A 1 190 ? 29.663 -1.843 -21.624 1.00 88.62 190 MET A C 1
ATOM 1583 O O . MET A 1 190 ? 30.565 -2.371 -22.270 1.00 88.62 190 MET A O 1
ATOM 1587 N N . ARG A 1 191 ? 28.909 -0.862 -22.128 1.00 88.56 191 ARG A N 1
ATOM 1588 C CA . ARG A 1 191 ? 29.101 -0.335 -23.484 1.00 88.56 191 ARG A CA 1
ATOM 1589 C C . ARG A 1 191 ? 30.444 0.386 -23.625 1.00 88.56 191 ARG A C 1
ATOM 1591 O O . ARG A 1 191 ? 31.161 0.150 -24.593 1.00 88.56 191 ARG A O 1
ATOM 1598 N N . ASP A 1 192 ? 30.774 1.263 -22.682 1.00 85.38 192 ASP A N 1
ATOM 1599 C CA . ASP A 1 192 ? 31.950 2.135 -22.746 1.00 85.38 192 ASP A CA 1
ATOM 1600 C C . ASP A 1 192 ? 33.248 1.350 -22.537 1.00 85.38 192 ASP A C 1
ATOM 1602 O O . ASP A 1 192 ? 34.260 1.676 -23.153 1.00 85.38 192 ASP A O 1
ATOM 1606 N N . SER A 1 193 ? 33.195 0.246 -21.777 1.00 82.38 193 SER A N 1
ATOM 1607 C CA . SER A 1 193 ? 34.302 -0.717 -21.683 1.00 82.38 193 SER A CA 1
ATOM 1608 C C . SER A 1 193 ? 34.709 -1.296 -23.040 1.00 82.38 193 SER A C 1
ATOM 1610 O O . SER A 1 193 ? 35.784 -1.874 -23.162 1.00 82.38 193 SER A O 1
ATOM 1612 N N . CYS A 1 194 ? 33.845 -1.185 -24.059 1.00 71.50 194 CYS A N 1
ATOM 1613 C CA . CYS A 1 194 ? 34.035 -1.741 -25.395 1.00 71.50 194 CYS A CA 1
ATOM 1614 C C . CYS A 1 194 ? 34.280 -3.263 -25.425 1.00 71.50 194 CYS A C 1
ATOM 1616 O O . CYS A 1 194 ? 34.580 -3.789 -26.506 1.00 71.50 194 CYS A O 1
ATOM 1618 N N . PHE A 1 195 ? 34.104 -3.946 -24.282 1.00 75.56 195 PHE A N 1
ATOM 1619 C CA . PHE A 1 195 ? 34.177 -5.395 -24.114 1.00 75.56 195 PHE A CA 1
ATOM 1620 C C . PHE A 1 195 ? 33.094 -6.092 -24.929 1.00 75.56 195 PHE A C 1
ATOM 1622 O O . PHE A 1 195 ? 33.385 -6.975 -25.725 1.00 75.56 195 PHE A O 1
ATOM 1629 N N . ILE A 1 196 ? 31.858 -5.608 -24.810 1.00 84.19 196 ILE A N 1
ATOM 1630 C CA . ILE A 1 196 ? 30.723 -6.053 -25.615 1.00 84.19 196 ILE A CA 1
ATOM 1631 C C . ILE A 1 196 ? 30.238 -4.877 -26.454 1.00 84.19 196 ILE A C 1
ATOM 1633 O O . ILE A 1 196 ? 30.097 -3.752 -25.966 1.00 84.19 196 ILE A O 1
ATOM 1637 N N . LYS A 1 197 ? 29.950 -5.130 -27.729 1.00 87.19 197 LYS A N 1
ATOM 1638 C CA . LYS A 1 197 ? 29.352 -4.143 -28.623 1.00 87.19 197 LYS A CA 1
ATOM 1639 C C . LYS A 1 197 ? 27.855 -4.109 -28.366 1.00 87.19 197 LYS A C 1
ATOM 1641 O O . LYS A 1 197 ? 27.155 -5.096 -28.565 1.00 87.19 197 LYS A O 1
ATOM 1646 N N . LEU A 1 198 ? 27.367 -2.968 -27.893 1.00 90.50 198 LEU A N 1
ATOM 1647 C CA . LEU A 1 198 ? 25.966 -2.775 -27.534 1.00 90.50 198 LEU A CA 1
ATOM 1648 C C . LEU A 1 198 ? 25.364 -1.583 -28.292 1.00 90.50 198 LEU A C 1
ATOM 1650 O O . LEU A 1 198 ? 26.096 -0.665 -28.682 1.00 90.50 198 LEU A O 1
ATOM 1654 N N . PRO A 1 199 ? 24.032 -1.559 -28.478 1.00 91.88 199 PRO A N 1
ATOM 1655 C CA . PRO A 1 199 ? 23.321 -0.407 -29.015 1.00 91.88 199 PRO A CA 1
ATOM 1656 C C . PRO A 1 199 ? 23.636 0.888 -28.259 1.00 91.88 199 PRO A C 1
ATOM 1658 O O . PRO A 1 199 ? 23.823 0.906 -27.036 1.00 91.88 199 PRO A O 1
ATOM 1661 N N . SER A 1 200 ? 23.656 2.003 -28.987 1.00 89.12 200 SER A N 1
ATOM 1662 C CA . SER A 1 200 ? 23.877 3.312 -28.372 1.00 89.12 200 SER A CA 1
ATOM 1663 C C . SER A 1 200 ? 22.719 3.697 -27.443 1.00 89.12 200 SER A C 1
ATOM 1665 O O . SER A 1 200 ? 21.582 3.249 -27.618 1.00 89.12 200 SER A O 1
ATOM 1667 N N . THR A 1 201 ? 22.989 4.579 -26.476 1.00 90.44 201 THR A N 1
ATOM 1668 C CA . THR A 1 201 ? 21.939 5.190 -25.644 1.00 90.44 201 THR A CA 1
ATOM 1669 C C . THR A 1 201 ? 20.859 5.853 -26.486 1.00 90.44 201 THR A C 1
ATOM 1671 O O . THR A 1 201 ? 19.685 5.743 -26.146 1.00 90.44 201 THR A O 1
ATOM 1674 N N . ARG A 1 202 ? 21.248 6.513 -27.584 1.00 89.69 202 ARG A N 1
ATOM 1675 C CA . ARG A 1 202 ? 20.315 7.178 -28.490 1.00 89.69 202 ARG A CA 1
ATOM 1676 C C . ARG A 1 202 ? 19.405 6.175 -29.188 1.00 89.69 202 ARG A C 1
ATOM 1678 O O . ARG A 1 202 ? 18.198 6.354 -29.162 1.00 89.69 202 ARG A O 1
ATOM 1685 N N . THR A 1 203 ? 19.970 5.086 -29.705 1.00 90.31 203 THR A N 1
ATOM 1686 C CA . THR A 1 203 ? 19.192 4.001 -30.313 1.00 90.31 203 THR A CA 1
ATOM 1687 C C . THR A 1 203 ? 18.167 3.454 -29.323 1.00 90.31 203 THR A C 1
ATOM 1689 O O . THR A 1 203 ? 16.995 3.349 -29.659 1.00 90.31 203 THR A O 1
ATOM 1692 N N . LEU A 1 204 ? 18.574 3.151 -28.085 1.00 92.31 204 LEU A N 1
ATOM 1693 C CA . LEU A 1 204 ? 17.634 2.670 -27.068 1.00 92.31 204 LEU A CA 1
ATOM 1694 C C . LEU A 1 204 ? 16.573 3.715 -26.703 1.00 92.31 204 LEU A C 1
ATOM 1696 O O . LEU A 1 204 ? 15.428 3.341 -26.476 1.00 92.31 204 LEU A O 1
ATOM 1700 N N . PHE A 1 205 ? 16.938 4.999 -26.668 1.00 89.56 205 PHE A N 1
ATOM 1701 C CA . PHE A 1 205 ? 16.000 6.094 -26.428 1.00 89.56 205 PHE A CA 1
ATOM 1702 C C . PHE A 1 205 ? 14.917 6.157 -27.508 1.00 89.56 205 PHE A C 1
ATOM 1704 O O . PHE A 1 205 ? 13.746 6.287 -27.164 1.00 89.56 205 PHE A O 1
ATOM 1711 N N . ASP A 1 206 ? 15.290 6.024 -28.783 1.00 89.12 206 ASP A N 1
ATOM 1712 C CA . ASP A 1 206 ? 14.341 6.058 -29.901 1.00 89.12 206 ASP A CA 1
ATOM 1713 C C . ASP A 1 206 ? 13.348 4.880 -29.830 1.00 89.12 206 ASP A C 1
ATOM 1715 O O . ASP A 1 206 ? 12.159 5.061 -30.075 1.00 89.12 206 ASP A O 1
ATOM 1719 N N . TYR A 1 207 ? 13.802 3.687 -29.417 1.00 90.25 207 TYR A N 1
ATOM 1720 C CA . TYR A 1 207 ? 12.909 2.540 -29.200 1.00 90.25 207 TYR A CA 1
ATOM 1721 C C . TYR A 1 207 ? 12.030 2.685 -27.951 1.00 90.25 207 TYR A C 1
ATOM 1723 O O . TYR A 1 207 ? 10.872 2.276 -27.979 1.00 90.25 207 TYR A O 1
ATOM 1731 N N . SER A 1 208 ? 12.554 3.237 -26.851 1.00 87.44 208 SER A N 1
ATOM 1732 C CA . SER A 1 208 ? 11.772 3.395 -25.618 1.00 87.44 208 SER A CA 1
ATOM 1733 C C . SER A 1 208 ? 10.737 4.518 -25.709 1.00 87.44 208 SER A C 1
ATOM 1735 O O . SER A 1 208 ? 9.733 4.461 -25.013 1.00 87.44 208 SER A O 1
ATOM 1737 N N . HIS A 1 209 ? 10.975 5.525 -26.555 1.00 85.56 209 HIS A N 1
ATOM 1738 C CA . HIS A 1 209 ? 10.071 6.658 -26.795 1.00 85.56 209 HIS A CA 1
ATOM 1739 C C . HIS A 1 209 ? 9.371 6.544 -28.154 1.00 85.56 209 HIS A C 1
ATOM 1741 O O . HIS A 1 209 ? 9.096 7.555 -28.800 1.00 85.56 209 HIS A O 1
ATOM 1747 N N . TYR A 1 210 ? 9.105 5.313 -28.604 1.00 84.56 210 TYR A N 1
ATOM 1748 C CA . TYR A 1 210 ? 8.367 5.069 -29.842 1.00 84.56 210 TYR A CA 1
ATOM 1749 C C . TYR A 1 210 ? 6.976 5.721 -29.803 1.00 84.56 210 TYR A C 1
ATOM 1751 O O . TYR A 1 210 ? 6.573 6.386 -30.756 1.00 84.56 210 TYR A O 1
ATOM 1759 N N . THR A 1 211 ? 6.274 5.590 -28.675 1.00 81.81 211 THR A N 1
ATOM 1760 C CA . THR A 1 211 ? 5.039 6.326 -28.388 1.00 81.81 211 THR A CA 1
ATOM 1761 C C . THR A 1 211 ? 5.364 7.641 -27.693 1.00 81.81 211 THR A C 1
ATOM 1763 O O . THR A 1 211 ? 6.051 7.656 -26.667 1.00 81.81 211 THR A O 1
ATOM 1766 N N . LYS A 1 212 ? 4.852 8.753 -28.228 1.00 77.75 212 LYS A N 1
ATOM 1767 C CA . LYS A 1 212 ? 4.977 10.065 -27.589 1.00 77.75 212 LYS A CA 1
ATOM 1768 C C . LYS A 1 212 ? 4.010 10.154 -26.414 1.00 77.75 212 LYS A C 1
ATOM 1770 O O . LYS A 1 212 ? 2.807 9.997 -26.595 1.00 77.75 212 LYS A O 1
ATOM 1775 N N . SER A 1 213 ? 4.537 10.445 -25.230 1.00 78.62 213 SER A N 1
ATOM 1776 C CA . SER A 1 213 ? 3.704 10.701 -24.060 1.00 78.62 213 SER A CA 1
ATOM 1777 C C . SER A 1 213 ? 2.955 12.025 -24.224 1.00 78.62 213 SER A C 1
ATOM 1779 O O . SER A 1 213 ? 3.576 13.066 -24.414 1.00 78.62 213 SER A O 1
ATOM 1781 N N . ALA A 1 214 ? 1.634 11.972 -24.120 1.00 77.31 214 ALA A N 1
ATOM 1782 C CA . ALA A 1 214 ? 0.725 13.111 -24.085 1.00 77.31 214 ALA A CA 1
ATOM 1783 C C . ALA A 1 214 ? -0.216 13.015 -22.872 1.00 77.31 214 ALA A C 1
ATOM 1785 O O . ALA A 1 214 ? -0.359 11.944 -22.270 1.00 77.31 214 ALA A O 1
ATOM 1786 N N . LEU A 1 215 ? -0.847 14.138 -22.521 1.00 78.25 215 LEU A N 1
ATOM 1787 C CA . LEU A 1 215 ? -1.881 14.193 -21.487 1.00 78.25 215 LEU A CA 1
ATOM 1788 C C . LEU A 1 215 ? -3.125 13.402 -21.926 1.00 78.25 215 LEU A C 1
ATOM 1790 O O . LEU A 1 215 ? -3.460 13.360 -23.108 1.00 78.25 215 LEU A O 1
ATOM 1794 N N . GLY A 1 216 ? -3.820 12.796 -20.964 1.00 80.81 216 GLY A N 1
ATOM 1795 C CA . GLY A 1 216 ? -5.046 12.036 -21.212 1.00 80.81 216 GLY A CA 1
ATOM 1796 C C . GLY A 1 216 ? -4.824 10.619 -21.755 1.00 80.81 216 GLY A C 1
ATOM 1797 O O . GLY A 1 216 ? -3.751 10.025 -21.623 1.00 80.81 216 GLY A O 1
ATOM 1798 N N . PHE A 1 217 ? -5.885 10.049 -22.328 1.00 79.44 217 PHE A N 1
ATOM 1799 C CA . PHE A 1 217 ? -5.883 8.690 -22.865 1.00 79.44 217 PHE A CA 1
ATOM 1800 C C . PHE A 1 217 ? -5.207 8.640 -24.234 1.00 79.44 217 PHE A C 1
ATOM 1802 O O . PHE A 1 217 ? -5.685 9.236 -25.195 1.00 79.44 217 PHE A O 1
ATOM 1809 N N . GLN A 1 218 ? -4.117 7.882 -24.335 1.00 84.12 218 GLN A N 1
ATOM 1810 C CA . GLN A 1 218 ? -3.371 7.724 -25.583 1.00 84.12 218 GLN A CA 1
ATOM 1811 C C . GLN A 1 218 ? -3.932 6.549 -26.404 1.00 84.12 218 GLN A C 1
ATOM 1813 O O . GLN A 1 218 ? -3.830 5.402 -25.953 1.00 84.12 218 GLN A O 1
ATOM 1818 N N . PRO A 1 219 ? -4.477 6.789 -27.616 1.00 87.00 219 PRO A N 1
ATOM 1819 C CA . PRO A 1 219 ? -5.068 5.735 -28.443 1.00 87.00 219 PRO A CA 1
ATOM 1820 C C . PRO A 1 219 ? -4.077 4.626 -28.804 1.00 87.00 219 PRO A C 1
ATOM 1822 O O . PRO A 1 219 ? -4.442 3.453 -28.800 1.00 87.00 219 PRO A O 1
ATOM 1825 N N . ASP A 1 220 ? -2.813 4.983 -29.049 1.00 88.06 220 ASP A N 1
ATOM 1826 C CA . ASP A 1 220 ? -1.759 4.023 -29.389 1.00 88.06 220 ASP A CA 1
ATOM 1827 C C . ASP A 1 220 ? 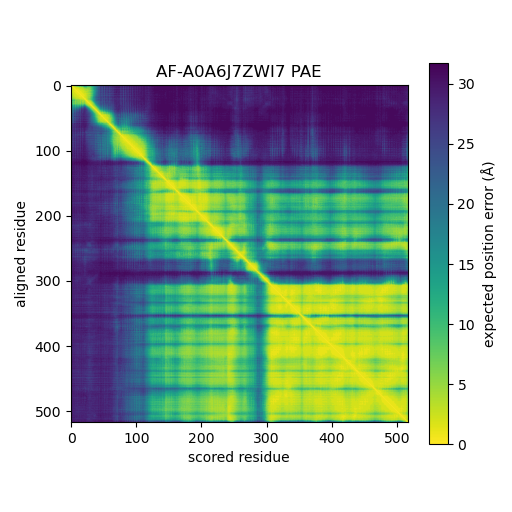-1.496 3.040 -28.242 1.00 88.06 220 ASP A C 1
ATOM 1829 O O . ASP A 1 220 ? -1.361 1.838 -28.466 1.00 88.06 220 ASP A O 1
ATOM 1833 N N . VAL A 1 221 ? -1.484 3.532 -26.999 1.00 88.00 221 VAL A N 1
ATOM 1834 C CA . VAL A 1 221 ? -1.299 2.695 -25.804 1.00 88.00 221 VAL A CA 1
ATOM 1835 C C . VAL A 1 221 ? -2.504 1.790 -25.587 1.00 88.00 221 VAL A C 1
ATOM 1837 O O . VAL A 1 221 ? -2.332 0.602 -25.329 1.00 88.00 221 VAL A O 1
ATOM 1840 N N . ILE A 1 222 ? -3.720 2.317 -25.749 1.00 87.75 222 ILE A N 1
ATOM 1841 C CA . ILE A 1 222 ? -4.953 1.525 -25.641 1.00 87.75 222 ILE A CA 1
ATOM 1842 C C . ILE A 1 222 ? -4.973 0.414 -26.692 1.00 87.75 222 ILE A C 1
ATOM 1844 O O . ILE A 1 222 ? -5.290 -0.729 -26.368 1.00 87.75 222 ILE A O 1
ATOM 1848 N N . LYS A 1 223 ? -4.581 0.720 -27.933 1.00 90.75 223 LYS A N 1
ATOM 1849 C CA . LYS A 1 223 ? -4.479 -0.271 -29.005 1.00 90.75 223 LYS A CA 1
ATOM 1850 C C . LYS A 1 223 ? -3.455 -1.357 -28.674 1.00 90.75 223 LYS A C 1
ATOM 1852 O O . LYS A 1 223 ? -3.764 -2.534 -28.809 1.00 90.75 223 LYS A O 1
ATOM 1857 N N . MET A 1 224 ? -2.272 -0.983 -28.178 1.00 88.88 224 MET A N 1
ATOM 1858 C CA . MET A 1 224 ? -1.266 -1.960 -27.742 1.00 88.88 224 MET A CA 1
ATOM 1859 C C . MET A 1 224 ? -1.782 -2.859 -26.611 1.00 88.88 224 MET A C 1
ATOM 1861 O O . MET A 1 224 ? -1.560 -4.066 -26.648 1.00 88.88 224 MET A O 1
ATOM 1865 N N . LEU A 1 225 ? -2.486 -2.292 -25.624 1.00 87.31 225 LEU A N 1
ATOM 1866 C CA . LEU A 1 225 ? -3.091 -3.061 -24.534 1.00 87.31 225 LEU A CA 1
ATOM 1867 C C . LEU A 1 225 ? -4.167 -4.023 -25.047 1.00 87.31 225 LEU A C 1
ATOM 1869 O O . LEU A 1 225 ? -4.207 -5.169 -24.612 1.00 87.31 225 LEU A O 1
ATOM 1873 N N . HIS A 1 226 ? -5.002 -3.581 -25.988 1.00 87.31 226 HIS A N 1
ATOM 1874 C CA . HIS A 1 226 ? -6.012 -4.422 -26.627 1.00 87.31 226 HIS A CA 1
ATOM 1875 C C . HIS A 1 226 ? -5.380 -5.592 -27.396 1.00 87.31 226 HIS A C 1
ATOM 1877 O O . HIS A 1 226 ? -5.823 -6.736 -27.269 1.00 87.31 226 HIS A O 1
ATOM 1883 N N . ASP A 1 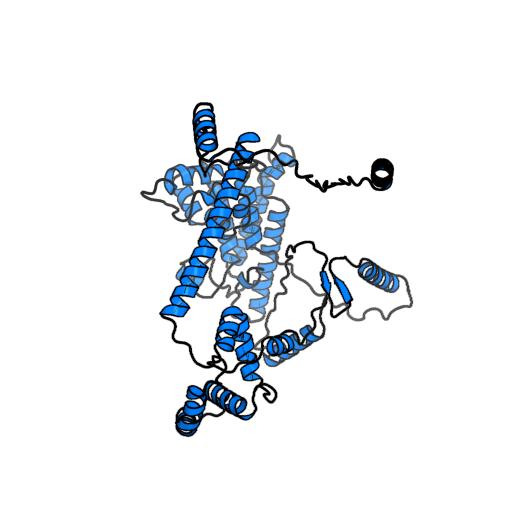227 ? -4.328 -5.325 -28.173 1.00 89.88 227 ASP A N 1
ATOM 1884 C CA . ASP A 1 227 ? -3.632 -6.349 -28.952 1.00 89.88 227 ASP A CA 1
ATOM 1885 C C . ASP A 1 227 ? -2.958 -7.385 -28.037 1.00 89.88 227 ASP A C 1
ATOM 1887 O O . ASP A 1 227 ? -3.010 -8.580 -28.321 1.00 89.88 227 ASP A O 1
ATOM 1891 N N . GLU A 1 228 ? -2.364 -6.962 -26.916 1.00 88.19 228 GLU A N 1
ATOM 1892 C CA . GLU A 1 228 ? -1.808 -7.886 -25.918 1.00 88.19 228 GLU A CA 1
ATOM 1893 C C . GLU A 1 228 ? -2.895 -8.667 -25.168 1.00 88.19 228 GLU A C 1
ATOM 1895 O O . GLU A 1 228 ? -2.772 -9.881 -25.015 1.00 88.19 228 GLU A O 1
ATOM 1900 N N . ALA A 1 229 ? -3.995 -8.020 -24.771 1.00 85.12 229 ALA A N 1
ATOM 1901 C CA . ALA A 1 229 ? -5.125 -8.701 -24.135 1.00 85.12 229 ALA A CA 1
ATOM 1902 C C . ALA A 1 229 ? -5.734 -9.777 -25.050 1.00 85.12 229 ALA A C 1
ATOM 1904 O O . ALA A 1 229 ? -6.087 -10.865 -24.591 1.00 85.12 229 ALA A O 1
ATOM 1905 N N . SER A 1 230 ? -5.787 -9.500 -26.357 1.00 86.38 230 SER A N 1
ATOM 1906 C CA . SER A 1 230 ? -6.245 -10.447 -27.376 1.00 86.38 230 SER A CA 1
ATOM 1907 C C . SER A 1 230 ? -5.287 -11.634 -27.531 1.00 86.38 230 SER A C 1
ATOM 1909 O O . SER A 1 230 ? -5.737 -12.774 -27.582 1.00 86.38 230 SER A O 1
ATOM 1911 N N . LYS A 1 231 ? -3.963 -11.400 -27.553 1.00 87.56 231 LYS A N 1
ATOM 1912 C CA . LYS A 1 231 ? -2.951 -12.479 -27.615 1.00 87.56 231 LYS A CA 1
ATOM 1913 C C . LYS A 1 231 ? -2.979 -13.389 -26.392 1.00 87.56 231 LYS A C 1
ATOM 1915 O O . LYS A 1 231 ? -2.690 -14.574 -26.511 1.00 87.56 231 LYS A O 1
ATOM 1920 N N . LEU A 1 232 ? -3.288 -12.824 -25.229 1.00 82.81 232 LEU A N 1
ATOM 1921 C CA . LEU A 1 232 ? -3.400 -13.546 -23.964 1.00 82.81 232 LEU A CA 1
ATOM 1922 C C . LEU A 1 232 ? -4.762 -14.232 -23.782 1.00 82.81 232 LEU A C 1
ATOM 1924 O O . LEU A 1 232 ? -5.007 -14.768 -22.705 1.00 82.81 232 LEU A O 1
ATOM 1928 N N . ALA A 1 233 ? -5.640 -14.204 -24.794 1.00 81.94 233 ALA A N 1
ATOM 1929 C CA . ALA A 1 233 ? -6.971 -14.804 -24.739 1.00 81.94 233 ALA A CA 1
ATOM 1930 C C . ALA A 1 233 ? -7.811 -14.334 -23.528 1.00 81.94 233 ALA A C 1
ATOM 1932 O O . ALA A 1 233 ? -8.678 -15.055 -23.042 1.00 81.94 233 ALA A O 1
ATOM 1933 N N . MET A 1 234 ? -7.599 -13.097 -23.046 1.00 77.75 234 MET A N 1
ATOM 1934 C CA . MET A 1 234 ? -8.227 -12.587 -21.810 1.00 77.75 234 MET A CA 1
ATOM 1935 C C . MET A 1 234 ? -9.760 -12.488 -21.878 1.00 77.75 234 MET A C 1
ATOM 1937 O O . MET A 1 234 ? -10.413 -12.314 -20.846 1.00 77.75 234 MET A O 1
ATOM 1941 N N . TYR A 1 235 ? -10.320 -12.545 -23.089 1.00 71.62 235 TYR A N 1
ATOM 1942 C CA . TYR A 1 235 ? -11.752 -12.448 -23.370 1.00 71.62 235 TYR A CA 1
ATOM 1943 C C . TYR A 1 235 ? -12.435 -13.810 -23.550 1.00 71.62 235 TYR A C 1
ATOM 1945 O O . TYR A 1 235 ? -13.658 -13.845 -23.655 1.00 71.62 235 TYR A O 1
ATOM 1953 N N . GLU A 1 236 ? -11.680 -14.909 -23.617 1.00 71.62 236 GLU A N 1
ATOM 1954 C CA . GLU A 1 236 ? -12.254 -16.250 -23.741 1.00 71.62 236 GLU A CA 1
ATOM 1955 C C . GLU A 1 236 ? -12.880 -16.685 -22.411 1.00 71.62 236 GLU A C 1
ATOM 1957 O O . GLU A 1 236 ? -12.315 -16.432 -21.349 1.00 71.62 236 GLU A O 1
ATOM 1962 N N . ASP A 1 237 ? -14.030 -17.367 -22.451 1.00 64.50 237 ASP A N 1
ATOM 1963 C CA . ASP A 1 237 ? -14.790 -17.730 -21.242 1.00 64.50 237 ASP A CA 1
ATOM 1964 C C . ASP A 1 237 ? -13.978 -18.583 -20.249 1.00 64.50 237 ASP A C 1
ATOM 1966 O O . ASP A 1 237 ? -14.123 -18.424 -19.040 1.00 64.50 237 ASP A O 1
ATOM 1970 N N . ASN A 1 238 ? -13.054 -19.414 -20.745 1.00 59.28 238 ASN A N 1
ATOM 1971 C CA . ASN A 1 238 ? -12.165 -20.236 -19.914 1.00 59.28 238 ASN A CA 1
ATOM 1972 C C . ASN A 1 238 ? -11.056 -19.428 -19.208 1.00 59.28 238 ASN A C 1
ATOM 1974 O O . ASN A 1 238 ? -10.464 -19.907 -18.242 1.00 59.28 238 ASN A O 1
ATOM 1978 N N . HIS A 1 239 ? -10.748 -18.220 -19.693 1.00 56.59 239 HIS A N 1
ATOM 1979 C CA . HIS A 1 239 ? -9.640 -17.373 -19.228 1.00 56.59 239 HIS A CA 1
ATOM 1980 C C . HIS A 1 239 ? -10.076 -15.925 -18.958 1.00 56.59 239 HIS A C 1
ATOM 1982 O O . HIS A 1 239 ? -9.253 -14.999 -18.958 1.00 56.59 239 HIS A O 1
ATOM 1988 N N . LYS A 1 240 ? -11.377 -15.726 -18.704 1.00 65.19 240 LYS A N 1
ATOM 1989 C CA . LYS A 1 240 ? -11.978 -14.412 -18.500 1.00 65.19 240 LYS A CA 1
ATOM 1990 C C . LYS A 1 240 ? -11.311 -13.714 -17.324 1.00 65.19 240 LYS A C 1
ATOM 1992 O O . LYS A 1 240 ? -11.505 -14.053 -16.158 1.00 65.19 240 LYS A O 1
ATOM 1997 N N . SER A 1 241 ? -10.504 -12.714 -17.648 1.00 69.25 241 SER A N 1
ATOM 1998 C CA . SER A 1 241 ? -9.697 -12.014 -16.660 1.00 69.25 241 SER A CA 1
ATOM 1999 C C . SER A 1 241 ? -10.468 -10.829 -16.088 1.00 69.25 241 SER A C 1
ATOM 2001 O O . SER A 1 241 ? -10.879 -9.923 -16.814 1.00 69.25 241 SER A O 1
ATOM 2003 N N . PHE A 1 242 ? -10.641 -10.803 -14.768 1.00 74.94 242 PHE A N 1
ATOM 2004 C CA . PHE A 1 242 ? -11.159 -9.627 -14.072 1.00 74.94 242 PHE A CA 1
ATOM 2005 C C . PHE A 1 242 ? -10.042 -8.596 -13.908 1.00 74.94 242 PHE A C 1
ATOM 2007 O O . PHE A 1 242 ? -9.023 -8.873 -13.278 1.00 74.94 242 PHE A O 1
ATOM 2014 N N . VAL A 1 243 ? -10.236 -7.398 -14.462 1.00 76.81 243 VAL A N 1
ATOM 2015 C CA . VAL A 1 243 ? -9.245 -6.314 -14.414 1.00 76.81 243 VAL A CA 1
ATOM 2016 C C . VAL A 1 243 ? -9.742 -5.195 -13.503 1.00 76.81 243 VAL A C 1
ATOM 2018 O O . VAL A 1 243 ? -10.842 -4.675 -13.684 1.00 76.81 243 VAL A O 1
ATOM 2021 N N . GLY A 1 244 ? -8.918 -4.812 -12.526 1.00 75.19 244 GLY A N 1
ATOM 2022 C CA . GLY A 1 244 ? -9.126 -3.618 -11.711 1.00 75.19 244 GLY A CA 1
ATOM 2023 C C . GLY A 1 244 ? -8.415 -2.410 -12.319 1.00 75.19 244 GLY A C 1
ATOM 2024 O O . GLY A 1 244 ? -7.252 -2.507 -12.703 1.00 75.19 244 GLY A O 1
ATOM 2025 N N . ILE A 1 245 ? -9.096 -1.264 -12.386 1.00 76.94 245 ILE A N 1
ATOM 2026 C CA . ILE A 1 245 ? -8.480 0.015 -12.761 1.00 76.94 245 ILE A CA 1
ATOM 2027 C C . ILE A 1 245 ? -8.215 0.797 -11.477 1.00 76.94 245 ILE A C 1
ATOM 2029 O O . ILE A 1 245 ? -9.146 1.185 -10.773 1.00 76.94 245 ILE A O 1
ATOM 2033 N N . LEU A 1 246 ? -6.936 1.012 -11.176 1.00 78.06 246 LEU A N 1
ATOM 2034 C CA . LEU A 1 246 ? -6.464 1.698 -9.978 1.00 78.06 246 LEU A CA 1
ATOM 2035 C C . LEU A 1 246 ? -5.686 2.947 -10.399 1.00 78.06 246 LEU A C 1
ATOM 2037 O O . LEU A 1 246 ? -4.802 2.869 -11.248 1.00 78.06 246 LEU A O 1
ATOM 2041 N N . PHE A 1 247 ? -6.002 4.092 -9.802 1.00 78.56 247 PHE A N 1
ATOM 2042 C CA . PHE A 1 247 ? -5.302 5.354 -10.039 1.00 78.56 247 PHE A CA 1
ATOM 2043 C C . PHE A 1 247 ? -5.065 6.078 -8.715 1.00 78.56 247 PHE A C 1
ATOM 2045 O O . PHE A 1 247 ? -5.893 5.987 -7.810 1.00 78.56 247 PHE A O 1
ATOM 2052 N N . ASP A 1 248 ? -3.934 6.770 -8.604 1.00 78.25 248 ASP A N 1
ATOM 2053 C CA . ASP A 1 248 ? -3.574 7.615 -7.464 1.00 78.25 248 ASP A CA 1
ATOM 2054 C C . ASP A 1 248 ? -2.838 8.861 -7.972 1.00 78.25 248 ASP A C 1
ATOM 2056 O O . ASP A 1 248 ? -2.286 8.873 -9.077 1.00 78.25 248 ASP A O 1
ATOM 2060 N N . GLU A 1 249 ? -2.837 9.912 -7.165 1.00 80.81 249 GLU A N 1
ATOM 2061 C CA . GLU A 1 249 ? -2.204 11.182 -7.491 1.00 80.81 249 GLU A CA 1
ATOM 2062 C C . GLU A 1 249 ? -0.809 11.263 -6.870 1.00 80.81 249 GLU A C 1
ATOM 2064 O O . GLU A 1 249 ? -0.596 10.993 -5.686 1.00 80.81 249 GLU A O 1
ATOM 2069 N N . ILE A 1 250 ? 0.169 11.692 -7.669 1.00 81.62 250 ILE A N 1
ATOM 2070 C CA . ILE A 1 250 ? 1.542 11.895 -7.210 1.00 81.62 250 ILE A CA 1
ATOM 2071 C C . ILE A 1 250 ? 1.827 13.390 -7.172 1.00 81.62 250 ILE A C 1
ATOM 2073 O O . ILE A 1 250 ? 1.650 14.102 -8.159 1.00 81.62 250 ILE A O 1
ATOM 2077 N N . LYS A 1 251 ? 2.341 13.868 -6.035 1.00 81.25 251 LYS A N 1
ATOM 2078 C CA . LYS A 1 251 ? 2.847 15.236 -5.938 1.00 81.25 251 LYS A CA 1
ATOM 2079 C C . LYS A 1 251 ? 4.150 15.368 -6.728 1.00 81.25 251 LYS A C 1
ATOM 2081 O O . LYS A 1 251 ? 5.162 14.777 -6.353 1.00 81.25 251 LYS A O 1
ATOM 2086 N N . ILE A 1 252 ? 4.125 16.187 -7.772 1.00 81.88 252 ILE A N 1
ATOM 2087 C CA . ILE A 1 252 ? 5.302 16.585 -8.551 1.00 81.88 252 ILE A CA 1
ATOM 2088 C C . ILE A 1 252 ? 5.839 17.941 -8.075 1.00 81.88 252 ILE A C 1
ATOM 2090 O O . ILE A 1 252 ? 5.152 18.682 -7.370 1.00 81.88 252 ILE A O 1
ATOM 2094 N N . GLN A 1 253 ? 7.095 18.244 -8.408 1.00 81.81 253 GLN A N 1
ATOM 2095 C CA . GLN A 1 253 ? 7.659 19.570 -8.165 1.00 81.81 253 GLN A CA 1
ATOM 2096 C C . GLN A 1 253 ? 7.045 20.565 -9.155 1.00 81.81 253 GLN A C 1
ATOM 2098 O O . GLN A 1 253 ? 7.022 20.301 -10.354 1.00 81.81 253 GLN A O 1
ATOM 2103 N N . GLU A 1 254 ? 6.565 21.695 -8.642 1.00 82.62 254 GLU A N 1
ATOM 2104 C CA . GLU A 1 254 ? 6.104 22.817 -9.458 1.00 82.62 254 GLU A CA 1
ATOM 2105 C C . GLU A 1 254 ? 7.319 23.454 -10.140 1.00 82.62 254 GLU A C 1
ATOM 2107 O O . GLU A 1 254 ? 8.209 23.980 -9.467 1.00 82.62 254 GLU A O 1
ATOM 2112 N N . ASP A 1 255 ? 7.381 23.349 -11.465 1.00 80.62 255 ASP A N 1
ATOM 2113 C CA . ASP A 1 255 ? 8.412 23.978 -12.286 1.00 80.62 255 ASP A CA 1
ATOM 2114 C C . ASP A 1 255 ? 7.893 24.206 -13.709 1.00 80.62 255 ASP A C 1
ATOM 2116 O O . ASP A 1 255 ? 6.916 23.588 -14.141 1.00 80.62 255 ASP A O 1
ATOM 2120 N N . LEU A 1 256 ? 8.562 25.099 -14.430 1.00 84.88 256 LEU A N 1
ATOM 2121 C CA . LEU A 1 256 ? 8.239 25.465 -15.796 1.00 84.88 256 LEU A CA 1
ATOM 2122 C C . LEU A 1 256 ? 9.269 24.861 -16.752 1.00 84.88 256 LEU A C 1
ATOM 2124 O O . LEU A 1 256 ? 10.443 25.233 -16.739 1.00 84.88 256 LEU A O 1
ATOM 2128 N N . VAL A 1 257 ? 8.834 23.928 -17.594 1.00 85.75 257 VAL A N 1
ATOM 2129 C CA . VAL A 1 257 ? 9.711 23.142 -18.467 1.00 85.75 257 VAL A CA 1
ATOM 2130 C C . VAL A 1 257 ? 9.447 23.492 -19.925 1.00 85.75 257 VAL A C 1
ATOM 2132 O O . VAL A 1 257 ? 8.351 23.295 -20.430 1.00 85.75 257 VAL A O 1
ATOM 2135 N N . PHE A 1 258 ? 10.467 23.973 -20.633 1.00 87.50 258 PHE A N 1
ATOM 2136 C CA . PHE A 1 258 ? 10.387 24.184 -22.078 1.00 87.50 258 PHE A CA 1
ATOM 2137 C C . PHE A 1 258 ? 10.788 22.908 -22.828 1.00 87.50 258 PHE A C 1
ATOM 2139 O O . PHE A 1 258 ? 11.946 22.479 -22.751 1.00 87.50 258 PHE A O 1
ATOM 2146 N N . ASP A 1 259 ? 9.858 22.308 -23.571 1.00 83.19 259 ASP A N 1
ATOM 2147 C CA . ASP A 1 259 ? 10.181 21.200 -24.467 1.00 83.19 259 ASP A CA 1
ATOM 2148 C C . ASP A 1 259 ? 10.691 21.742 -25.805 1.00 83.19 259 ASP A C 1
ATOM 2150 O O . ASP A 1 259 ? 9.956 22.267 -26.636 1.00 83.19 259 ASP A O 1
ATOM 2154 N N . LYS A 1 260 ? 11.991 21.563 -26.038 1.00 85.88 260 LYS A N 1
ATOM 2155 C CA . LYS A 1 260 ? 12.676 21.992 -27.263 1.00 85.88 260 LYS A CA 1
ATOM 2156 C C . LYS A 1 260 ? 12.186 21.312 -28.549 1.00 85.88 260 LYS A C 1
ATOM 2158 O O . LYS A 1 260 ? 12.547 21.780 -29.624 1.00 85.88 260 LYS A O 1
ATOM 2163 N N . HIS A 1 261 ? 11.472 20.186 -28.466 1.00 79.44 261 HIS A N 1
ATOM 2164 C CA . HIS A 1 261 ? 11.014 19.448 -29.649 1.00 79.44 261 HIS A CA 1
ATOM 2165 C C . HIS A 1 261 ? 9.610 19.867 -30.077 1.00 79.44 261 HIS A C 1
ATOM 2167 O O . HIS A 1 261 ? 9.352 19.936 -31.276 1.00 79.44 261 HIS A O 1
ATOM 2173 N N . THR A 1 262 ? 8.716 20.129 -29.121 1.00 80.75 262 THR A N 1
ATOM 2174 C CA . THR A 1 262 ? 7.363 20.637 -29.397 1.00 80.75 262 THR A CA 1
ATOM 2175 C C . THR A 1 262 ? 7.329 22.163 -29.457 1.00 80.75 262 THR A C 1
ATOM 2177 O O . THR A 1 262 ? 6.471 22.727 -30.126 1.00 80.75 262 THR A O 1
ATOM 2180 N N . GLY A 1 263 ? 8.285 22.838 -28.809 1.00 82.38 263 GLY A N 1
ATOM 2181 C CA . GLY A 1 263 ? 8.279 24.288 -28.618 1.00 82.38 263 GLY A CA 1
ATOM 2182 C C . GLY A 1 263 ? 7.311 24.742 -27.522 1.00 82.38 263 GLY A C 1
ATOM 2183 O O . GLY A 1 263 ? 7.066 25.939 -27.387 1.00 82.38 263 GLY A O 1
ATOM 2184 N N . GLU A 1 264 ? 6.756 23.803 -26.755 1.00 81.25 264 GLU A N 1
ATOM 2185 C CA . GLU A 1 264 ? 5.751 24.078 -25.735 1.00 81.25 264 GLU A CA 1
ATOM 2186 C C . GLU A 1 264 ? 6.378 24.327 -24.365 1.00 81.25 264 GLU A C 1
ATOM 2188 O O . GLU A 1 264 ? 7.444 23.813 -24.012 1.00 81.25 264 GLU A O 1
ATOM 2193 N N . LEU A 1 265 ? 5.673 25.125 -23.571 1.00 82.19 265 LEU A N 1
ATOM 2194 C CA . LEU A 1 265 ? 6.045 25.469 -22.213 1.00 82.19 265 LEU A CA 1
ATOM 2195 C C . LEU A 1 265 ? 5.133 24.707 -21.244 1.00 82.19 265 LEU A C 1
ATOM 2197 O O . LEU A 1 265 ? 3.987 25.080 -21.006 1.00 82.19 265 LEU A O 1
ATOM 2201 N N . ILE A 1 266 ? 5.652 23.606 -20.718 1.00 77.94 266 ILE A N 1
ATOM 2202 C CA . ILE A 1 266 ? 4.969 22.666 -19.833 1.00 77.94 266 ILE A CA 1
ATOM 2203 C C . ILE A 1 266 ? 5.011 23.210 -18.401 1.00 77.94 266 ILE A C 1
ATOM 2205 O O . ILE A 1 266 ? 6.061 23.637 -17.928 1.00 77.94 266 ILE A O 1
ATOM 2209 N N . GLY A 1 267 ? 3.880 23.176 -17.694 1.00 71.44 267 GLY A N 1
ATOM 2210 C CA . GLY A 1 267 ? 3.759 23.658 -16.308 1.00 71.44 267 GLY A CA 1
ATOM 2211 C C . GLY A 1 267 ? 2.655 24.699 -16.113 1.00 71.44 267 GLY A C 1
ATOM 2212 O O . GLY A 1 267 ? 2.242 24.950 -14.983 1.00 71.44 267 GLY A O 1
ATOM 2213 N N . TYR A 1 268 ? 2.117 25.251 -17.202 1.00 66.75 268 TYR A N 1
ATOM 2214 C CA . TYR A 1 268 ? 0.842 25.963 -17.178 1.00 66.75 268 TYR A CA 1
ATOM 2215 C C . TYR A 1 268 ? -0.312 24.963 -17.303 1.00 66.75 268 TYR A C 1
ATOM 2217 O O . TYR A 1 268 ? -0.276 24.068 -18.145 1.00 66.75 268 TYR A O 1
ATOM 2225 N N . CYS A 1 269 ? -1.336 25.109 -16.461 1.00 60.75 269 CYS A N 1
ATOM 2226 C CA . CYS A 1 269 ? -2.621 24.464 -16.716 1.00 60.75 269 CYS A CA 1
ATOM 2227 C C . CYS A 1 269 ? -3.306 25.240 -17.840 1.00 60.75 269 CYS A C 1
ATOM 2229 O O . CYS A 1 269 ? -3.671 26.399 -17.644 1.00 60.75 269 CYS A O 1
ATOM 2231 N N . ASP A 1 270 ? -3.451 24.613 -19.004 1.00 60.47 270 ASP A N 1
ATOM 2232 C CA . ASP A 1 270 ? -4.223 25.171 -20.108 1.00 60.47 270 ASP A CA 1
ATOM 2233 C C . ASP A 1 270 ? -5.720 25.112 -19.762 1.00 60.47 270 ASP A C 1
ATOM 2235 O O . ASP A 1 270 ? -6.384 24.081 -19.896 1.00 60.47 270 ASP A O 1
ATOM 2239 N N . LEU A 1 271 ? -6.232 26.223 -19.228 1.00 61.78 271 LEU A N 1
ATOM 2240 C CA . LEU A 1 271 ? -7.640 26.372 -18.869 1.00 61.78 271 LEU A CA 1
ATOM 2241 C C . LEU A 1 271 ? -8.542 26.478 -20.105 1.00 61.78 271 LEU A C 1
ATOM 2243 O O . LEU A 1 271 ? -9.739 26.224 -19.975 1.00 61.78 271 LEU A O 1
ATOM 2247 N N . ASP A 1 272 ? -7.996 26.796 -21.284 1.00 61.16 272 ASP A N 1
ATOM 2248 C CA . ASP A 1 272 ? -8.782 26.886 -22.514 1.00 61.16 272 ASP A CA 1
ATOM 2249 C C . ASP A 1 272 ? -9.185 25.490 -22.987 1.00 61.16 272 ASP A C 1
ATOM 2251 O O . ASP A 1 272 ? -10.307 25.309 -23.443 1.00 61.16 272 ASP A O 1
ATOM 2255 N N . SER A 1 273 ? -8.336 24.473 -22.808 1.00 64.06 273 SER A N 1
ATOM 2256 C CA . SER A 1 273 ? -8.695 23.074 -23.090 1.00 64.06 273 SER A CA 1
ATOM 2257 C C . SER A 1 273 ? -9.892 22.608 -22.248 1.00 64.06 273 SER A C 1
ATOM 2259 O O . SER A 1 273 ? -10.878 22.106 -22.786 1.00 64.06 273 SER A O 1
ATOM 2261 N N . ILE A 1 274 ? -9.868 22.877 -20.937 1.00 65.69 274 ILE A N 1
ATOM 2262 C CA . ILE A 1 274 ? -10.974 22.544 -20.022 1.00 65.69 274 ILE A CA 1
ATOM 2263 C C . ILE A 1 274 ? -12.220 23.367 -20.366 1.00 65.69 274 ILE A C 1
ATOM 2265 O O . ILE A 1 274 ? -13.325 22.831 -20.412 1.00 65.69 274 ILE A O 1
ATOM 2269 N N . GLY A 1 275 ? -12.048 24.662 -20.637 1.00 66.81 275 GLY A N 1
ATOM 2270 C CA . GLY A 1 275 ? -13.124 25.544 -21.076 1.00 66.81 275 GLY A CA 1
ATOM 2271 C C . GLY A 1 275 ? -13.766 25.063 -22.375 1.00 66.81 275 GLY A C 1
ATOM 2272 O O . GLY A 1 275 ? -14.985 25.051 -22.471 1.00 66.81 275 GLY A O 1
ATOM 2273 N N . ASN A 1 276 ? -12.973 24.586 -23.335 1.00 72.94 276 ASN A N 1
ATOM 2274 C CA . ASN A 1 276 ? -13.438 24.037 -24.606 1.00 72.94 276 ASN A CA 1
ATOM 2275 C C . ASN A 1 276 ? -14.109 22.669 -24.443 1.00 72.94 276 ASN A C 1
ATOM 2277 O O . ASN A 1 276 ? -15.086 22.399 -25.132 1.00 72.94 276 ASN A O 1
ATOM 2281 N N . GLU A 1 277 ? -13.635 21.806 -23.542 1.00 71.38 277 GLU A N 1
ATOM 2282 C CA . GLU A 1 277 ? -14.309 20.545 -23.208 1.00 71.38 277 GLU A CA 1
ATOM 2283 C C . GLU A 1 277 ? -15.661 20.796 -22.533 1.00 71.38 277 GLU A C 1
ATOM 2285 O O . GLU A 1 277 ? -16.662 20.205 -22.939 1.00 71.38 277 GLU A O 1
ATOM 2290 N N . ILE A 1 278 ? -15.717 21.722 -21.569 1.00 71.50 278 ILE A N 1
ATOM 2291 C CA . ILE A 1 278 ? -16.962 22.151 -20.919 1.00 71.50 278 ILE A CA 1
ATOM 2292 C C . ILE A 1 278 ? -17.889 22.811 -21.937 1.00 71.50 278 ILE A C 1
ATOM 2294 O O . ILE A 1 278 ? -19.060 22.461 -21.987 1.00 71.50 278 ILE A O 1
ATOM 2298 N N . LEU A 1 279 ? -17.376 23.691 -22.798 1.00 70.69 279 LEU A N 1
ATOM 2299 C CA . LEU A 1 279 ? -18.149 24.357 -23.844 1.00 70.69 279 LEU A CA 1
ATOM 2300 C C . LEU A 1 279 ? -18.639 23.363 -24.902 1.00 70.69 279 LEU A C 1
ATOM 2302 O O . LEU A 1 279 ? -19.751 23.493 -25.395 1.00 70.69 279 LEU A O 1
ATOM 2306 N N . ASN A 1 280 ? -17.856 22.338 -25.247 1.00 72.25 280 ASN A N 1
ATOM 2307 C CA . ASN A 1 280 ? -18.302 21.245 -26.113 1.00 72.25 280 ASN A CA 1
ATOM 2308 C C . ASN A 1 280 ? -19.417 20.436 -25.451 1.00 72.25 280 ASN A C 1
ATOM 2310 O O . ASN A 1 280 ? -20.379 20.064 -26.120 1.00 72.25 280 ASN A O 1
ATOM 2314 N N . LEU A 1 281 ? -19.320 20.201 -24.144 1.00 66.94 281 LEU A N 1
ATOM 2315 C CA . LEU A 1 281 ? -20.348 19.528 -23.358 1.00 66.94 281 LEU A CA 1
ATOM 2316 C C . LEU A 1 281 ? -21.618 20.391 -23.261 1.00 66.94 281 LEU A C 1
ATOM 2318 O O . LEU A 1 281 ? -22.714 19.897 -23.510 1.00 66.94 281 LEU A O 1
ATOM 2322 N N . GLU A 1 282 ? -21.483 21.694 -23.021 1.00 71.06 282 GLU A N 1
ATOM 2323 C CA . GLU A 1 282 ? -22.573 22.674 -23.044 1.00 71.06 282 GLU A CA 1
ATOM 2324 C C . GLU A 1 282 ? -23.191 22.812 -24.436 1.00 71.06 282 GLU A C 1
ATOM 2326 O O . GLU A 1 282 ? -24.407 22.878 -24.548 1.00 71.06 282 GLU A O 1
ATOM 2331 N N . ASN A 1 283 ? -22.401 22.780 -25.510 1.00 69.31 283 ASN A N 1
ATOM 2332 C CA . ASN A 1 283 ? -22.890 22.809 -26.889 1.00 69.31 283 ASN A CA 1
ATOM 2333 C C . ASN A 1 283 ? -23.631 21.518 -27.257 1.00 69.31 283 ASN A C 1
ATOM 2335 O O . ASN A 1 283 ? -24.644 21.576 -27.955 1.00 69.31 283 ASN A O 1
ATOM 2339 N N . LEU A 1 284 ? -23.167 20.363 -26.770 1.00 63.47 284 LEU A N 1
ATOM 2340 C CA . LEU A 1 284 ? -23.861 19.076 -26.891 1.00 63.47 284 LEU A CA 1
ATOM 2341 C C . LEU A 1 284 ? -25.195 19.070 -26.131 1.00 63.47 284 LEU A C 1
ATOM 2343 O O . LEU A 1 284 ? -26.149 18.439 -26.584 1.00 63.47 284 LEU A O 1
ATOM 2347 N N . VAL A 1 285 ? -25.272 19.776 -25.001 1.00 64.50 285 VAL A N 1
ATOM 2348 C CA . VAL A 1 285 ? -26.485 19.886 -24.175 1.00 64.50 285 VAL A CA 1
ATOM 2349 C C . VAL A 1 285 ? -27.429 20.998 -24.675 1.00 64.50 285 VAL A C 1
ATOM 2351 O O . VAL A 1 285 ? -28.647 20.847 -24.609 1.00 64.50 285 VAL A O 1
ATOM 2354 N N . GLY A 1 286 ? -26.892 22.098 -25.207 1.00 60.78 286 GLY A N 1
ATOM 2355 C CA . GLY A 1 286 ? -27.609 23.319 -25.590 1.00 60.78 286 GLY A CA 1
ATOM 2356 C C . GLY A 1 286 ? -28.136 23.335 -27.028 1.00 60.78 286 GLY A C 1
ATOM 2357 O O . GLY A 1 286 ? -29.213 23.878 -27.278 1.00 60.78 286 GLY A O 1
ATOM 2358 N N . ASN A 1 287 ? -27.454 22.690 -27.984 1.00 54.88 287 ASN A N 1
ATOM 2359 C CA . ASN A 1 287 ? -27.967 22.534 -29.348 1.00 54.88 287 ASN A CA 1
ATOM 2360 C C . ASN A 1 287 ? -28.921 21.336 -29.441 1.00 54.88 287 ASN A C 1
ATOM 2362 O O . ASN A 1 287 ? -28.582 20.268 -29.949 1.00 54.88 287 ASN A O 1
ATOM 2366 N N . CYS A 1 288 ? -30.167 21.552 -29.021 1.00 48.94 288 CYS A N 1
ATOM 2367 C CA . CYS A 1 288 ? -31.302 20.667 -29.282 1.00 48.94 288 CYS A CA 1
ATOM 2368 C C . CYS A 1 288 ? -31.678 20.621 -30.782 1.00 48.94 288 CYS A C 1
ATOM 2370 O O . CYS A 1 288 ? -32.782 20.984 -31.180 1.00 48.94 288 CYS A O 1
ATOM 2372 N N . LYS A 1 289 ? -30.804 20.091 -31.643 1.00 53.28 289 LYS A N 1
ATOM 2373 C CA . LYS A 1 289 ? -31.296 19.194 -32.699 1.00 53.28 289 LYS A CA 1
ATOM 2374 C C . LYS A 1 289 ? -31.518 17.867 -31.997 1.00 53.28 289 LYS A C 1
ATOM 2376 O O . LYS A 1 289 ? -30.621 17.450 -31.278 1.00 53.28 289 LYS A O 1
ATOM 2381 N N . LYS A 1 290 ? -32.693 17.241 -32.152 1.00 48.41 290 LYS A N 1
ATOM 2382 C CA . LYS A 1 290 ? -32.988 15.898 -31.619 1.00 48.41 290 LYS A CA 1
ATOM 2383 C C . LYS A 1 290 ? -31.882 14.943 -32.075 1.00 48.41 290 LYS A C 1
ATOM 2385 O O . LYS A 1 290 ? -31.975 14.355 -33.151 1.00 48.41 290 LYS A O 1
ATOM 2390 N N . SER A 1 291 ? -30.818 14.840 -31.288 1.00 47.88 291 SER A N 1
ATOM 2391 C CA . SER A 1 291 ? -29.818 13.808 -31.430 1.00 47.88 291 SER A CA 1
ATOM 2392 C C . SER A 1 291 ? -30.578 12.502 -31.303 1.00 47.88 291 SER A C 1
ATOM 2394 O O . SER A 1 291 ? -31.583 12.408 -30.589 1.00 47.88 291 SER A O 1
ATOM 2396 N N . GLN A 1 292 ? -30.172 11.516 -32.092 1.00 47.19 292 GLN A N 1
ATOM 2397 C CA . GLN A 1 292 ? -30.706 10.175 -31.969 1.00 47.19 292 GLN A CA 1
ATOM 2398 C C . GLN A 1 292 ? -30.565 9.803 -30.488 1.00 47.19 292 GLN A C 1
ATOM 2400 O O . GLN A 1 292 ? -29.440 9.683 -30.006 1.00 47.19 292 GLN A O 1
ATOM 2405 N N . LEU A 1 293 ? -31.692 9.745 -29.758 1.00 46.09 293 LEU A N 1
ATOM 2406 C CA . LEU A 1 293 ? -31.717 9.343 -28.352 1.00 46.09 293 LEU A CA 1
ATOM 2407 C C . LEU A 1 293 ? -30.839 8.107 -28.259 1.00 46.09 293 LEU A C 1
ATOM 2409 O O . LEU A 1 293 ? -31.039 7.183 -29.056 1.00 46.09 293 LEU A O 1
ATOM 2413 N N . ALA A 1 294 ? -29.844 8.129 -27.369 1.00 47.00 294 ALA A N 1
ATOM 2414 C CA . ALA A 1 294 ? -28.985 6.980 -27.156 1.00 47.00 294 ALA A CA 1
ATOM 2415 C C . ALA A 1 294 ? -29.902 5.767 -26.961 1.00 47.00 294 ALA A C 1
ATOM 2417 O O . ALA A 1 294 ? -30.594 5.656 -25.953 1.00 47.00 294 ALA A O 1
ATOM 2418 N N . LYS A 1 295 ? -29.977 4.897 -27.978 1.00 48.03 295 LYS A N 1
ATOM 2419 C CA . LYS A 1 295 ? -30.851 3.713 -27.944 1.00 48.03 295 LYS A CA 1
ATOM 2420 C C . LYS A 1 295 ? -30.411 2.758 -26.840 1.00 48.03 295 LYS A C 1
ATOM 2422 O O . LYS A 1 295 ? -31.209 1.969 -26.350 1.00 48.03 295 LYS A O 1
ATOM 2427 N N . PHE A 1 296 ? -29.139 2.862 -26.464 1.00 38.31 296 PHE A N 1
ATOM 2428 C CA . PHE A 1 296 ? -28.476 2.048 -25.472 1.00 38.31 296 PHE A CA 1
ATOM 2429 C C . PHE A 1 296 ? -27.713 2.975 -24.530 1.00 38.31 296 PHE A C 1
ATOM 2431 O O . PHE A 1 296 ? -26.813 3.702 -24.947 1.00 38.31 296 PHE A O 1
ATOM 2438 N N . MET A 1 297 ? -28.097 2.963 -23.259 1.00 35.03 297 MET A N 1
ATOM 2439 C CA . MET A 1 297 ? -27.306 3.541 -22.183 1.00 35.03 297 MET A CA 1
ATOM 2440 C C . MET A 1 297 ? -26.339 2.458 -21.709 1.00 35.03 297 MET A C 1
ATOM 2442 O O . MET A 1 297 ? -26.768 1.446 -21.154 1.00 35.03 297 MET A O 1
ATOM 2446 N N . LEU A 1 298 ? -25.039 2.653 -21.930 1.00 35.97 298 LEU A N 1
ATOM 2447 C CA . LEU A 1 298 ? -24.025 1.809 -21.307 1.00 35.97 298 LEU A CA 1
ATOM 2448 C C . LEU A 1 298 ? -23.904 2.224 -19.836 1.00 35.97 298 LEU A C 1
ATOM 2450 O O . LEU A 1 298 ? -23.222 3.192 -19.506 1.00 35.97 298 LEU A O 1
ATOM 2454 N N . VAL A 1 299 ? -24.594 1.511 -18.948 1.00 31.00 299 VAL A N 1
ATOM 2455 C CA . VAL A 1 299 ? -24.421 1.680 -17.501 1.00 31.00 299 VAL A CA 1
ATOM 2456 C C . VAL A 1 299 ? -23.197 0.882 -17.077 1.00 31.00 299 VAL A C 1
ATOM 2458 O O . VAL A 1 299 ? -23.256 -0.336 -16.920 1.00 31.00 299 VAL A O 1
ATOM 2461 N N . ILE A 1 300 ? -22.081 1.574 -16.873 1.00 39.75 300 ILE A N 1
ATOM 2462 C CA . ILE A 1 300 ? -20.913 0.996 -16.212 1.00 39.75 300 ILE A CA 1
ATOM 2463 C C . ILE A 1 300 ? -21.147 1.131 -14.704 1.00 39.75 300 ILE A C 1
ATOM 2465 O O . ILE A 1 300 ? -20.974 2.208 -14.135 1.00 39.75 300 ILE A O 1
ATOM 2469 N N . MET A 1 301 ? -21.561 0.051 -14.037 1.00 41.41 301 MET A N 1
ATOM 2470 C CA . MET A 1 301 ? -21.555 0.025 -12.571 1.00 41.41 301 MET A CA 1
ATOM 2471 C C . MET A 1 301 ? -20.112 -0.094 -12.077 1.00 41.41 301 MET A C 1
ATOM 2473 O O . MET A 1 301 ? -19.573 -1.189 -11.934 1.00 41.41 301 MET A O 1
ATOM 2477 N N . VAL A 1 302 ? -19.480 1.047 -11.810 1.00 53.03 302 VAL A N 1
ATOM 2478 C CA . VAL A 1 302 ? -18.163 1.096 -11.173 1.00 53.03 302 VAL A CA 1
ATOM 2479 C C . VAL A 1 302 ? -18.350 0.910 -9.669 1.00 53.03 302 VAL A C 1
ATOM 2481 O O . VAL A 1 302 ? -18.815 1.809 -8.967 1.00 53.03 302 VAL A O 1
ATOM 2484 N N . ARG A 1 303 ? -17.993 -0.267 -9.149 1.00 60.19 303 ARG A N 1
ATOM 2485 C CA . ARG A 1 303 ? -17.921 -0.483 -7.699 1.00 60.19 303 ARG A CA 1
ATOM 2486 C C . ARG A 1 303 ? -16.632 0.140 -7.174 1.00 60.19 303 ARG A C 1
ATOM 2488 O O . ARG A 1 303 ? -15.548 -0.394 -7.382 1.00 60.19 303 ARG A O 1
ATOM 2495 N N . GLY A 1 304 ? -16.750 1.282 -6.500 1.00 60.72 304 GLY A N 1
ATOM 2496 C CA . GLY A 1 304 ? -15.607 1.949 -5.883 1.00 60.72 304 GLY A CA 1
ATOM 2497 C C . GLY A 1 304 ? -15.013 1.097 -4.763 1.00 60.72 304 GLY A C 1
ATOM 2498 O O . GLY A 1 304 ? -15.698 0.792 -3.784 1.00 60.72 304 GLY A O 1
ATOM 2499 N N . VAL A 1 305 ? -13.741 0.728 -4.891 1.00 70.38 305 VAL A N 1
ATOM 2500 C CA . VAL A 1 305 ? -12.955 0.134 -3.806 1.00 70.38 305 VAL A CA 1
ATOM 2501 C C . VAL A 1 305 ? -12.063 1.221 -3.219 1.00 70.38 305 VAL A C 1
ATOM 2503 O O . VAL A 1 305 ? -11.440 1.977 -3.959 1.00 70.38 305 VAL A O 1
ATOM 2506 N N . THR A 1 306 ? -12.012 1.328 -1.889 1.00 78.50 306 THR A N 1
ATOM 2507 C CA . THR A 1 306 ? -11.067 2.240 -1.229 1.00 78.50 306 THR A CA 1
ATOM 2508 C C . THR A 1 306 ? -9.845 1.472 -0.740 1.00 78.50 306 THR A C 1
ATOM 2510 O O . THR A 1 306 ? -9.964 0.328 -0.298 1.00 78.50 306 THR A O 1
ATOM 2513 N N . ASN A 1 307 ? -8.677 2.112 -0.813 1.00 86.06 307 ASN A N 1
ATOM 2514 C CA . ASN A 1 307 ? -7.390 1.516 -0.463 1.00 86.06 307 ASN A CA 1
ATOM 2515 C C . ASN A 1 307 ? -7.340 1.139 1.033 1.00 86.06 307 ASN A C 1
ATOM 2517 O O . ASN A 1 307 ? -7.257 2.003 1.915 1.00 86.06 307 ASN A O 1
ATOM 2521 N N . VAL A 1 308 ? -7.392 -0.159 1.331 1.00 92.44 308 VAL A N 1
ATOM 2522 C CA . VAL A 1 308 ? -7.489 -0.689 2.700 1.00 92.44 308 VAL A CA 1
ATOM 2523 C C . VAL A 1 308 ? -6.243 -0.363 3.544 1.00 92.44 308 VAL A C 1
ATOM 2525 O O . VAL A 1 308 ? -6.406 0.139 4.664 1.00 92.44 308 VAL A O 1
ATOM 2528 N N . PRO A 1 309 ? -5.003 -0.526 3.040 1.00 94.06 309 PRO A N 1
ATOM 2529 C CA . PRO A 1 309 ? -3.793 0.023 3.657 1.00 94.06 309 PRO A CA 1
ATOM 2530 C C . PRO A 1 309 ? -3.906 1.490 4.104 1.00 94.06 309 PRO A C 1
ATOM 2532 O O . PRO A 1 309 ? -3.424 1.864 5.181 1.00 94.06 309 PRO A O 1
ATOM 2535 N N . HIS A 1 310 ? -4.569 2.344 3.316 1.00 92.19 310 HIS A N 1
ATOM 2536 C CA . HIS A 1 310 ? -4.811 3.735 3.699 1.00 92.19 310 HIS A CA 1
ATOM 2537 C C . HIS A 1 310 ? -5.810 3.848 4.858 1.00 92.19 310 HIS A C 1
ATOM 2539 O O . HIS A 1 310 ? -5.564 4.596 5.811 1.00 92.19 310 HIS A O 1
ATOM 2545 N N . LEU A 1 311 ? -6.893 3.068 4.839 1.00 95.19 311 LEU A N 1
ATOM 2546 C CA . LEU A 1 311 ? -7.865 3.036 5.934 1.00 95.19 311 LEU A CA 1
ATOM 2547 C C . LEU A 1 311 ? -7.216 2.651 7.264 1.00 95.19 311 LEU A C 1
ATOM 2549 O O . LEU A 1 311 ? -7.444 3.342 8.256 1.00 95.19 311 LEU A O 1
ATOM 2553 N N . ILE A 1 312 ? -6.331 1.652 7.275 1.00 96.94 312 ILE A N 1
ATOM 2554 C CA . ILE A 1 312 ? -5.569 1.251 8.468 1.00 96.94 312 ILE A CA 1
ATOM 2555 C C . ILE A 1 312 ? -4.706 2.386 9.010 1.00 96.94 312 ILE A C 1
ATOM 2557 O O . ILE A 1 312 ? -4.712 2.646 10.217 1.00 96.94 312 ILE A O 1
ATOM 2561 N N . LYS A 1 313 ? -4.024 3.138 8.136 1.00 95.25 313 LYS A N 1
ATOM 2562 C CA . LYS A 1 313 ? -3.291 4.340 8.561 1.00 95.25 313 LYS A CA 1
ATOM 2563 C C . LYS A 1 313 ? -4.224 5.357 9.204 1.00 95.25 313 LYS A C 1
ATOM 2565 O O . LYS A 1 313 ? -3.914 5.867 10.276 1.00 95.25 313 LYS A O 1
ATOM 2570 N N . THR A 1 314 ? -5.362 5.657 8.579 1.00 96.00 314 THR A N 1
ATOM 2571 C CA . THR A 1 314 ? -6.295 6.663 9.112 1.00 96.00 314 THR A CA 1
ATOM 2572 C C . THR A 1 314 ? -6.967 6.228 10.416 1.00 96.00 314 THR A C 1
ATOM 2574 O O . THR A 1 314 ? -7.128 7.059 11.313 1.00 96.00 314 THR A O 1
ATOM 2577 N N . ALA A 1 315 ? -7.275 4.936 10.567 1.00 97.56 315 ALA A N 1
ATOM 2578 C CA . ALA A 1 315 ? -7.783 4.351 11.801 1.00 97.56 315 ALA A CA 1
ATOM 2579 C C . ALA A 1 315 ? -6.745 4.472 12.922 1.00 97.56 315 ALA A C 1
ATOM 2581 O O . ALA A 1 315 ? -7.052 5.028 13.978 1.00 97.56 315 ALA A O 1
ATOM 2582 N N . ARG A 1 316 ? -5.488 4.084 12.655 1.00 97.06 316 ARG A N 1
ATOM 2583 C CA . ARG A 1 316 ? -4.373 4.284 13.591 1.00 97.06 316 ARG A CA 1
ATOM 2584 C C . ARG A 1 316 ? -4.200 5.753 13.946 1.00 97.06 316 ARG A C 1
ATOM 2586 O O . ARG A 1 316 ? -4.026 6.058 15.113 1.00 97.06 316 ARG A O 1
ATOM 2593 N N . ASN A 1 317 ? -4.262 6.671 12.983 1.00 96.50 317 ASN A N 1
ATOM 2594 C CA . ASN A 1 317 ? -4.082 8.102 13.246 1.00 96.50 317 ASN A CA 1
ATOM 2595 C C . ASN A 1 317 ? -5.216 8.679 14.113 1.00 96.50 317 ASN A C 1
ATOM 2597 O O . ASN A 1 317 ? -4.976 9.558 14.938 1.00 96.50 317 ASN A O 1
ATOM 2601 N N . CYS A 1 318 ? -6.456 8.211 13.947 1.00 96.81 318 CYS A N 1
ATOM 2602 C CA . CYS A 1 318 ? -7.544 8.574 14.859 1.00 96.81 318 CYS A CA 1
ATOM 2603 C C . CYS A 1 318 ? -7.301 7.993 16.257 1.00 96.81 318 CYS A C 1
ATOM 2605 O O . CYS A 1 318 ? -7.434 8.718 17.240 1.00 96.81 318 CYS A O 1
ATOM 2607 N N . PHE A 1 319 ? -6.897 6.723 16.333 1.00 97.88 319 PHE A N 1
ATOM 2608 C CA . PHE A 1 319 ? -6.576 6.049 17.587 1.00 97.88 319 PHE A CA 1
ATOM 2609 C C . PHE A 1 319 ? -5.410 6.718 18.323 1.00 97.88 319 PHE A C 1
ATOM 2611 O O . PHE A 1 319 ? -5.520 6.979 19.513 1.00 97.88 319 PHE A O 1
ATOM 26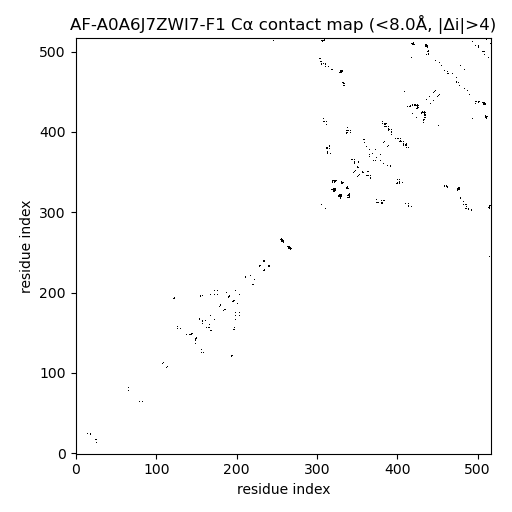18 N N . SER A 1 320 ? -4.350 7.123 17.623 1.00 96.50 320 SER A N 1
ATOM 2619 C CA . SER A 1 320 ? -3.190 7.789 18.223 1.00 96.50 320 SER A CA 1
ATOM 2620 C C . SER A 1 320 ? -3.480 9.184 18.751 1.00 96.50 320 SER A C 1
ATOM 2622 O O . SER A 1 320 ? -2.780 9.663 19.636 1.00 96.50 320 SER A O 1
ATOM 2624 N N . ASN A 1 321 ? -4.506 9.846 18.217 1.00 96.06 321 ASN A N 1
ATOM 2625 C CA . ASN A 1 321 ? -4.991 11.116 18.745 1.00 96.06 321 ASN A CA 1
ATOM 2626 C C . ASN A 1 321 ? -6.026 10.935 19.866 1.00 96.06 321 ASN A C 1
ATOM 2628 O O . ASN A 1 321 ? -6.513 11.937 20.385 1.00 96.06 321 ASN A O 1
ATOM 2632 N N . SER A 1 322 ? -6.369 9.691 20.224 1.00 96.94 322 SER A N 1
ATOM 2633 C CA . SER A 1 322 ? -7.245 9.370 21.348 1.00 96.94 322 SER A CA 1
ATOM 2634 C C . SER A 1 322 ? -6.481 9.536 22.655 1.00 96.94 322 SER A C 1
ATOM 2636 O O . SER A 1 322 ? -5.602 8.728 22.961 1.00 96.94 322 SER A O 1
ATOM 2638 N N . PHE A 1 323 ? -6.786 10.600 23.403 1.00 93.06 323 PHE A N 1
ATOM 2639 C CA . PHE A 1 323 ? -6.132 10.933 24.678 1.00 93.06 323 PHE A CA 1
ATOM 2640 C C . PHE A 1 323 ? -4.608 11.161 24.584 1.00 93.06 323 PHE A C 1
ATOM 2642 O O . PHE A 1 323 ? -3.918 11.157 25.599 1.00 93.06 323 PHE A O 1
ATOM 2649 N N . SER A 1 324 ? -4.063 11.369 23.381 1.00 92.88 324 SER A N 1
ATOM 2650 C CA . SER A 1 324 ? -2.621 11.513 23.132 1.00 92.88 324 SER A CA 1
ATOM 2651 C C . SER A 1 324 ? -2.334 12.393 21.911 1.00 92.88 324 SER A C 1
ATOM 2653 O O . SER A 1 324 ? -3.255 12.796 21.200 1.00 92.88 324 SER A O 1
ATOM 2655 N N . HIS A 1 325 ? -1.058 12.686 21.645 1.00 91.12 325 HIS A N 1
ATOM 2656 C CA . HIS A 1 325 ? -0.583 13.495 20.517 1.00 91.12 325 HIS A CA 1
ATOM 2657 C C . HIS A 1 325 ? -1.323 14.837 20.395 1.00 91.12 325 HIS A C 1
ATOM 2659 O O . HIS A 1 325 ? -1.239 15.673 21.290 1.00 91.12 325 HIS A O 1
ATOM 2665 N N . LYS A 1 326 ? -2.058 15.067 19.294 1.00 91.62 326 LYS A N 1
ATOM 2666 C CA . LYS A 1 326 ? -2.840 16.299 19.100 1.00 91.62 326 LYS A CA 1
ATOM 2667 C C . LYS A 1 326 ? -4.124 16.319 19.935 1.00 91.62 326 LYS A C 1
ATOM 2669 O O . LYS A 1 326 ? -4.806 17.336 19.955 1.00 91.62 326 LYS A O 1
ATOM 2674 N N . ASN A 1 327 ? -4.466 15.198 20.570 1.00 93.44 327 ASN A N 1
ATOM 2675 C CA . ASN A 1 327 ? -5.621 15.006 21.442 1.00 93.44 327 ASN A CA 1
ATOM 2676 C C . ASN A 1 327 ? -6.947 15.454 20.800 1.00 93.44 327 ASN A C 1
ATOM 2678 O O . ASN A 1 327 ? -7.814 16.043 21.439 1.00 93.44 327 ASN A O 1
ATOM 2682 N N . THR A 1 328 ? -7.082 15.214 19.491 1.00 93.94 328 THR A N 1
ATOM 2683 C CA . THR A 1 328 ? -8.263 15.590 18.695 1.00 93.94 328 THR A CA 1
ATOM 2684 C C . THR A 1 328 ? -9.371 14.537 18.739 1.00 93.94 328 THR A C 1
ATOM 2686 O O . THR A 1 328 ? -10.424 14.713 18.111 1.00 93.94 328 THR A O 1
ATOM 2689 N N . ARG A 1 329 ? -9.134 13.416 19.431 1.00 96.50 329 ARG A N 1
ATOM 2690 C CA . ARG A 1 329 ? -10.071 12.304 19.597 1.00 96.50 329 ARG A CA 1
ATOM 2691 C C . ARG A 1 329 ? -10.117 11.870 21.060 1.00 96.50 329 ARG A C 1
ATOM 2693 O O . ARG A 1 329 ? -9.160 12.049 21.808 1.00 96.50 329 ARG A O 1
ATOM 2700 N N . ARG A 1 330 ? -11.245 11.285 21.451 1.00 96.19 330 ARG A N 1
ATOM 2701 C CA . ARG A 1 330 ? -11.470 10.643 22.756 1.00 96.19 330 ARG A CA 1
ATOM 2702 C C . ARG A 1 330 ? -12.305 9.393 22.538 1.00 96.19 330 ARG A C 1
ATOM 2704 O O . ARG A 1 330 ? -13.472 9.349 22.916 1.00 96.19 330 ARG A O 1
ATOM 2711 N N . LEU A 1 331 ? -11.737 8.451 21.787 1.00 97.69 331 LEU A N 1
ATOM 2712 C CA . LEU A 1 331 ? -12.449 7.259 21.348 1.00 97.69 331 LEU A CA 1
ATOM 2713 C C . LEU A 1 331 ? -12.997 6.510 22.562 1.00 97.69 331 LEU A C 1
ATOM 2715 O O . LEU A 1 331 ? -12.269 6.273 23.522 1.00 97.69 331 LEU A O 1
ATOM 2719 N N . TRP A 1 332 ? -14.276 6.159 22.517 1.00 96.12 332 TRP A N 1
ATOM 2720 C CA . TRP A 1 332 ? -14.981 5.603 23.667 1.00 96.12 332 TRP A CA 1
ATOM 2721 C C . TRP A 1 332 ? -16.099 4.680 23.213 1.00 96.12 332 TRP A C 1
ATOM 2723 O O . TRP A 1 332 ? -16.820 5.022 22.274 1.00 96.12 332 TRP A O 1
ATOM 2733 N N . LYS A 1 333 ? -16.288 3.557 23.906 1.00 94.69 333 LYS A N 1
ATOM 2734 C CA . LYS A 1 333 ? -17.396 2.622 23.679 1.00 94.69 333 LYS A CA 1
ATOM 2735 C C . LYS A 1 333 ? -17.777 1.936 24.993 1.00 94.69 333 LYS A C 1
ATOM 2737 O O . LYS A 1 333 ? -16.905 1.632 25.793 1.00 94.69 333 LYS A O 1
ATOM 2742 N N . ASN A 1 334 ? -19.070 1.687 25.222 1.00 88.75 334 ASN A N 1
ATOM 2743 C CA . ASN A 1 334 ? -19.566 0.845 26.328 1.00 88.75 334 ASN A CA 1
ATOM 2744 C C . ASN A 1 334 ? -18.989 1.155 27.728 1.00 88.75 334 ASN A C 1
ATOM 2746 O O . ASN A 1 334 ? -18.658 0.254 28.491 1.00 88.75 334 ASN A O 1
ATOM 2750 N N . GLY A 1 335 ? -18.833 2.428 28.084 1.00 89.31 335 GLY A N 1
ATOM 2751 C CA . GLY A 1 335 ? -18.283 2.811 29.392 1.00 89.31 335 GLY A CA 1
ATOM 2752 C C . GLY A 1 335 ? -16.764 2.940 29.431 1.00 89.31 335 GLY A C 1
ATOM 2753 O O . GLY A 1 335 ? -16.262 3.591 30.341 1.00 89.31 335 GLY A O 1
ATOM 2754 N N . LYS A 1 336 ? -16.042 2.416 28.437 1.00 94.50 336 LYS A N 1
ATOM 2755 C CA . LYS A 1 336 ? -14.581 2.307 28.452 1.00 94.50 336 LYS A CA 1
ATOM 2756 C C . LYS A 1 336 ? -13.928 3.119 27.336 1.00 94.50 336 LYS A C 1
ATOM 2758 O O . LYS A 1 336 ? -14.491 3.324 26.255 1.00 94.50 336 LYS A O 1
ATOM 2763 N N . ASP A 1 337 ? -12.713 3.574 27.609 1.00 95.06 337 ASP A N 1
ATOM 2764 C CA . ASP A 1 337 ? -11.917 4.337 26.656 1.00 95.06 337 ASP A CA 1
ATOM 2765 C C . ASP A 1 337 ? -11.179 3.409 25.681 1.00 95.06 337 ASP A C 1
ATOM 2767 O O . ASP A 1 337 ? -10.577 2.402 26.057 1.00 95.06 337 ASP A O 1
ATOM 2771 N N . ILE A 1 338 ? -11.163 3.802 24.409 1.00 97.94 338 ILE A N 1
ATOM 2772 C CA . ILE A 1 338 ? -10.250 3.254 23.406 1.00 97.94 338 ILE A CA 1
ATOM 2773 C C . ILE A 1 338 ? -9.055 4.210 23.347 1.00 97.94 338 ILE A C 1
ATOM 2775 O O . ILE A 1 338 ? -9.034 5.183 22.586 1.00 97.94 338 ILE A O 1
ATOM 2779 N N . SER A 1 339 ? -8.080 3.995 24.228 1.00 96.81 339 SER A N 1
ATOM 2780 C CA . SER A 1 339 ? -7.043 4.988 24.524 1.00 96.81 339 SER A CA 1
ATOM 2781 C C . SER A 1 339 ? -5.681 4.616 23.956 1.00 96.81 339 SER A C 1
ATOM 2783 O O . SER A 1 339 ? -5.203 3.495 24.132 1.00 96.81 339 SER A O 1
ATOM 2785 N N . TRP A 1 340 ? -5.002 5.587 23.335 1.00 97.69 340 TRP A N 1
ATOM 2786 C CA . TRP A 1 340 ? -3.613 5.400 22.911 1.00 97.69 340 TRP A CA 1
ATOM 2787 C C . TRP A 1 340 ? -2.668 5.179 24.095 1.00 97.69 340 TRP A C 1
ATOM 2789 O O . TRP A 1 340 ? -1.640 4.520 23.955 1.00 97.69 340 TRP A O 1
ATOM 2799 N N . MET A 1 341 ? -3.030 5.690 25.276 1.00 96.38 341 MET A N 1
ATOM 2800 C CA . MET A 1 341 ? -2.248 5.497 26.499 1.00 96.38 341 MET A CA 1
ATOM 2801 C C . MET A 1 341 ? -2.116 4.018 26.868 1.00 96.38 341 MET A C 1
ATOM 2803 O O . MET A 1 341 ? -1.127 3.640 27.480 1.00 96.38 341 MET A O 1
ATOM 2807 N N . HIS A 1 342 ? -3.050 3.157 26.451 1.00 97.38 342 HIS A N 1
ATOM 2808 C CA . HIS A 1 342 ? -2.918 1.711 26.644 1.00 97.38 342 HIS A CA 1
ATOM 2809 C C . HIS A 1 342 ? -1.712 1.145 25.875 1.00 97.38 342 HIS A C 1
ATOM 2811 O O . HIS A 1 342 ? -0.989 0.311 26.404 1.00 97.38 342 HIS A O 1
ATOM 2817 N N . ILE A 1 343 ? -1.444 1.654 24.665 1.00 97.12 343 ILE A N 1
ATOM 2818 C CA . ILE A 1 343 ? -0.281 1.258 23.854 1.00 97.12 343 ILE A CA 1
ATOM 2819 C C . ILE A 1 343 ? 1.015 1.825 24.428 1.00 97.12 343 ILE A C 1
ATOM 2821 O O . ILE A 1 343 ? 2.027 1.130 24.448 1.00 97.12 343 ILE A O 1
ATOM 2825 N N . VAL A 1 344 ? 0.992 3.081 24.884 1.00 95.88 344 VAL A N 1
ATOM 2826 C CA . VAL A 1 344 ? 2.165 3.723 25.496 1.00 95.88 344 VAL A CA 1
ATOM 2827 C C . VAL A 1 344 ? 2.575 2.976 26.763 1.00 95.88 344 VAL A C 1
ATOM 2829 O O . VAL A 1 344 ? 3.731 2.579 26.856 1.00 95.88 344 VAL A O 1
ATOM 2832 N N . ARG A 1 345 ? 1.623 2.684 27.662 1.00 95.00 345 ARG A N 1
ATOM 2833 C CA . ARG A 1 345 ? 1.872 1.883 28.872 1.00 95.00 345 ARG A CA 1
ATOM 2834 C C . ARG A 1 345 ? 2.441 0.508 28.538 1.00 95.00 345 ARG A C 1
ATOM 2836 O O . ARG A 1 345 ? 3.511 0.178 29.028 1.00 95.00 345 ARG A O 1
ATOM 2843 N N . LEU A 1 346 ? 1.811 -0.232 27.617 1.00 94.81 346 LEU A N 1
ATOM 2844 C CA . LEU A 1 346 ? 2.322 -1.536 27.171 1.00 94.81 346 LEU A CA 1
ATOM 2845 C C . LEU A 1 346 ? 3.771 -1.449 26.671 1.00 94.81 346 LEU A C 1
ATOM 2847 O O . LEU A 1 346 ? 4.587 -2.335 26.934 1.00 94.81 346 LEU A O 1
ATOM 2851 N N . PHE A 1 347 ? 4.093 -0.403 25.910 1.00 94.75 347 PHE A N 1
ATOM 2852 C CA . PHE A 1 347 ? 5.433 -0.231 25.376 1.00 94.75 347 PHE A CA 1
ATOM 2853 C C . PHE A 1 347 ? 6.453 0.087 26.476 1.00 94.75 347 PHE A C 1
ATOM 2855 O O . PHE A 1 347 ? 7.479 -0.585 26.547 1.00 94.75 347 PHE A O 1
ATOM 2862 N N . GLU A 1 348 ? 6.176 1.080 27.317 1.00 92.75 348 GLU A N 1
ATOM 2863 C CA . GLU A 1 348 ? 7.106 1.566 28.345 1.00 92.75 348 GLU A CA 1
ATOM 2864 C C . GLU A 1 348 ? 7.301 0.540 29.471 1.00 92.75 348 GLU A C 1
ATOM 2866 O O . GLU A 1 348 ? 8.426 0.305 29.904 1.00 92.75 348 GLU A O 1
ATOM 2871 N N . GLU A 1 349 ? 6.233 -0.140 29.893 1.00 92.12 349 GLU A N 1
ATOM 2872 C CA . GLU A 1 349 ? 6.284 -1.112 30.992 1.00 92.12 349 GLU A CA 1
ATOM 2873 C C . GLU A 1 349 ? 6.878 -2.462 30.560 1.00 92.12 349 GLU A C 1
ATOM 2875 O O . GLU A 1 349 ? 7.547 -3.118 31.360 1.00 92.12 349 GLU A O 1
ATOM 2880 N N . HIS A 1 350 ? 6.667 -2.890 29.305 1.00 90.56 350 HIS A N 1
ATOM 2881 C CA . HIS A 1 350 ? 6.987 -4.265 28.890 1.00 90.56 350 HIS A CA 1
ATOM 2882 C C . HIS A 1 350 ? 7.848 -4.407 27.633 1.00 90.56 350 HIS A C 1
ATOM 2884 O O . HIS A 1 350 ? 8.487 -5.441 27.459 1.00 90.56 350 HIS A O 1
ATOM 2890 N N . CYS A 1 351 ? 7.868 -3.433 26.720 1.00 89.38 351 CYS A N 1
ATOM 2891 C CA . CYS A 1 351 ? 8.579 -3.586 25.443 1.00 89.38 351 CYS A CA 1
ATOM 2892 C C . CYS A 1 351 ? 9.918 -2.843 25.396 1.00 89.38 351 CYS A C 1
ATOM 2894 O O . CYS A 1 351 ? 10.816 -3.266 24.669 1.00 89.38 351 CYS A O 1
ATOM 2896 N N . GLU A 1 352 ? 10.051 -1.737 26.129 1.00 85.56 352 GLU A N 1
ATOM 2897 C CA . GLU A 1 352 ? 11.275 -0.930 26.188 1.00 85.56 352 GLU A CA 1
ATOM 2898 C C . GLU A 1 352 ? 12.377 -1.621 27.006 1.00 85.56 352 GLU A C 1
ATOM 2900 O O . GLU A 1 352 ? 13.563 -1.526 26.679 1.00 85.56 352 GLU A O 1
ATOM 2905 N N . LEU A 1 353 ? 11.979 -2.397 28.016 1.00 74.06 353 LEU A N 1
ATOM 2906 C CA . LEU A 1 353 ? 12.868 -3.219 28.828 1.00 74.06 353 LEU A CA 1
ATOM 2907 C C . LEU A 1 353 ? 13.263 -4.477 28.029 1.00 74.06 353 LEU A C 1
ATOM 2909 O O . LEU A 1 353 ? 12.514 -5.446 27.948 1.00 74.06 353 LEU A O 1
ATOM 2913 N N . GLN A 1 354 ? 14.450 -4.466 27.413 1.00 65.81 354 GLN A N 1
ATOM 2914 C CA . GLN A 1 354 ? 14.958 -5.473 26.455 1.00 65.81 354 GLN A CA 1
ATOM 2915 C C . GLN A 1 354 ? 15.216 -6.892 27.026 1.00 65.81 354 GLN A C 1
ATOM 2917 O O . GLN A 1 354 ? 15.992 -7.653 26.452 1.00 65.81 354 GLN A O 1
ATOM 2922 N N . LEU A 1 355 ? 14.600 -7.267 28.149 1.00 69.94 355 LEU A N 1
ATOM 2923 C CA . LEU A 1 355 ? 14.777 -8.576 28.790 1.00 69.94 355 LEU A CA 1
ATOM 2924 C C . LEU A 1 355 ? 13.771 -9.616 28.268 1.00 69.94 355 LEU A C 1
ATOM 2926 O O . LEU A 1 355 ? 14.158 -10.733 27.939 1.00 69.94 355 LEU A O 1
ATOM 2930 N N . TYR A 1 356 ? 12.494 -9.243 28.144 1.00 75.50 356 TYR A N 1
ATOM 2931 C CA . TYR A 1 356 ? 11.436 -10.068 27.554 1.00 75.50 356 TYR A CA 1
ATOM 2932 C C . TYR A 1 356 ? 10.332 -9.154 27.015 1.00 75.50 356 TYR A C 1
ATOM 2934 O O . TYR A 1 356 ? 9.597 -8.551 27.791 1.00 75.50 356 TYR A O 1
ATOM 2942 N N . SER A 1 357 ? 10.224 -9.035 25.688 1.00 84.38 357 SER A N 1
ATOM 2943 C CA . SER A 1 357 ? 9.226 -8.170 25.047 1.00 84.38 357 SER A CA 1
ATOM 2944 C C . SER A 1 357 ? 8.051 -9.003 24.524 1.00 84.38 357 SER A C 1
ATOM 2946 O O . SER A 1 357 ? 8.248 -9.793 23.594 1.00 84.38 357 SER A O 1
ATOM 2948 N N . PRO A 1 358 ? 6.821 -8.819 25.045 1.00 88.12 358 PRO A N 1
ATOM 2949 C CA . PRO A 1 358 ? 5.638 -9.525 24.544 1.00 88.12 358 PRO A CA 1
ATOM 2950 C C . PRO A 1 358 ? 5.275 -9.096 23.114 1.00 88.12 358 PRO A C 1
ATOM 2952 O O . PRO A 1 358 ? 4.571 -9.803 22.396 1.00 88.12 358 PRO A O 1
ATOM 2955 N N . CYS A 1 359 ? 5.759 -7.930 22.682 1.00 92.50 359 CYS A N 1
ATOM 2956 C CA . CYS A 1 359 ? 5.524 -7.358 21.365 1.00 92.50 359 CYS A CA 1
ATOM 2957 C C . CYS A 1 359 ? 6.850 -6.855 20.765 1.00 92.50 359 CYS A C 1
ATOM 2959 O O . CYS A 1 359 ? 7.042 -5.646 20.641 1.00 92.50 359 CYS A O 1
ATOM 2961 N N . PRO A 1 360 ? 7.754 -7.743 20.305 1.00 90.19 360 PRO A N 1
ATOM 2962 C CA . PRO A 1 360 ? 9.113 -7.367 19.885 1.00 90.19 360 PRO A CA 1
ATOM 2963 C C . PRO A 1 360 ? 9.153 -6.460 18.644 1.00 90.19 360 PRO A C 1
ATOM 2965 O O . PRO A 1 360 ? 10.173 -5.848 18.337 1.00 90.19 360 PRO A O 1
ATOM 2968 N N . LYS A 1 361 ? 8.043 -6.375 17.900 1.00 92.94 361 LYS A N 1
ATOM 2969 C CA . LYS A 1 361 ? 7.896 -5.468 16.753 1.00 92.94 361 LYS A CA 1
ATOM 2970 C C . LYS A 1 361 ? 7.544 -4.043 17.176 1.00 92.94 361 LYS A C 1
ATOM 2972 O O . LYS A 1 361 ? 7.793 -3.128 16.394 1.00 92.94 361 LYS A O 1
ATOM 2977 N N . LEU A 1 362 ? 6.980 -3.844 18.371 1.00 93.25 362 LEU A N 1
ATOM 2978 C CA . LEU A 1 362 ? 6.723 -2.509 18.895 1.00 93.25 362 LEU A CA 1
ATOM 2979 C C . LEU A 1 362 ? 8.047 -1.864 19.302 1.00 93.25 362 LEU A C 1
ATOM 2981 O O . LEU A 1 362 ? 8.871 -2.428 20.008 1.00 93.25 362 LEU A O 1
ATOM 2985 N N . THR A 1 363 ? 8.243 -0.648 18.820 1.00 92.31 363 THR A N 1
ATOM 2986 C CA . THR A 1 363 ? 9.435 0.175 19.050 1.00 92.31 363 THR A CA 1
ATOM 2987 C C . THR A 1 363 ? 8.981 1.594 19.340 1.00 92.31 363 THR A C 1
ATOM 2989 O O . THR A 1 363 ? 7.850 1.946 19.004 1.00 92.31 363 THR A O 1
ATOM 2992 N N . ARG A 1 364 ? 9.875 2.457 19.835 1.00 91.75 364 ARG A N 1
ATOM 2993 C CA . ARG A 1 364 ? 9.563 3.872 20.102 1.00 91.75 364 ARG A CA 1
ATOM 2994 C C . ARG A 1 364 ? 8.933 4.599 18.902 1.00 91.75 364 ARG A C 1
ATOM 2996 O O . ARG A 1 364 ? 8.106 5.482 19.066 1.00 91.75 364 ARG A O 1
ATOM 3003 N N . ARG A 1 365 ? 9.246 4.179 17.667 1.00 92.38 365 ARG A N 1
ATOM 3004 C CA . ARG A 1 365 ? 8.652 4.727 16.427 1.00 92.38 365 ARG A CA 1
ATOM 3005 C C . ARG A 1 365 ? 7.155 4.445 16.264 1.00 92.38 365 ARG A C 1
ATOM 3007 O O . ARG A 1 365 ? 6.527 5.049 15.397 1.00 92.38 365 ARG A O 1
ATOM 3014 N N . HIS A 1 366 ? 6.617 3.490 17.016 1.00 94.19 366 HIS A N 1
ATOM 3015 C CA . HIS A 1 366 ? 5.199 3.157 17.030 1.00 94.19 366 HIS A CA 1
ATOM 3016 C C . HIS A 1 366 ? 4.424 4.057 17.986 1.00 94.19 366 HIS A C 1
ATOM 3018 O O . HIS A 1 366 ? 3.306 4.434 17.654 1.00 94.19 366 HIS A O 1
ATOM 3024 N N . THR A 1 367 ? 5.007 4.416 19.131 1.00 90.88 367 THR A N 1
ATOM 3025 C CA . THR A 1 367 ? 4.370 5.253 20.155 1.00 90.88 367 THR A CA 1
ATOM 3026 C C . THR A 1 367 ? 4.572 6.743 19.895 1.00 90.88 367 THR A C 1
ATOM 3028 O O . THR A 1 367 ? 3.595 7.486 19.955 1.00 90.88 367 THR A O 1
ATOM 3031 N N . ASP A 1 368 ? 5.786 7.157 19.519 1.00 87.50 368 ASP A N 1
ATOM 3032 C CA . ASP A 1 368 ? 6.148 8.550 19.233 1.00 87.50 368 ASP A CA 1
ATOM 3033 C C . ASP A 1 368 ? 6.025 8.847 17.733 1.00 87.50 368 ASP A C 1
ATOM 3035 O O . ASP A 1 368 ? 6.985 8.758 16.953 1.00 87.50 368 ASP A O 1
ATOM 3039 N N . LEU A 1 369 ? 4.815 9.199 17.298 1.00 87.19 369 LEU A N 1
ATOM 3040 C CA . LEU A 1 369 ? 4.544 9.395 15.879 1.00 87.19 369 LEU A CA 1
ATOM 3041 C C . LEU A 1 369 ? 5.037 10.761 15.375 1.00 87.19 369 LEU A C 1
ATOM 3043 O O . LEU A 1 369 ? 4.409 11.799 15.586 1.00 87.19 369 LEU A O 1
ATOM 3047 N N . ALA A 1 370 ? 6.137 10.751 14.619 1.00 85.38 370 ALA A N 1
ATOM 3048 C CA . ALA A 1 370 ? 6.610 11.877 13.807 1.00 85.38 370 ALA A CA 1
ATOM 3049 C C . ALA A 1 370 ? 5.922 11.934 12.425 1.00 85.38 370 ALA A C 1
ATOM 3051 O O . ALA A 1 370 ? 5.377 10.934 11.953 1.00 85.38 370 ALA A O 1
ATOM 3052 N N . ALA A 1 371 ? 6.017 13.069 11.716 1.00 83.19 371 ALA A N 1
ATOM 3053 C CA . ALA A 1 371 ? 5.348 13.308 10.422 1.00 83.19 371 ALA A CA 1
ATOM 3054 C C . ALA A 1 371 ? 5.483 12.144 9.413 1.00 83.19 371 ALA A C 1
ATOM 3056 O O . ALA A 1 371 ? 4.486 11.662 8.882 1.00 83.19 371 ALA A O 1
ATOM 3057 N N . PHE A 1 372 ? 6.693 11.612 9.214 1.00 82.69 372 PHE A N 1
ATOM 3058 C CA . PHE A 1 372 ? 6.927 10.498 8.284 1.00 82.69 372 PHE A CA 1
ATOM 3059 C C . PHE A 1 372 ? 6.358 9.151 8.758 1.00 82.69 372 PHE A C 1
ATOM 3061 O O . PHE A 1 372 ? 6.060 8.284 7.940 1.00 82.69 372 PHE A O 1
ATOM 3068 N N . THR A 1 373 ? 6.198 8.950 10.068 1.00 86.94 373 THR A N 1
ATOM 3069 C CA . THR A 1 373 ? 5.664 7.697 10.636 1.00 86.94 373 THR A CA 1
ATOM 3070 C C . THR A 1 373 ? 4.140 7.605 10.531 1.00 86.94 373 THR A C 1
ATOM 3072 O O . THR A 1 373 ? 3.598 6.500 10.459 1.00 86.94 373 THR A O 1
ATOM 3075 N N . TYR A 1 374 ? 3.440 8.742 10.419 1.00 85.75 374 TYR A N 1
ATOM 3076 C CA . TYR A 1 374 ? 1.995 8.779 10.158 1.00 85.75 374 TYR A CA 1
ATOM 3077 C C . TYR A 1 374 ? 1.617 8.120 8.821 1.00 85.75 374 TYR A C 1
ATOM 3079 O O . TYR A 1 374 ? 0.533 7.553 8.693 1.00 85.75 374 TYR A O 1
ATOM 3087 N N . MET A 1 375 ? 2.537 8.130 7.852 1.00 87.69 375 MET A N 1
ATOM 3088 C CA . MET A 1 375 ? 2.321 7.597 6.502 1.00 87.69 375 MET A CA 1
ATOM 3089 C C . MET A 1 375 ? 2.702 6.120 6.344 1.00 87.69 375 MET A C 1
ATOM 3091 O O . MET A 1 375 ? 2.447 5.529 5.296 1.00 87.69 375 MET A O 1
ATOM 3095 N N . LYS A 1 376 ? 3.317 5.507 7.359 1.00 93.12 376 LYS A N 1
ATOM 3096 C CA . LYS A 1 376 ? 3.845 4.140 7.288 1.00 93.12 376 LYS A CA 1
ATOM 3097 C C . LYS A 1 376 ? 2.768 3.107 7.634 1.00 93.12 376 LYS A C 1
ATOM 3099 O O . LYS A 1 376 ? 2.396 2.968 8.797 1.00 93.12 376 LYS A O 1
ATOM 3104 N N . VAL A 1 377 ? 2.304 2.369 6.619 1.00 92.69 377 VAL A N 1
ATOM 3105 C CA . VAL A 1 377 ? 1.300 1.294 6.766 1.00 92.69 377 VAL A CA 1
ATOM 3106 C C . VAL A 1 377 ? 1.811 0.182 7.678 1.00 92.69 377 VAL A C 1
ATOM 3108 O O . VAL A 1 377 ? 1.080 -0.266 8.551 1.00 92.69 377 VAL A O 1
ATOM 3111 N N . ASN A 1 378 ? 3.077 -0.224 7.535 1.00 94.38 378 ASN A N 1
ATOM 3112 C CA . ASN A 1 378 ? 3.656 -1.300 8.343 1.00 94.38 378 ASN A CA 1
ATOM 3113 C C . ASN A 1 378 ? 3.602 -1.005 9.853 1.00 94.38 378 ASN A C 1
ATOM 3115 O O . ASN A 1 378 ? 3.204 -1.879 10.614 1.00 94.38 378 ASN A O 1
ATOM 3119 N N . LEU A 1 379 ? 3.920 0.226 10.271 1.00 95.75 379 LEU A N 1
ATOM 3120 C CA . LEU A 1 379 ? 3.809 0.640 11.675 1.00 95.75 379 LEU A CA 1
ATOM 3121 C C . LEU A 1 379 ? 2.350 0.619 12.147 1.00 95.75 379 LEU A C 1
ATOM 3123 O O . LEU A 1 379 ? 2.066 0.198 13.263 1.00 95.75 379 LEU A O 1
ATOM 3127 N N . ALA A 1 380 ? 1.413 1.057 11.299 1.00 96.75 380 ALA A N 1
ATOM 3128 C CA . ALA A 1 380 ? -0.006 1.044 11.639 1.00 96.75 380 ALA A CA 1
ATOM 3129 C C . ALA A 1 380 ? -0.547 -0.386 11.805 1.00 96.75 380 ALA A C 1
ATOM 3131 O O . ALA A 1 380 ? -1.207 -0.666 12.802 1.00 96.75 380 ALA A O 1
ATOM 3132 N N . ALA A 1 381 ? -0.203 -1.292 10.886 1.00 96.56 381 ALA A N 1
ATOM 3133 C CA . ALA A 1 381 ? -0.572 -2.703 10.961 1.00 96.56 381 ALA A CA 1
ATOM 3134 C C . ALA A 1 381 ? 0.054 -3.406 12.179 1.00 96.56 381 ALA A C 1
ATOM 3136 O O . ALA A 1 381 ? -0.592 -4.230 12.811 1.00 96.56 381 ALA A O 1
ATOM 3137 N N . GLN A 1 382 ? 1.291 -3.057 12.555 1.00 96.94 382 GLN A N 1
ATOM 3138 C CA . GLN A 1 382 ? 1.947 -3.609 13.747 1.00 96.94 382 GLN A CA 1
ATOM 3139 C C . GLN A 1 382 ? 1.268 -3.168 15.053 1.00 96.94 382 GLN A C 1
ATOM 3141 O O . GLN A 1 382 ? 1.148 -3.978 15.970 1.00 96.94 382 GLN A O 1
ATOM 3146 N N . ILE A 1 383 ? 0.786 -1.923 15.135 1.00 97.25 383 ILE A N 1
ATOM 3147 C CA . ILE A 1 383 ? 0.028 -1.422 16.299 1.00 97.25 383 ILE A CA 1
ATOM 3148 C C . ILE A 1 383 ? -1.348 -2.075 16.377 1.00 97.25 383 ILE A C 1
ATOM 3150 O O . ILE A 1 383 ? -1.778 -2.483 17.451 1.00 97.25 383 ILE A O 1
ATOM 3154 N N . LEU A 1 384 ? -2.025 -2.198 15.237 1.00 97.81 384 LEU A N 1
ATOM 3155 C CA . LEU A 1 384 ? -3.344 -2.813 15.130 1.00 97.81 384 LEU A CA 1
ATOM 3156 C C . LEU A 1 384 ? -3.249 -4.336 14.942 1.00 97.81 384 LEU A C 1
ATOM 3158 O O . LEU A 1 384 ? -4.032 -4.899 14.188 1.00 97.81 384 LEU A O 1
ATOM 3162 N N . SER A 1 385 ? -2.282 -4.991 15.593 1.00 97.44 385 SER A N 1
ATOM 3163 C CA . SER A 1 385 ? -2.022 -6.420 15.404 1.00 97.44 385 SER A CA 1
ATOM 3164 C C . SER A 1 385 ? -2.607 -7.299 16.507 1.00 97.44 385 SER A C 1
ATOM 3166 O O . SER A 1 385 ? -2.713 -6.892 17.668 1.00 97.44 385 SER A O 1
ATOM 3168 N N . GLY A 1 386 ? -2.886 -8.560 16.169 1.00 96.62 386 GLY A N 1
ATOM 3169 C CA . GLY A 1 386 ? -3.311 -9.576 17.137 1.00 96.62 386 GLY A CA 1
ATOM 3170 C C . GLY A 1 386 ? -2.336 -9.761 18.309 1.00 96.62 386 GLY A C 1
ATOM 3171 O O . GLY A 1 386 ? -2.778 -9.909 19.442 1.00 96.62 386 GLY A O 1
ATOM 3172 N N . SER A 1 387 ? -1.018 -9.663 18.084 1.00 95.81 387 SER A N 1
ATOM 3173 C CA . SER A 1 387 ? -0.026 -9.757 19.170 1.00 95.81 387 SER A CA 1
ATOM 3174 C C . SER A 1 387 ? -0.161 -8.634 20.199 1.00 95.81 387 SER A C 1
ATOM 3176 O O . SER A 1 387 ? -0.034 -8.890 21.391 1.00 95.81 387 SER A O 1
ATOM 3178 N N . VAL A 1 388 ? -0.466 -7.410 19.752 1.00 97.56 388 VAL A N 1
ATOM 3179 C CA . VAL A 1 388 ? -0.667 -6.265 20.652 1.00 97.56 388 VAL A CA 1
ATOM 3180 C C . VAL A 1 388 ? -1.965 -6.423 21.435 1.00 97.56 388 VAL A C 1
ATOM 3182 O O . VAL A 1 388 ? -1.975 -6.206 22.642 1.00 97.56 388 VAL A O 1
ATOM 3185 N N . ALA A 1 389 ? -3.041 -6.862 20.776 1.00 98.06 389 ALA A N 1
ATOM 3186 C CA . ALA A 1 389 ? -4.294 -7.179 21.456 1.00 98.06 389 ALA A CA 1
ATOM 3187 C C . ALA A 1 389 ? -4.116 -8.267 22.527 1.00 98.06 389 ALA A C 1
ATOM 3189 O O . ALA A 1 389 ? -4.582 -8.093 23.648 1.00 98.06 389 ALA A O 1
ATOM 3190 N N . ASN A 1 390 ? -3.410 -9.354 22.203 1.00 97.38 390 ASN A N 1
ATOM 3191 C CA . ASN A 1 390 ? -3.163 -10.452 23.138 1.00 97.38 390 ASN A CA 1
ATOM 3192 C C . ASN A 1 390 ? -2.295 -10.007 24.322 1.00 97.38 390 ASN A C 1
ATOM 3194 O O . ASN A 1 390 ? -2.570 -10.388 25.454 1.00 97.38 390 ASN A O 1
ATOM 3198 N N . ALA A 1 391 ? -1.268 -9.184 24.082 1.00 96.50 391 ALA A N 1
ATOM 3199 C CA . ALA A 1 391 ? -0.439 -8.646 25.156 1.00 96.50 391 ALA A CA 1
ATOM 3200 C C . ALA A 1 391 ? -1.244 -7.733 26.092 1.00 96.50 391 ALA A C 1
ATOM 3202 O O . ALA A 1 391 ? -1.124 -7.857 27.305 1.00 96.50 391 ALA A O 1
ATOM 3203 N N . LEU A 1 392 ? -2.097 -6.862 25.541 1.00 97.56 392 LEU A N 1
ATOM 3204 C CA . LEU A 1 392 ? -2.984 -6.020 26.345 1.00 97.56 392 LEU A CA 1
ATOM 3205 C C . LEU A 1 392 ? -3.947 -6.853 27.201 1.00 97.56 392 LEU A C 1
ATOM 3207 O O . LEU A 1 392 ? -4.081 -6.586 28.387 1.00 97.56 392 LEU A O 1
ATOM 3211 N N . GLU A 1 393 ? -4.591 -7.858 26.605 1.00 97.38 393 GLU A N 1
ATOM 3212 C CA . GLU A 1 393 ? -5.557 -8.731 27.287 1.00 97.38 393 GLU A CA 1
ATOM 3213 C C . GLU A 1 393 ? -4.910 -9.590 28.383 1.00 97.38 393 GLU A C 1
ATOM 3215 O O . GLU A 1 393 ? -5.545 -9.879 29.389 1.00 97.38 393 GLU A O 1
ATOM 3220 N N . HIS A 1 394 ? -3.652 -10.000 28.199 1.00 95.88 394 HIS A N 1
ATOM 3221 C CA . HIS A 1 394 ? -2.952 -10.846 29.164 1.00 95.88 394 HIS A CA 1
ATOM 3222 C C . HIS A 1 394 ? -2.330 -10.065 30.331 1.00 95.88 394 HIS A C 1
ATOM 3224 O O . HIS A 1 394 ? -2.221 -10.600 31.430 1.00 95.88 394 HIS A O 1
ATOM 3230 N N . LEU A 1 395 ? -1.877 -8.830 30.087 1.00 94.81 395 LEU A N 1
ATOM 3231 C CA . LEU A 1 395 ? -1.096 -8.049 31.056 1.00 94.81 395 LEU A CA 1
ATOM 3232 C C . LEU A 1 395 ? -1.929 -7.039 31.849 1.00 94.81 395 LEU A C 1
ATOM 3234 O O . LEU A 1 395 ? -1.519 -6.645 32.938 1.00 94.81 395 LEU A O 1
ATOM 3238 N N . TYR A 1 396 ? -3.077 -6.615 31.319 1.00 96.06 396 TYR A N 1
ATOM 3239 C CA . TYR A 1 396 ? -3.925 -5.601 31.940 1.00 96.06 396 TYR A CA 1
ATOM 3240 C C . TYR A 1 396 ? -5.318 -6.146 32.261 1.00 96.06 396 TYR A C 1
ATOM 3242 O O . TYR A 1 396 ? -5.732 -7.201 31.787 1.00 96.06 396 TYR A O 1
ATOM 3250 N N . ASP A 1 397 ? -6.042 -5.406 33.094 1.00 94.50 397 ASP A N 1
ATOM 3251 C CA . ASP A 1 397 ? -7.401 -5.731 33.508 1.00 94.50 397 ASP A CA 1
ATOM 3252 C C . ASP A 1 397 ? -8.452 -5.360 32.442 1.00 94.50 397 ASP A C 1
ATOM 3254 O O . ASP A 1 397 ? -8.164 -4.913 31.329 1.00 94.50 397 ASP A O 1
ATOM 3258 N N . ASP A 1 398 ? -9.724 -5.501 32.807 1.00 95.00 398 ASP A N 1
ATOM 3259 C CA . ASP A 1 398 ? -10.864 -5.228 31.933 1.00 95.00 398 ASP A CA 1
ATOM 3260 C C . ASP A 1 398 ? -10.948 -3.758 31.447 1.00 95.00 398 ASP A C 1
ATOM 3262 O O . ASP A 1 398 ? -11.715 -3.446 30.527 1.00 95.00 398 ASP A O 1
ATOM 3266 N N . SER A 1 399 ? -10.125 -2.844 31.984 1.00 94.25 399 SER A N 1
ATOM 3267 C CA . SER A 1 399 ? -10.060 -1.449 31.528 1.00 94.25 399 SER A CA 1
ATOM 3268 C C . SER A 1 399 ? -9.616 -1.311 30.067 1.00 94.25 399 SER A C 1
ATOM 3270 O O . SER A 1 399 ? -10.037 -0.372 29.388 1.00 94.25 399 SER A O 1
ATOM 3272 N N . VAL A 1 400 ? -8.826 -2.260 29.541 1.00 96.56 400 VAL A N 1
ATOM 3273 C CA . VAL A 1 400 ? -8.321 -2.214 28.155 1.00 96.56 400 VAL A CA 1
ATOM 3274 C C . VAL A 1 400 ? -9.183 -2.990 27.153 1.00 96.56 400 VAL A C 1
ATOM 3276 O O . VAL A 1 400 ? -8.920 -2.925 25.951 1.00 96.56 400 VAL A O 1
ATOM 3279 N N . SER A 1 401 ? -10.225 -3.688 27.609 1.00 97.19 401 SER A N 1
ATOM 3280 C CA . SER A 1 401 ? -11.048 -4.610 26.801 1.00 97.19 401 SER A CA 1
ATOM 3281 C C . SER A 1 401 ? -11.603 -4.004 25.502 1.00 97.19 401 SER A C 1
ATOM 3283 O O . SER A 1 401 ? -11.486 -4.611 24.439 1.00 97.19 401 SER A O 1
ATOM 3285 N N . GLU A 1 402 ? -12.138 -2.778 25.526 1.00 97.44 402 GLU A N 1
ATOM 3286 C CA . GLU A 1 402 ? -12.644 -2.125 24.303 1.00 97.44 402 GLU A CA 1
ATOM 3287 C C . GLU A 1 402 ? -11.509 -1.724 23.344 1.00 97.44 402 GLU A C 1
ATOM 3289 O O . GLU A 1 402 ? -11.694 -1.719 22.126 1.00 97.44 402 GLU A O 1
ATOM 3294 N N . THR A 1 403 ? -10.305 -1.453 23.862 1.00 98.38 403 THR A N 1
ATOM 3295 C CA . THR A 1 403 ? -9.112 -1.234 23.025 1.00 98.38 403 THR A CA 1
ATOM 3296 C C . THR A 1 403 ? -8.649 -2.536 22.376 1.00 98.38 403 THR A C 1
ATOM 3298 O O . THR A 1 403 ? -8.345 -2.546 21.184 1.00 98.38 403 THR A O 1
ATOM 3301 N N . VAL A 1 404 ? -8.649 -3.642 23.128 1.00 98.44 404 VAL A N 1
ATOM 3302 C CA . VAL A 1 404 ? -8.352 -4.990 22.616 1.00 98.44 404 VAL A CA 1
ATOM 3303 C C . VAL A 1 404 ? -9.320 -5.353 21.491 1.00 98.44 404 VAL A C 1
ATOM 3305 O O . VAL A 1 404 ? -8.882 -5.743 20.407 1.00 98.44 404 VAL A O 1
ATOM 3308 N N . LEU A 1 405 ? -10.625 -5.166 21.706 1.00 98.12 405 LEU A N 1
ATOM 3309 C CA . LEU A 1 405 ? -11.653 -5.462 20.708 1.00 98.12 405 LEU A CA 1
ATOM 3310 C C . LEU A 1 405 ? -11.497 -4.598 19.449 1.00 98.12 405 LEU A C 1
ATOM 3312 O O . LEU A 1 405 ? -11.559 -5.115 18.333 1.00 98.12 405 LEU A O 1
ATOM 3316 N N . PHE A 1 406 ? -11.235 -3.297 19.616 1.00 98.50 406 PHE A N 1
ATOM 3317 C CA . PHE A 1 406 ? -10.941 -2.391 18.505 1.00 98.50 406 PHE A CA 1
ATOM 3318 C C . PHE A 1 406 ? -9.742 -2.878 17.675 1.00 98.50 406 PHE A C 1
ATOM 3320 O O . PHE A 1 406 ? -9.840 -2.973 16.450 1.00 98.50 406 PHE A O 1
ATOM 3327 N N . ILE A 1 407 ? -8.632 -3.236 18.331 1.00 98.62 407 ILE A N 1
ATOM 3328 C CA . ILE A 1 407 ? -7.421 -3.736 17.667 1.00 98.62 407 ILE A CA 1
ATOM 3329 C C . ILE A 1 407 ? -7.704 -5.049 16.933 1.00 98.62 407 ILE A C 1
ATOM 3331 O O . ILE A 1 407 ? -7.341 -5.171 15.767 1.00 98.62 407 ILE A O 1
ATOM 3335 N N . ARG A 1 408 ? -8.389 -6.009 17.567 1.00 98.50 408 ARG A N 1
ATOM 3336 C CA . ARG A 1 408 ? -8.728 -7.304 16.951 1.00 98.50 408 ARG A CA 1
ATOM 3337 C C . ARG A 1 408 ? -9.603 -7.147 15.714 1.00 98.50 408 ARG A C 1
ATOM 3339 O O . ARG A 1 408 ? -9.316 -7.758 14.686 1.00 98.50 408 ARG A O 1
ATOM 3346 N N . ASN A 1 409 ? -10.624 -6.296 15.791 1.00 98.38 409 ASN A N 1
ATOM 3347 C CA . ASN A 1 409 ? -11.505 -6.026 14.661 1.00 98.38 409 ASN A CA 1
ATOM 3348 C C . ASN A 1 409 ? -10.733 -5.417 13.484 1.00 98.38 409 ASN A C 1
ATOM 3350 O O . ASN A 1 409 ? -10.880 -5.873 12.354 1.00 98.38 409 ASN A O 1
ATOM 3354 N N . PHE A 1 410 ? -9.862 -4.434 13.730 1.00 98.44 410 PHE A N 1
ATOM 3355 C CA . PHE A 1 410 ? -9.052 -3.851 12.658 1.00 98.44 410 PHE A CA 1
ATOM 3356 C C . PHE A 1 410 ? -7.955 -4.789 12.136 1.00 98.44 410 PHE A C 1
ATOM 3358 O O . PHE A 1 410 ? -7.690 -4.755 10.935 1.00 98.44 410 PHE A O 1
ATOM 3365 N N . ASN A 1 411 ? -7.372 -5.649 12.982 1.00 98.44 411 ASN A N 1
ATOM 3366 C CA . ASN A 1 411 ? -6.443 -6.698 12.549 1.00 98.44 411 ASN A CA 1
ATOM 3367 C C . ASN A 1 411 ? -7.129 -7.635 11.551 1.00 98.44 411 ASN A C 1
ATOM 3369 O O . ASN A 1 411 ? -6.669 -7.782 10.425 1.00 98.44 411 ASN A O 1
ATOM 3373 N N . LYS A 1 412 ? -8.264 -8.219 11.951 1.00 98.25 412 LYS A N 1
ATOM 3374 C CA . LYS A 1 412 ? -9.007 -9.171 11.121 1.00 98.25 412 LYS A CA 1
ATOM 3375 C C . LYS A 1 412 ? -9.543 -8.525 9.844 1.00 98.25 412 LYS A C 1
ATOM 3377 O O . LYS A 1 412 ? -9.430 -9.100 8.769 1.00 98.25 412 LYS A O 1
ATOM 3382 N N . PHE A 1 413 ? -10.067 -7.301 9.934 1.00 98.06 413 PHE A N 1
ATOM 3383 C CA . PHE A 1 413 ? -10.461 -6.520 8.759 1.00 98.06 413 PHE A CA 1
ATOM 3384 C C . PHE A 1 413 ? -9.302 -6.338 7.770 1.00 98.06 413 PHE A C 1
ATOM 3386 O O . PHE A 1 413 ? -9.506 -6.492 6.567 1.00 98.06 413 PHE A O 1
ATOM 3393 N N . PHE A 1 414 ? -8.102 -6.013 8.262 1.00 97.19 414 PHE A N 1
ATOM 3394 C CA . PHE A 1 414 ? -6.941 -5.832 7.399 1.00 97.19 414 PHE A CA 1
ATOM 3395 C C . PHE A 1 414 ? -6.486 -7.144 6.771 1.00 97.19 414 PHE A C 1
ATOM 3397 O O . PHE A 1 414 ? -6.262 -7.170 5.567 1.00 97.19 414 PHE A O 1
ATOM 3404 N N . ASP A 1 415 ? -6.387 -8.211 7.563 1.00 97.06 415 ASP A N 1
ATOM 3405 C CA . ASP A 1 415 ? -5.936 -9.520 7.096 1.00 97.06 415 ASP A CA 1
ATOM 3406 C C . ASP A 1 415 ? -6.866 -10.055 5.990 1.00 97.06 415 ASP A C 1
ATOM 3408 O O . ASP A 1 415 ? -6.398 -10.355 4.890 1.00 97.06 415 ASP A O 1
ATOM 3412 N N . CYS A 1 416 ? -8.188 -10.016 6.202 1.00 96.75 416 CYS A N 1
ATOM 3413 C CA . CYS A 1 416 ? -9.175 -10.440 5.201 1.00 96.75 416 CYS A CA 1
ATOM 3414 C C . CYS A 1 416 ? -9.096 -9.641 3.888 1.00 96.75 416 CYS A C 1
ATOM 3416 O O . CYS A 1 416 ? -9.363 -10.167 2.808 1.00 96.75 416 CYS A O 1
ATOM 3418 N N . LEU A 1 417 ? -8.771 -8.348 3.947 1.00 94.88 417 LEU A N 1
ATOM 3419 C CA . LEU A 1 417 ? -8.795 -7.454 2.782 1.00 94.88 417 LEU A CA 1
ATOM 3420 C C . LEU A 1 417 ? -7.396 -7.127 2.233 1.00 94.88 417 LEU A C 1
ATOM 3422 O O . LEU A 1 417 ? -7.224 -6.162 1.484 1.00 94.88 417 LEU A O 1
ATOM 3426 N N . ASN A 1 418 ? -6.398 -7.928 2.605 1.00 94.06 418 ASN A N 1
ATOM 3427 C CA . ASN A 1 418 ? -5.012 -7.768 2.179 1.00 94.06 418 ASN A CA 1
ATOM 3428 C C . ASN A 1 418 ? -4.332 -9.126 1.916 1.00 94.06 418 ASN A C 1
ATOM 3430 O O . ASN A 1 418 ? -3.140 -9.287 2.180 1.00 94.06 418 ASN A O 1
ATOM 3434 N N . VAL A 1 419 ? -5.084 -10.103 1.398 1.00 94.81 419 VAL A N 1
ATOM 3435 C CA . VAL A 1 419 ? -4.599 -11.456 1.084 1.00 94.81 419 VAL A CA 1
ATOM 3436 C C . VAL A 1 419 ? -3.745 -11.430 -0.184 1.00 94.81 419 VAL A C 1
ATOM 3438 O O . VAL A 1 419 ? -4.250 -11.104 -1.260 1.00 94.81 419 VAL A O 1
ATOM 3441 N N . ARG A 1 420 ? -2.453 -11.766 -0.066 1.00 92.19 420 ARG A N 1
ATOM 3442 C CA . ARG A 1 420 ? -1.448 -11.546 -1.129 1.00 92.19 420 ARG A CA 1
ATOM 3443 C C . ARG A 1 420 ? -1.164 -12.754 -2.000 1.00 92.19 420 ARG A C 1
ATOM 3445 O O . ARG A 1 420 ? -0.827 -12.601 -3.167 1.00 92.19 420 ARG A O 1
ATOM 3452 N N . ASN A 1 421 ? -1.181 -13.943 -1.414 1.00 93.25 421 ASN A N 1
ATOM 3453 C CA . ASN A 1 421 ? -0.816 -15.179 -2.094 1.00 93.25 421 ASN A CA 1
ATOM 3454 C C . ASN A 1 421 ? -1.442 -16.388 -1.391 1.00 93.25 421 ASN A C 1
ATOM 3456 O O . ASN A 1 421 ? -1.949 -16.279 -0.278 1.00 93.25 421 ASN A O 1
ATOM 3460 N N . LEU A 1 422 ? -1.351 -17.545 -2.045 1.00 93.94 422 LEU A N 1
ATOM 3461 C CA . LEU A 1 422 ? -1.976 -18.794 -1.605 1.00 93.94 422 LEU A CA 1
ATOM 3462 C C . LEU A 1 422 ? -1.362 -19.397 -0.330 1.00 93.94 422 LEU A C 1
ATOM 3464 O O . LEU A 1 422 ? -1.989 -20.233 0.307 1.00 93.94 422 LEU A O 1
ATOM 3468 N N . LEU A 1 423 ? -0.138 -19.007 0.036 1.00 94.19 423 LEU A N 1
ATOM 3469 C CA . LEU A 1 423 ? 0.647 -19.679 1.079 1.00 94.19 423 LEU A CA 1
ATOM 3470 C C . LEU A 1 423 ? 0.777 -18.858 2.365 1.00 94.19 423 LEU A C 1
ATOM 3472 O O . LEU A 1 423 ? 1.181 -19.388 3.398 1.00 94.19 423 LEU A O 1
ATOM 3476 N N . GLU A 1 424 ? 0.476 -17.559 2.325 1.00 93.56 424 GLU A N 1
ATOM 3477 C CA . GLU A 1 424 ? 0.695 -16.650 3.449 1.00 93.56 424 GLU A CA 1
ATOM 3478 C C . GLU A 1 424 ? -0.127 -17.041 4.681 1.00 93.56 424 GLU A C 1
ATOM 3480 O O . GLU A 1 424 ? 0.431 -17.070 5.782 1.00 93.56 424 GLU A O 1
ATOM 3485 N N . GLY A 1 425 ? -1.403 -17.393 4.492 1.00 92.56 425 GLY A N 1
ATOM 3486 C CA . GLY A 1 425 ? -2.278 -17.879 5.560 1.00 92.56 425 GLY A CA 1
ATOM 3487 C C . GLY A 1 425 ? -1.720 -19.126 6.242 1.00 92.56 425 GLY A C 1
ATOM 3488 O O . GLY A 1 425 ? -1.524 -19.123 7.458 1.00 92.56 425 GLY A O 1
ATOM 3489 N N . CYS A 1 426 ? -1.334 -20.143 5.465 1.00 92.50 426 CYS A N 1
ATOM 3490 C CA . CYS A 1 426 ? -0.752 -21.379 5.993 1.00 92.50 426 CYS A CA 1
ATOM 3491 C C . CYS A 1 426 ? 0.582 -21.129 6.716 1.00 92.50 426 CYS A C 1
ATOM 3493 O O . CYS A 1 426 ? 0.772 -21.569 7.851 1.00 92.50 426 CYS A O 1
ATOM 3495 N N . ASN A 1 427 ? 1.490 -20.366 6.099 1.00 94.19 427 ASN A N 1
ATOM 3496 C CA . ASN A 1 427 ? 2.812 -20.067 6.656 1.00 94.19 427 ASN A CA 1
ATOM 3497 C C . ASN A 1 427 ? 2.725 -19.291 7.975 1.00 94.19 427 ASN A C 1
ATOM 3499 O O . ASN A 1 427 ? 3.517 -19.520 8.890 1.00 94.19 427 ASN A O 1
ATOM 3503 N N . LYS A 1 428 ? 1.763 -18.368 8.082 1.00 92.88 428 LYS A N 1
ATOM 3504 C CA . LYS A 1 428 ? 1.526 -17.577 9.296 1.00 92.88 428 LYS A CA 1
ATOM 3505 C C . LYS A 1 428 ? 0.547 -18.232 10.268 1.00 92.88 428 LYS A C 1
ATOM 3507 O O . LYS A 1 428 ? 0.353 -17.683 11.349 1.00 92.88 428 LYS A O 1
ATOM 3512 N N . ARG A 1 429 ? -0.048 -19.374 9.903 1.00 94.62 429 ARG A N 1
ATOM 3513 C CA . ARG A 1 429 ? -1.136 -20.038 10.640 1.00 94.62 429 ARG A CA 1
ATOM 3514 C C . ARG A 1 429 ? -2.280 -19.069 10.961 1.00 94.62 429 ARG A C 1
ATOM 3516 O O . ARG A 1 429 ? -2.773 -19.033 12.085 1.00 94.62 429 ARG A O 1
ATOM 3523 N N . ASN A 1 430 ? -2.648 -18.246 9.981 1.00 95.62 430 ASN A N 1
ATOM 3524 C CA . ASN A 1 430 ? -3.703 -17.248 10.102 1.00 95.62 430 ASN A CA 1
ATOM 3525 C C . ASN A 1 430 ? -4.761 -17.468 9.004 1.00 95.62 430 ASN A C 1
ATOM 3527 O O . ASN A 1 430 ? -4.499 -17.102 7.855 1.00 95.62 430 ASN A O 1
ATOM 3531 N N . PRO A 1 431 ? -5.946 -18.015 9.339 1.00 95.38 431 PRO A N 1
ATOM 3532 C CA . PRO A 1 431 ? -7.007 -18.261 8.363 1.00 95.38 431 PRO A CA 1
ATOM 3533 C C . PRO A 1 431 ? -7.586 -16.965 7.775 1.00 95.38 431 PRO A C 1
ATOM 3535 O O . PRO A 1 431 ? -8.096 -16.956 6.658 1.00 95.38 431 PRO A O 1
ATOM 3538 N N . ASP A 1 432 ? -7.457 -15.827 8.466 1.00 96.50 432 ASP A N 1
ATOM 3539 C CA . ASP A 1 432 ? -7.902 -14.537 7.929 1.00 96.50 432 ASP A CA 1
ATOM 3540 C C . ASP A 1 432 ? -7.050 -14.088 6.720 1.00 96.50 432 ASP A C 1
ATOM 3542 O O . ASP A 1 432 ? -7.504 -13.265 5.933 1.00 96.50 432 ASP A O 1
ATOM 3546 N N . LEU A 1 433 ? -5.862 -14.680 6.521 1.00 96.25 433 LEU A N 1
ATOM 3547 C CA . LEU A 1 433 ? -4.958 -14.435 5.386 1.00 96.25 433 LEU A CA 1
ATOM 3548 C C . LEU A 1 433 ? -5.047 -15.498 4.276 1.00 96.25 433 LEU A C 1
ATOM 3550 O O . LEU A 1 433 ? -4.210 -15.507 3.372 1.00 96.25 433 LEU A O 1
ATOM 3554 N N . GLU A 1 434 ? -6.009 -16.418 4.336 1.00 95.81 434 GLU A N 1
ATOM 3555 C CA . GLU A 1 434 ? -6.207 -17.414 3.277 1.00 95.81 434 GLU A CA 1
ATOM 3556 C C . GLU A 1 434 ? -6.954 -16.817 2.068 1.00 95.81 434 GLU A C 1
ATOM 3558 O O . GLU A 1 434 ? -7.760 -15.898 2.227 1.00 95.81 434 GLU A O 1
ATOM 3563 N N . PRO A 1 435 ? -6.728 -17.306 0.840 1.00 95.75 435 PRO A N 1
ATOM 3564 C CA . PRO A 1 435 ? -7.533 -16.916 -0.319 1.00 95.75 435 PRO A CA 1
ATOM 3565 C C . PRO A 1 435 ? -9.024 -17.173 -0.085 1.00 95.75 435 PRO A C 1
ATOM 3567 O O . PRO A 1 435 ? -9.395 -18.106 0.626 1.00 95.75 435 PRO A O 1
ATOM 3570 N N . PHE A 1 436 ? -9.895 -16.360 -0.679 1.00 95.88 436 PHE A N 1
ATOM 3571 C CA . PHE A 1 436 ? -11.325 -16.677 -0.695 1.00 95.88 436 PHE A CA 1
ATOM 3572 C C . PHE A 1 436 ? -11.590 -17.696 -1.792 1.00 95.88 436 PHE A C 1
ATOM 3574 O O . PHE A 1 436 ? -11.247 -17.426 -2.938 1.00 95.88 436 PHE A O 1
ATOM 3581 N N . THR A 1 437 ? -12.198 -18.828 -1.449 1.00 94.56 437 THR A N 1
ATOM 3582 C CA . THR A 1 437 ? -12.514 -19.923 -2.388 1.00 94.56 437 THR A CA 1
ATOM 3583 C C . THR A 1 437 ? -14.010 -20.235 -2.463 1.00 94.56 437 THR A C 1
ATOM 3585 O O . THR A 1 437 ? -14.437 -21.005 -3.314 1.00 94.56 437 THR A O 1
ATOM 3588 N N . GLY A 1 438 ? -14.825 -19.643 -1.584 1.00 93.94 438 GLY A N 1
ATOM 3589 C CA . GLY A 1 438 ? -16.265 -19.880 -1.525 1.00 93.94 438 GLY A CA 1
ATOM 3590 C C . GLY A 1 438 ? -17.060 -18.603 -1.270 1.00 93.94 438 GLY A C 1
ATOM 3591 O O . GLY A 1 438 ? -16.625 -17.706 -0.548 1.00 93.94 438 GLY A O 1
ATOM 3592 N N . VAL A 1 439 ? -18.252 -18.524 -1.860 1.00 93.56 439 VAL A N 1
ATOM 3593 C CA . VAL A 1 439 ? -19.156 -17.367 -1.730 1.00 93.56 439 VAL A CA 1
ATOM 3594 C C . VAL A 1 439 ? -19.743 -17.208 -0.326 1.00 93.56 439 VAL A C 1
ATOM 3596 O O . VAL A 1 439 ? -20.041 -16.087 0.101 1.00 93.56 439 VAL A O 1
ATOM 3599 N N . ASP A 1 440 ? -19.837 -18.315 0.408 1.00 93.88 440 ASP A N 1
ATOM 3600 C CA . ASP A 1 440 ? -20.332 -18.388 1.784 1.00 93.88 440 ASP A CA 1
ATOM 3601 C C . ASP A 1 440 ? -19.202 -18.386 2.825 1.00 93.88 440 ASP A C 1
ATOM 3603 O O . ASP A 1 440 ? -19.395 -18.807 3.967 1.00 93.88 440 ASP A O 1
ATOM 3607 N N . ASP A 1 441 ? -18.013 -17.896 2.450 1.00 95.50 441 ASP A N 1
ATOM 3608 C CA . ASP A 1 441 ? -16.873 -17.804 3.359 1.00 95.50 441 ASP A CA 1
ATOM 3609 C C . ASP A 1 441 ? -17.255 -17.025 4.641 1.00 95.50 441 ASP A C 1
ATOM 3611 O O . ASP A 1 441 ? -17.742 -15.884 4.574 1.00 95.50 441 ASP A O 1
ATOM 3615 N N . PRO A 1 442 ? -17.030 -17.605 5.837 1.00 96.56 442 PRO A N 1
ATOM 3616 C CA . PRO A 1 442 ? -17.448 -17.009 7.102 1.00 96.56 442 PRO A CA 1
ATOM 3617 C C . PRO A 1 442 ? -16.797 -15.647 7.364 1.00 96.56 442 PRO A C 1
ATOM 3619 O O . PRO A 1 442 ? -17.363 -14.823 8.086 1.00 96.56 442 PRO A O 1
ATOM 3622 N N . ARG A 1 443 ? -15.633 -15.361 6.768 1.00 97.19 443 ARG A N 1
ATOM 3623 C CA . ARG A 1 443 ? -14.949 -14.069 6.898 1.00 97.19 443 ARG A CA 1
ATOM 3624 C C . ARG A 1 443 ? -15.703 -12.958 6.174 1.00 97.19 443 ARG A C 1
ATOM 3626 O O . ARG A 1 443 ? -15.778 -11.848 6.700 1.00 97.19 443 ARG A O 1
ATOM 3633 N N . LEU A 1 444 ? -16.325 -13.250 5.027 1.00 96.69 444 LEU A N 1
ATOM 3634 C CA . LEU A 1 444 ? -17.184 -12.294 4.314 1.00 96.69 444 LEU A CA 1
ATOM 3635 C C . LEU A 1 444 ? -18.420 -11.938 5.150 1.00 96.69 444 LEU A C 1
ATOM 3637 O O . LEU A 1 444 ? -18.786 -10.765 5.266 1.00 96.69 444 LEU A O 1
ATOM 3641 N N . ASN A 1 445 ? -19.020 -12.940 5.795 1.00 95.94 445 ASN A N 1
ATOM 3642 C CA . ASN A 1 445 ? -20.145 -12.737 6.708 1.00 95.94 445 ASN A CA 1
ATOM 3643 C C . ASN A 1 445 ? -19.723 -11.962 7.963 1.00 95.94 445 ASN A C 1
ATOM 3645 O O . ASN A 1 445 ? -20.419 -11.034 8.372 1.00 95.94 445 ASN A O 1
ATOM 3649 N N . TRP A 1 446 ? -18.552 -12.259 8.531 1.00 98.12 446 TRP A N 1
ATOM 3650 C CA . TRP A 1 446 ? -17.997 -11.500 9.652 1.00 98.12 446 TRP A CA 1
ATOM 3651 C C . TRP A 1 446 ? -17.790 -10.019 9.295 1.00 98.12 446 TRP A C 1
ATOM 3653 O O . TRP A 1 446 ? -18.170 -9.143 10.073 1.00 98.12 446 TRP A O 1
ATOM 3663 N N . LEU A 1 447 ? -17.259 -9.711 8.105 1.00 97.62 447 LEU A N 1
ATOM 3664 C CA . LEU A 1 447 ? -17.078 -8.328 7.651 1.00 97.62 447 LEU A CA 1
ATOM 3665 C C . LEU A 1 447 ? -18.418 -7.573 7.588 1.00 97.62 447 LEU A C 1
ATOM 3667 O O . LEU A 1 447 ? -18.523 -6.463 8.113 1.00 97.62 447 LEU A O 1
ATOM 3671 N N . LYS A 1 448 ? -19.445 -8.173 6.969 1.00 96.38 448 LYS A N 1
ATOM 3672 C CA . LYS A 1 448 ? -20.757 -7.539 6.737 1.00 96.38 448 LYS A CA 1
ATOM 3673 C C . LYS A 1 448 ? -21.647 -7.480 7.980 1.00 96.38 448 LYS A C 1
ATOM 3675 O O . LYS A 1 448 ? -22.303 -6.461 8.177 1.00 96.38 448 LYS A O 1
ATOM 3680 N N . SER A 1 449 ? -21.677 -8.538 8.784 1.00 95.06 449 SER A N 1
ATOM 3681 C CA . SER A 1 449 ? -22.659 -8.710 9.864 1.00 95.06 449 SER A CA 1
ATOM 3682 C C . SER A 1 449 ? -22.063 -8.547 11.256 1.00 95.06 449 SER A C 1
ATOM 3684 O O . SER A 1 449 ? -22.779 -8.223 12.186 1.00 95.06 449 SER A O 1
ATOM 3686 N N . THR A 1 450 ? -20.758 -8.747 11.443 1.00 97.31 450 THR A N 1
ATOM 3687 C CA . THR A 1 450 ? -20.129 -8.558 12.761 1.00 97.31 450 THR A CA 1
ATOM 3688 C C . THR A 1 450 ? -19.407 -7.222 12.826 1.00 97.31 450 THR A C 1
ATOM 3690 O O . THR A 1 450 ? -19.669 -6.410 13.712 1.00 97.31 450 THR A O 1
ATOM 3693 N N . PHE A 1 451 ? -18.513 -6.944 11.874 1.00 98.12 451 PHE A N 1
ATOM 3694 C CA . PHE A 1 451 ? -17.680 -5.748 11.946 1.00 98.12 451 PHE A CA 1
ATOM 3695 C C . PHE A 1 451 ? -18.458 -4.464 11.626 1.00 98.12 451 PHE A C 1
ATOM 3697 O O . PHE A 1 451 ? -18.325 -3.474 12.348 1.00 98.12 451 PHE A O 1
ATOM 3704 N N . LEU A 1 452 ? -19.320 -4.459 10.600 1.00 97.38 452 LEU A N 1
ATOM 3705 C CA . LEU A 1 452 ? -20.177 -3.294 10.338 1.00 97.38 452 LEU A CA 1
ATOM 3706 C C . LEU A 1 452 ? -21.176 -3.033 11.466 1.00 97.38 452 LEU A C 1
ATOM 3708 O O . LEU A 1 452 ? -21.440 -1.867 11.763 1.00 97.38 452 LEU A O 1
ATOM 3712 N N . ASP A 1 453 ? -21.719 -4.077 12.090 1.00 97.44 453 ASP A N 1
ATOM 3713 C CA . ASP A 1 453 ? -22.659 -3.914 13.200 1.00 97.44 453 ASP A CA 1
ATOM 3714 C C . ASP A 1 453 ? -21.948 -3.393 14.448 1.00 97.44 453 ASP A C 1
ATOM 3716 O O . ASP A 1 453 ? -22.417 -2.414 15.022 1.00 97.44 453 ASP A O 1
ATOM 3720 N N . TYR A 1 454 ? -20.730 -3.864 14.744 1.00 97.81 454 TYR A N 1
ATOM 3721 C CA . TYR A 1 454 ? -19.864 -3.244 15.753 1.00 97.81 454 TYR A CA 1
ATOM 3722 C C . TYR A 1 454 ? -19.690 -1.731 15.525 1.00 97.81 454 TYR A C 1
ATOM 3724 O O . TYR A 1 454 ? -19.802 -0.947 16.468 1.00 97.81 454 TYR A O 1
ATOM 3732 N N . LEU A 1 455 ? -19.457 -1.282 14.282 1.00 97.31 455 LEU A N 1
ATOM 3733 C CA . LEU A 1 455 ? -19.330 0.152 13.976 1.00 97.31 455 LEU A CA 1
ATOM 3734 C C . LEU A 1 455 ? -20.658 0.914 14.142 1.00 97.31 455 LEU A C 1
ATOM 3736 O O . LEU A 1 455 ? -20.654 2.072 14.571 1.00 97.31 455 LEU A O 1
ATOM 3740 N N . LYS A 1 456 ? -21.797 0.292 13.808 1.00 96.44 456 LYS A N 1
ATOM 3741 C CA . LYS A 1 456 ? -23.131 0.885 14.009 1.00 96.44 456 LYS A CA 1
ATOM 3742 C C . LYS A 1 456 ? -23.454 1.018 15.495 1.00 96.44 456 LYS A C 1
ATOM 3744 O O . LYS A 1 456 ? -23.837 2.105 15.924 1.00 96.44 456 LYS A O 1
ATOM 3749 N N . GLU A 1 457 ? -23.265 -0.047 16.264 1.00 96.56 457 GLU A N 1
ATOM 3750 C CA . GLU A 1 457 ? -23.455 -0.082 17.715 1.00 96.56 457 GLU A CA 1
ATOM 3751 C C . GLU A 1 457 ? -22.537 0.919 18.411 1.00 96.56 457 GLU A C 1
ATOM 3753 O O . GLU A 1 457 ? -22.975 1.671 19.280 1.00 96.56 457 GLU A O 1
ATOM 3758 N N . TRP A 1 458 ? -21.274 1.009 17.980 1.00 96.75 458 TRP A N 1
ATOM 3759 C CA . TRP A 1 458 ? -20.336 2.002 18.493 1.00 96.75 458 TRP A CA 1
ATOM 3760 C C . TRP A 1 458 ? -20.887 3.420 18.305 1.00 96.75 458 TRP A C 1
ATOM 3762 O O . TRP A 1 458 ? -21.003 4.172 19.276 1.00 96.75 458 TRP A O 1
ATOM 3772 N N . LYS A 1 459 ? -21.339 3.762 17.092 1.00 95.50 459 LYS A N 1
ATOM 3773 C CA . LYS A 1 459 ? -21.980 5.055 16.819 1.00 95.50 459 LYS A CA 1
ATOM 3774 C C . LYS A 1 459 ? -23.236 5.274 17.670 1.00 95.50 459 LYS A C 1
ATOM 3776 O O . LYS A 1 459 ? -23.408 6.364 18.212 1.00 95.50 459 LYS A O 1
ATOM 3781 N N . GLN A 1 460 ? -24.107 4.275 17.799 1.00 94.69 460 GLN A N 1
ATOM 3782 C CA . GLN A 1 460 ? -25.331 4.372 18.604 1.00 94.69 460 GLN A CA 1
ATOM 3783 C C . GLN A 1 460 ? -25.014 4.626 20.082 1.00 94.69 460 GLN A C 1
ATOM 3785 O O . GLN A 1 460 ? -25.564 5.566 20.659 1.00 94.69 460 GLN A O 1
ATOM 3790 N N . SER A 1 461 ? -24.061 3.878 20.649 1.00 94.44 461 SER A N 1
ATOM 3791 C CA . SER A 1 461 ? -23.626 4.011 22.046 1.00 94.44 461 SER A CA 1
ATOM 3792 C C . SER A 1 461 ? -23.145 5.427 22.368 1.00 94.44 461 SER A C 1
ATOM 3794 O O . SER A 1 461 ? -23.440 5.962 23.432 1.00 94.44 461 SER A O 1
ATOM 3796 N N . ILE A 1 462 ? -22.464 6.082 21.422 1.00 94.56 462 ILE A N 1
ATOM 3797 C CA . ILE A 1 462 ? -21.995 7.463 21.559 1.00 94.56 462 ILE A CA 1
ATOM 3798 C C . ILE A 1 462 ? -23.160 8.450 21.449 1.00 94.56 462 ILE A C 1
ATOM 3800 O O . ILE A 1 462 ? -23.256 9.402 22.229 1.00 94.56 462 ILE A O 1
ATOM 3804 N N . MET A 1 463 ? -24.047 8.251 20.471 1.00 93.06 463 MET A N 1
ATOM 3805 C CA . MET A 1 463 ? -25.156 9.173 20.210 1.00 93.06 463 MET A CA 1
ATOM 3806 C C . MET A 1 463 ? -26.161 9.203 21.362 1.00 93.06 463 MET A C 1
ATOM 3808 O O . MET A 1 463 ? -26.687 10.274 21.668 1.00 93.06 463 MET A O 1
ATOM 3812 N N . GLN A 1 464 ? -26.359 8.071 22.039 1.00 92.06 464 GLN A N 1
ATOM 3813 C CA . GLN A 1 464 ? -27.243 7.936 23.198 1.00 92.06 464 GLN A CA 1
ATOM 3814 C C . GLN A 1 464 ? -26.689 8.579 24.479 1.00 92.06 464 GLN A C 1
ATOM 3816 O O . GLN A 1 464 ? -27.445 8.777 25.427 1.00 92.06 464 GLN A O 1
ATOM 3821 N N . ARG A 1 465 ? -25.402 8.961 24.534 1.00 90.56 465 ARG A N 1
ATOM 3822 C CA . ARG A 1 465 ? -24.838 9.581 25.743 1.00 90.56 465 ARG A CA 1
ATOM 3823 C C . ARG A 1 465 ? -25.493 10.939 26.037 1.00 90.56 465 ARG A C 1
ATOM 3825 O O . ARG A 1 465 ? -25.502 11.806 25.150 1.00 90.56 465 ARG A O 1
ATOM 3832 N N . PRO A 1 466 ? -25.991 11.170 27.263 1.00 90.88 466 PRO A N 1
ATOM 3833 C CA . PRO A 1 466 ? -26.510 12.474 27.656 1.00 90.88 466 PRO A CA 1
ATOM 3834 C C . PRO A 1 466 ? -25.369 13.486 27.856 1.00 90.88 466 PRO A C 1
ATOM 3836 O O . PRO A 1 466 ? -24.205 13.110 27.991 1.00 90.88 466 PRO A O 1
ATOM 3839 N N . ASN A 1 467 ? -25.713 14.776 27.897 1.00 91.69 467 ASN A N 1
ATOM 3840 C CA . ASN A 1 467 ? -24.829 15.871 28.332 1.00 91.69 467 ASN A CA 1
ATOM 3841 C C . ASN A 1 467 ? -23.548 16.090 27.501 1.00 91.69 467 ASN A C 1
ATOM 3843 O O . ASN A 1 467 ? -22.565 16.628 28.005 1.00 91.69 467 ASN A O 1
ATOM 3847 N N . LEU A 1 468 ? -23.551 15.706 26.221 1.00 93.06 468 LEU A N 1
ATOM 3848 C CA . LEU A 1 468 ? -22.444 15.953 25.292 1.00 93.06 468 LEU A CA 1
ATOM 3849 C C . LEU A 1 468 ? -22.947 16.613 24.010 1.00 93.06 468 LEU A C 1
ATOM 3851 O O . LEU A 1 468 ? -23.957 16.199 23.435 1.00 93.06 468 LEU A O 1
ATOM 3855 N N . THR A 1 469 ? -22.198 17.602 23.526 1.00 95.06 469 THR A N 1
ATOM 3856 C CA . THR A 1 469 ? -22.435 18.223 22.215 1.00 95.06 469 THR A CA 1
ATOM 3857 C C . THR A 1 469 ? -22.197 17.226 21.080 1.00 95.06 469 THR A C 1
ATOM 3859 O O . THR A 1 469 ? -21.447 16.257 21.225 1.00 95.06 469 THR A O 1
ATOM 3862 N N . LEU A 1 470 ? -22.779 17.485 19.905 1.00 93.06 470 LEU A N 1
ATOM 3863 C CA . LEU A 1 470 ? -22.556 16.645 18.726 1.00 93.06 470 LEU A CA 1
ATOM 3864 C C . LEU A 1 470 ? -21.067 16.563 18.349 1.00 93.06 470 LEU A C 1
ATOM 3866 O O . LEU A 1 470 ? -20.578 15.484 18.039 1.00 93.06 470 LEU A O 1
ATOM 3870 N N . SER A 1 471 ? -20.328 17.673 18.428 1.00 93.12 471 SER A N 1
ATOM 3871 C CA . SER A 1 471 ? -18.885 17.698 18.139 1.00 93.12 471 SER A CA 1
ATOM 3872 C C . SER A 1 471 ? -18.091 16.808 19.101 1.00 93.12 471 SER A C 1
ATOM 3874 O O . SER A 1 471 ? -17.278 15.989 18.668 1.00 93.12 471 SER A O 1
ATOM 3876 N N . GLN A 1 472 ? -18.389 16.893 20.404 1.00 94.12 472 GLN A N 1
ATOM 3877 C CA . GLN A 1 472 ? -17.777 16.013 21.401 1.00 94.12 472 GLN A CA 1
ATOM 3878 C C . GLN A 1 472 ? -18.102 14.550 21.108 1.00 94.12 472 GLN A C 1
ATOM 3880 O O . GLN A 1 472 ? -17.179 13.749 21.024 1.00 94.12 472 GLN A O 1
ATOM 3885 N N . LYS A 1 473 ? -19.371 14.215 20.846 1.00 94.69 473 LYS A N 1
ATOM 3886 C CA . LYS A 1 473 ? -19.793 12.863 20.449 1.00 94.69 473 LYS A CA 1
ATOM 3887 C C . LYS A 1 473 ? -19.030 12.362 19.219 1.00 94.69 473 LYS A C 1
ATOM 3889 O O . LYS A 1 473 ? -18.463 11.276 19.237 1.00 94.69 473 LYS A O 1
ATOM 3894 N N . LEU A 1 474 ? -18.933 13.162 18.160 1.00 93.62 474 LEU A N 1
ATOM 3895 C CA . LEU A 1 474 ? -18.210 12.779 16.943 1.00 93.62 474 LEU A CA 1
ATOM 3896 C C . LEU A 1 474 ? -16.707 12.558 17.179 1.00 93.62 474 LEU A C 1
ATOM 3898 O O . LEU A 1 474 ? -16.107 11.746 16.481 1.00 93.62 474 LEU A O 1
ATOM 3902 N N . SER A 1 475 ? -16.103 13.217 18.173 1.00 95.50 475 SER A N 1
ATOM 3903 C CA . SER A 1 475 ? -14.698 12.991 18.547 1.00 95.50 475 SER A CA 1
ATOM 3904 C C . SER A 1 475 ? -14.440 11.636 19.230 1.00 95.50 475 SER A C 1
ATOM 3906 O O . SER A 1 475 ? -13.280 11.242 19.376 1.00 95.50 475 SER A O 1
ATOM 3908 N N . MET A 1 476 ? -15.501 10.920 19.623 1.00 96.75 476 MET A N 1
ATOM 3909 C CA . MET A 1 476 ? -15.444 9.654 20.367 1.00 96.75 476 MET A CA 1
ATOM 3910 C C . MET A 1 476 ? -15.467 8.404 19.484 1.00 96.75 476 MET A C 1
ATOM 3912 O O . MET A 1 476 ? -15.475 7.282 19.984 1.00 96.75 476 MET A O 1
ATOM 3916 N N . GLN A 1 477 ? -15.430 8.597 18.170 1.00 96.06 477 GLN A N 1
ATOM 3917 C CA . GLN A 1 477 ? -15.295 7.554 17.158 1.00 96.06 477 GLN A CA 1
ATOM 3918 C C . GLN A 1 477 ? -14.247 7.964 16.117 1.00 96.06 477 GLN A C 1
ATOM 3920 O O . GLN A 1 477 ? -13.686 9.066 16.152 1.00 96.06 477 GLN A O 1
ATOM 3925 N N . LEU A 1 478 ? -13.963 7.063 15.178 1.00 97.50 478 LEU A N 1
ATOM 3926 C CA . LEU A 1 478 ? -13.130 7.376 14.018 1.00 97.50 478 LEU A CA 1
ATOM 3927 C C . LEU A 1 478 ? -13.743 8.516 13.187 1.00 97.50 478 LEU A C 1
ATOM 3929 O O . LEU A 1 478 ? -14.930 8.827 13.292 1.00 97.50 478 LEU A O 1
ATOM 3933 N N . SER A 1 479 ? -12.932 9.155 12.339 1.00 96.19 479 SER A N 1
ATOM 3934 C CA . SER A 1 479 ? -13.443 10.197 11.443 1.00 96.19 479 SER A CA 1
ATOM 3935 C C . SER A 1 479 ? -14.541 9.649 10.522 1.00 96.19 479 SER A C 1
ATOM 3937 O O . SER A 1 479 ? -14.523 8.480 10.127 1.00 96.19 479 SER A O 1
ATOM 3939 N N . ALA A 1 480 ? -15.482 10.516 10.139 1.00 94.88 480 ALA A N 1
ATOM 3940 C CA . ALA A 1 480 ? -16.566 10.145 9.234 1.00 94.88 480 ALA A CA 1
ATOM 3941 C C . ALA A 1 480 ? -16.038 9.588 7.901 1.00 94.88 480 ALA A C 1
ATOM 3943 O O . ALA A 1 480 ? -16.587 8.619 7.387 1.00 94.88 480 ALA A O 1
ATOM 3944 N N . GLN A 1 481 ? -14.940 10.150 7.385 1.00 94.19 481 GLN A N 1
ATOM 3945 C CA . GLN A 1 481 ? -14.285 9.701 6.156 1.00 94.19 481 GLN A CA 1
ATOM 3946 C C . GLN A 1 481 ? -13.718 8.285 6.302 1.00 94.19 481 GLN A C 1
ATOM 3948 O O . GLN A 1 481 ? -13.936 7.449 5.431 1.00 94.19 481 GLN A O 1
ATOM 3953 N N . THR A 1 482 ? -13.037 7.987 7.415 1.00 95.50 482 THR A N 1
ATOM 3954 C CA . THR A 1 482 ? -12.494 6.645 7.677 1.00 95.50 482 THR A CA 1
ATOM 3955 C C . THR A 1 482 ? -13.617 5.622 7.829 1.00 95.50 482 THR A C 1
ATOM 3957 O O . THR A 1 482 ? -13.548 4.559 7.221 1.00 95.50 482 THR A O 1
ATOM 3960 N N . LEU A 1 483 ? -14.677 5.943 8.578 1.00 96.06 483 LEU A N 1
ATOM 3961 C CA . LEU A 1 483 ? -15.831 5.050 8.750 1.00 96.06 483 LEU A CA 1
ATOM 3962 C C . LEU A 1 483 ? -16.568 4.796 7.430 1.00 96.06 483 LEU A C 1
ATOM 3964 O O . LEU A 1 483 ? -16.945 3.660 7.145 1.00 96.06 483 LEU A O 1
ATOM 3968 N N . ALA A 1 484 ? -16.759 5.838 6.616 1.00 94.44 484 ALA A N 1
ATOM 3969 C CA . ALA A 1 484 ? -17.353 5.709 5.291 1.00 94.44 484 ALA A CA 1
ATOM 3970 C C . ALA A 1 484 ? -16.486 4.834 4.378 1.00 94.44 484 ALA A C 1
ATOM 3972 O O . ALA A 1 484 ? -17.012 3.908 3.768 1.00 94.44 484 ALA A O 1
ATOM 3973 N N . GLY A 1 485 ? -15.170 5.064 4.348 1.00 93.31 485 GLY A N 1
ATOM 3974 C CA . GLY A 1 485 ? -14.227 4.260 3.571 1.00 93.31 485 GLY A CA 1
ATOM 3975 C C . GLY A 1 485 ? -14.225 2.787 3.982 1.00 93.31 485 GLY A C 1
ATOM 3976 O O . GLY A 1 485 ? -14.354 1.920 3.126 1.00 93.31 485 GLY A O 1
ATOM 3977 N N . VAL A 1 486 ? -14.198 2.491 5.289 1.00 95.69 486 VAL A N 1
ATOM 3978 C CA . VAL A 1 486 ? -14.316 1.113 5.806 1.00 95.69 486 VAL A CA 1
ATOM 3979 C C . VAL A 1 486 ? -15.629 0.470 5.357 1.00 95.69 486 VAL A C 1
ATOM 3981 O O . VAL A 1 486 ? -15.617 -0.640 4.829 1.00 95.69 486 VAL A O 1
ATOM 3984 N N . LYS A 1 487 ? -16.760 1.174 5.495 1.00 95.19 487 LYS A N 1
ATOM 3985 C CA . LYS A 1 487 ? -18.069 0.662 5.066 1.00 95.19 487 LYS A CA 1
ATOM 3986 C C . LYS A 1 487 ? -18.124 0.395 3.560 1.00 95.19 487 LYS A C 1
ATOM 3988 O O . LYS A 1 487 ? -18.653 -0.635 3.150 1.00 95.19 487 LYS A O 1
ATOM 3993 N N . ILE A 1 488 ? -17.601 1.313 2.748 1.00 92.62 488 ILE A N 1
ATOM 3994 C CA . ILE A 1 488 ? -17.547 1.169 1.290 1.00 92.62 488 ILE A CA 1
ATOM 3995 C C . ILE A 1 488 ? -16.661 -0.022 0.921 1.00 92.62 488 ILE A C 1
ATOM 3997 O O . ILE A 1 488 ? -17.139 -0.909 0.225 1.00 92.62 488 ILE A O 1
AT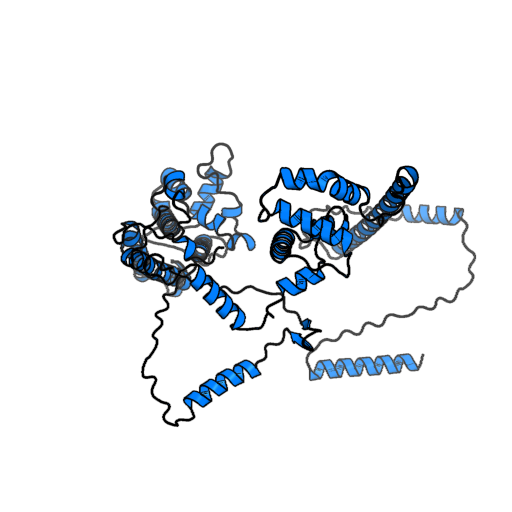OM 4001 N N . SER A 1 489 ? -15.433 -0.113 1.443 1.00 92.88 489 SER A N 1
ATOM 4002 C CA . SER A 1 489 ? -14.524 -1.226 1.135 1.00 92.88 489 SER A CA 1
ATOM 4003 C C . SER A 1 489 ? -15.094 -2.581 1.532 1.00 92.88 489 SER A C 1
ATOM 4005 O O . SER A 1 489 ? -15.024 -3.508 0.734 1.00 92.88 489 SER A O 1
ATOM 4007 N N . ILE A 1 490 ? -15.713 -2.703 2.712 1.00 95.25 490 ILE A N 1
ATOM 4008 C CA . ILE A 1 490 ? -16.368 -3.955 3.123 1.00 95.25 490 ILE A CA 1
ATOM 4009 C C . ILE A 1 490 ? -17.458 -4.338 2.128 1.00 95.25 490 ILE A C 1
ATOM 4011 O O . ILE A 1 490 ? -17.517 -5.489 1.701 1.00 95.25 490 ILE A O 1
ATOM 4015 N N . ASN A 1 491 ? -18.320 -3.392 1.753 1.00 93.31 491 ASN A N 1
ATOM 4016 C CA . ASN A 1 491 ? -19.420 -3.686 0.847 1.00 93.31 491 ASN A CA 1
ATOM 4017 C C . ASN A 1 491 ? -18.929 -4.052 -0.552 1.00 93.31 491 ASN A C 1
ATOM 4019 O O . ASN A 1 491 ? -19.266 -5.130 -1.037 1.00 93.31 491 ASN A O 1
ATOM 4023 N N . SER A 1 492 ? -18.096 -3.197 -1.143 1.00 91.31 492 SER A N 1
ATOM 4024 C CA . SER A 1 492 ? -17.586 -3.362 -2.499 1.00 91.31 492 SER A CA 1
ATOM 4025 C C . SER A 1 492 ? -16.731 -4.617 -2.636 1.00 91.31 492 SER A C 1
ATOM 4027 O O . SER A 1 492 ? -16.991 -5.419 -3.525 1.00 91.31 492 SER A O 1
ATOM 4029 N N . ILE A 1 493 ? -15.751 -4.835 -1.748 1.00 92.06 493 ILE A N 1
ATOM 4030 C CA . ILE A 1 493 ? -14.846 -5.988 -1.867 1.00 92.06 493 ILE A CA 1
ATOM 4031 C C . ILE A 1 493 ? -15.607 -7.292 -1.633 1.00 92.06 493 ILE A C 1
ATOM 4033 O O . ILE A 1 493 ? -15.426 -8.226 -2.404 1.00 92.06 493 ILE A O 1
ATOM 4037 N N . THR A 1 494 ? -16.506 -7.354 -0.644 1.00 94.12 494 THR A N 1
ATOM 4038 C CA . THR A 1 494 ? -17.310 -8.568 -0.412 1.00 94.12 494 THR A CA 1
ATOM 4039 C C . THR A 1 494 ? -18.136 -8.935 -1.643 1.00 94.12 494 THR A C 1
ATOM 4041 O O . THR A 1 494 ? -18.183 -10.095 -2.035 1.00 94.12 494 THR A O 1
ATOM 4044 N N . GLU A 1 495 ? -18.783 -7.954 -2.271 1.00 91.31 495 GLU A N 1
ATOM 4045 C CA . GLU A 1 495 ? -19.599 -8.200 -3.461 1.00 91.31 495 GLU A CA 1
ATOM 4046 C C . GLU A 1 495 ? -18.755 -8.534 -4.695 1.00 91.31 495 GLU A C 1
ATOM 4048 O O . GLU A 1 495 ? -19.190 -9.338 -5.515 1.00 91.31 495 GLU A O 1
ATOM 4053 N N . CYS A 1 496 ? -17.561 -7.948 -4.836 1.00 90.31 496 CYS A N 1
ATOM 4054 C CA . CYS A 1 496 ? -16.616 -8.311 -5.893 1.00 90.31 496 CYS A CA 1
ATOM 4055 C C . CYS A 1 496 ? -16.089 -9.738 -5.715 1.00 90.31 496 CYS A C 1
ATOM 4057 O O . CYS A 1 496 ? -16.090 -10.492 -6.679 1.00 90.31 496 CYS A O 1
ATOM 4059 N N . VAL A 1 497 ? -15.700 -10.127 -4.496 1.00 92.44 497 VAL A N 1
ATOM 4060 C CA . VAL A 1 497 ? -15.240 -11.492 -4.192 1.00 92.44 497 VAL A CA 1
ATOM 4061 C C . VAL A 1 497 ? -16.330 -12.505 -4.533 1.00 92.44 497 VAL A C 1
ATOM 4063 O O . VAL A 1 497 ? -16.066 -13.430 -5.293 1.00 92.44 497 VAL A O 1
ATOM 4066 N N . LYS A 1 498 ? -17.561 -12.302 -4.040 1.00 93.19 498 LYS A N 1
ATOM 4067 C CA . LYS A 1 498 ? -18.686 -13.204 -4.338 1.00 93.19 498 LYS A CA 1
ATOM 4068 C C . LYS A 1 498 ? -18.944 -13.311 -5.837 1.00 93.19 498 LYS A C 1
ATOM 4070 O O . LYS A 1 498 ? -19.000 -14.411 -6.362 1.00 93.19 498 LYS A O 1
ATOM 4075 N N . PHE A 1 499 ? -19.003 -12.171 -6.524 1.00 89.88 499 PHE A N 1
ATOM 4076 C CA . PHE A 1 499 ? -19.212 -12.139 -7.967 1.00 89.88 499 PHE A CA 1
ATOM 4077 C C . PHE A 1 499 ? -18.118 -12.888 -8.738 1.00 89.88 499 PHE A C 1
ATOM 4079 O O . PHE A 1 499 ? -18.433 -13.666 -9.624 1.00 89.88 499 PHE A O 1
ATOM 4086 N N . MET A 1 500 ? -16.840 -12.680 -8.412 1.00 87.81 500 MET A N 1
ATOM 4087 C CA . MET A 1 500 ? -15.738 -13.353 -9.110 1.00 87.81 500 MET A CA 1
ATOM 4088 C C . MET A 1 500 ? -15.781 -14.873 -8.911 1.00 87.81 500 MET A C 1
ATOM 4090 O O . MET A 1 500 ? -15.578 -15.609 -9.872 1.00 87.81 500 MET A O 1
ATOM 4094 N N . LEU A 1 501 ? -16.097 -15.335 -7.699 1.00 91.12 501 LEU A N 1
ATOM 4095 C CA . LEU A 1 501 ? -16.261 -16.761 -7.397 1.00 91.12 501 LEU A CA 1
ATOM 4096 C C . LEU A 1 501 ? -17.486 -17.360 -8.114 1.00 91.12 501 LEU A C 1
ATOM 4098 O O . LEU A 1 501 ? -17.368 -18.414 -8.728 1.00 91.12 501 LEU A O 1
ATOM 4102 N N . ASP A 1 502 ? -18.627 -16.660 -8.129 1.00 90.12 502 ASP A N 1
ATOM 4103 C CA . ASP A 1 502 ? -19.836 -17.072 -8.870 1.00 90.12 502 ASP A CA 1
ATOM 4104 C C . ASP A 1 502 ? -19.603 -17.164 -10.386 1.00 90.12 502 ASP A C 1
ATOM 4106 O O . ASP A 1 502 ? -20.259 -17.934 -11.085 1.00 90.12 502 ASP A O 1
ATOM 4110 N N . GLN A 1 503 ? -18.681 -16.358 -10.917 1.00 85.56 503 GLN A N 1
ATOM 4111 C CA . GLN A 1 503 ? -18.279 -16.389 -12.324 1.00 85.56 503 GLN A CA 1
ATOM 4112 C C . GLN A 1 503 ? -17.213 -17.457 -12.631 1.00 85.56 503 GLN A C 1
ATOM 4114 O O . GLN A 1 503 ? -16.735 -17.510 -13.762 1.00 85.56 503 GLN A O 1
ATOM 4119 N N . GLY A 1 504 ? -16.850 -18.302 -11.660 1.00 85.56 504 GLY A N 1
ATOM 4120 C CA . GLY A 1 504 ? -15.958 -19.445 -11.863 1.00 85.56 504 GLY A CA 1
ATOM 4121 C C . GLY A 1 504 ? -14.486 -19.200 -11.532 1.00 85.56 504 GLY A C 1
ATOM 4122 O O . GLY A 1 504 ? -13.644 -19.982 -11.961 1.00 85.56 504 GLY A O 1
ATOM 4123 N N . ALA A 1 505 ? -14.138 -18.143 -10.788 1.00 87.31 505 ALA A N 1
ATOM 4124 C CA . ALA A 1 505 ? -12.778 -18.005 -10.268 1.00 87.31 505 ALA A CA 1
ATOM 4125 C C . ALA A 1 505 ? -12.501 -19.058 -9.178 1.00 87.31 505 ALA A C 1
ATOM 4127 O O . ALA A 1 505 ? -13.261 -19.155 -8.217 1.00 87.31 505 ALA A O 1
ATOM 4128 N N . ASP A 1 506 ? -11.380 -19.781 -9.274 1.00 89.81 506 ASP A N 1
ATOM 4129 C CA . ASP A 1 506 ? -10.979 -20.780 -8.266 1.00 89.81 506 ASP A CA 1
ATOM 4130 C C . ASP A 1 506 ? -10.711 -20.152 -6.888 1.00 89.81 506 ASP A C 1
ATOM 4132 O O . ASP A 1 506 ? -10.955 -20.750 -5.839 1.00 89.81 506 ASP A O 1
ATOM 4136 N N . PHE A 1 507 ? -10.158 -18.937 -6.889 1.00 93.00 507 PHE A N 1
ATOM 4137 C CA . PHE A 1 507 ? -9.871 -18.173 -5.684 1.00 93.00 507 PHE A CA 1
ATOM 4138 C C . PHE A 1 507 ? -9.785 -16.671 -5.969 1.00 93.00 507 PHE A C 1
ATOM 4140 O O . PHE A 1 507 ? -9.552 -16.237 -7.098 1.00 93.00 507 PHE A O 1
ATOM 4147 N N . VAL A 1 508 ? -9.898 -15.858 -4.915 1.00 92.25 508 VAL A N 1
ATOM 4148 C CA . VAL A 1 508 ? -9.726 -14.400 -4.984 1.00 92.25 508 VAL A CA 1
ATOM 4149 C C . VAL A 1 508 ? -8.692 -13.923 -3.964 1.00 92.25 508 VAL A C 1
ATOM 4151 O O . VAL A 1 508 ? -8.780 -14.220 -2.770 1.00 92.25 508 VAL A O 1
ATOM 4154 N N . LEU A 1 509 ? -7.722 -13.138 -4.445 1.00 93.50 509 LEU A N 1
ATOM 4155 C CA . LEU A 1 509 ? -6.693 -12.474 -3.640 1.00 93.50 509 LEU A CA 1
ATOM 4156 C C . LEU A 1 509 ? -7.045 -10.992 -3.478 1.00 93.50 509 LEU A C 1
ATOM 4158 O O . LEU A 1 509 ? -6.997 -10.223 -4.438 1.00 93.50 509 LEU A O 1
ATOM 4162 N N . THR A 1 510 ? -7.393 -10.579 -2.259 1.00 92.56 510 THR A N 1
ATOM 4163 C CA . THR A 1 510 ? -7.871 -9.214 -1.984 1.00 92.56 510 THR A CA 1
ATOM 4164 C C . THR A 1 510 ? -6.778 -8.148 -2.030 1.00 92.56 510 THR A C 1
ATOM 4166 O O . THR A 1 510 ? -7.100 -6.968 -2.151 1.00 92.56 510 THR A O 1
ATOM 4169 N N . TYR A 1 511 ? -5.494 -8.531 -2.010 1.00 91.31 511 TYR A N 1
ATOM 4170 C CA . TYR A 1 511 ? -4.377 -7.599 -2.209 1.00 91.31 511 TYR A CA 1
ATOM 4171 C C . TYR A 1 511 ? -4.486 -6.832 -3.532 1.00 91.31 511 TYR A C 1
ATOM 4173 O O . TYR A 1 511 ? -4.239 -5.630 -3.553 1.00 91.31 511 TYR A O 1
ATOM 4181 N N . ASN A 1 512 ? -4.955 -7.492 -4.597 1.00 86.81 512 ASN A N 1
ATOM 4182 C CA . ASN A 1 512 ? -5.062 -6.918 -5.943 1.00 86.81 512 ASN A CA 1
ATOM 4183 C C . ASN A 1 512 ? -6.149 -5.834 -6.069 1.00 86.81 512 ASN A C 1
ATOM 4185 O O . ASN A 1 512 ? -6.264 -5.191 -7.110 1.00 86.81 512 ASN A O 1
ATOM 4189 N N . PHE A 1 513 ? -6.956 -5.624 -5.025 1.00 87.56 513 PHE A N 1
ATOM 4190 C CA . PHE A 1 513 ? -7.915 -4.521 -4.958 1.00 87.56 513 PHE A CA 1
ATOM 4191 C C . PHE A 1 513 ? -7.320 -3.239 -4.356 1.00 87.56 513 PHE A C 1
ATOM 4193 O O . PHE A 1 513 ? -7.991 -2.206 -4.328 1.00 87.56 513 PHE A O 1
ATOM 4200 N N . ASN A 1 514 ? -6.085 -3.294 -3.853 1.00 85.88 514 ASN A N 1
ATOM 4201 C CA . ASN A 1 514 ? -5.392 -2.156 -3.264 1.00 85.88 514 ASN A CA 1
ATOM 4202 C C . ASN A 1 514 ? -4.419 -1.532 -4.272 1.00 85.88 514 ASN A C 1
ATOM 4204 O O . ASN A 1 514 ? -3.886 -2.208 -5.141 1.00 85.88 514 ASN A O 1
ATOM 4208 N N . GLN A 1 515 ? -4.152 -0.234 -4.121 1.00 78.38 515 GLN A N 1
ATOM 4209 C CA . GLN A 1 515 ? -3.218 0.521 -4.976 1.00 78.38 515 GLN A CA 1
ATOM 4210 C C . GLN A 1 515 ? -1.737 0.273 -4.625 1.00 78.38 515 GLN A C 1
ATOM 4212 O O . GLN A 1 515 ? -0.862 0.946 -5.168 1.00 78.38 515 GLN A O 1
ATOM 4217 N N . ASP A 1 516 ? -1.451 -0.632 -3.685 1.00 65.94 516 ASP A N 1
ATOM 4218 C CA . ASP A 1 516 ? -0.077 -0.989 -3.341 1.00 65.94 516 ASP A CA 1
ATOM 4219 C C . ASP A 1 516 ? 0.492 -1.886 -4.468 1.00 65.94 516 ASP A C 1
ATOM 4221 O O . ASP A 1 516 ? -0.151 -2.876 -4.815 1.00 65.94 516 ASP A O 1
ATOM 4225 N N . PRO A 1 517 ? 1.650 -1.536 -5.065 1.00 46.31 517 PRO A N 1
ATOM 4226 C CA . PRO A 1 517 ? 2.210 -2.231 -6.228 1.00 46.31 517 PRO A CA 1
ATOM 4227 C C . PRO A 1 517 ? 2.724 -3.651 -5.954 1.00 46.31 517 PRO A C 1
ATOM 4229 O O . PRO A 1 517 ? 2.931 -4.027 -4.770 1.00 46.31 517 PRO A O 1
#

Radius of gyration: 35.86 Å; Cα contacts (8 Å, |Δi|>4): 404; chains: 1; bounding box: 93×90×74 Å

Solvent-accessible surface area (backbone atoms only — not comparable to full-atom values): 30810 Å² total; per-residue (Å²): 117,72,71,58,57,57,54,53,51,53,53,51,51,52,49,52,52,46,31,73,75,68,72,49,89,78,86,88,83,86,81,82,85,82,81,81,78,85,77,93,67,86,79,79,51,78,64,56,58,49,52,53,56,54,55,58,65,73,71,64,78,84,82,82,84,79,66,91,83,67,61,72,93,80,54,53,74,67,59,50,51,54,50,52,52,51,52,53,50,49,52,52,51,52,53,51,49,52,52,50,49,52,51,51,50,52,50,48,43,71,72,72,46,78,80,68,83,54,93,75,57,67,52,55,70,60,54,52,47,52,64,72,44,40,68,60,48,45,67,76,44,70,52,75,87,37,69,69,42,47,52,52,53,52,46,53,49,34,74,74,45,37,89,90,60,58,79,81,58,69,70,56,53,52,51,52,50,53,50,34,73,76,32,54,66,61,44,49,50,47,41,73,66,49,79,47,87,64,84,51,72,65,58,51,46,54,65,74,52,67,69,80,90,67,88,76,87,54,66,69,58,53,50,53,52,50,54,51,40,57,76,66,41,34,80,39,87,94,48,59,62,87,81,82,90,78,86,83,89,78,92,71,84,92,60,82,44,73,41,87,88,82,70,44,70,46,68,68,83,66,59,63,60,56,50,50,53,52,48,50,51,48,47,66,68,66,56,78,61,87,62,81,70,74,90,66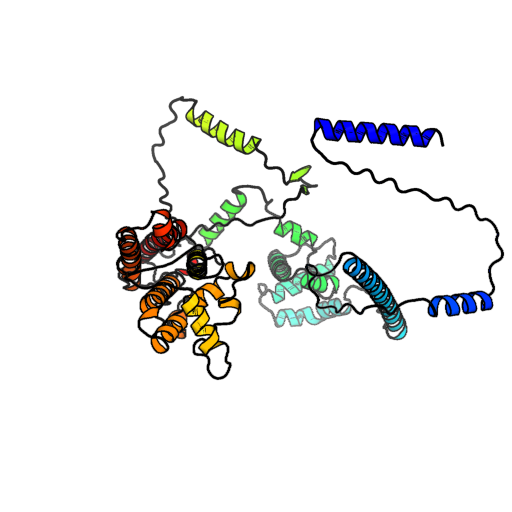,81,86,79,78,84,77,75,66,64,49,47,50,66,56,45,47,24,51,50,41,54,40,39,47,14,3,78,29,88,84,50,74,22,52,27,44,47,94,96,34,51,31,45,33,58,61,57,45,48,51,36,63,76,36,33,67,50,86,85,64,45,79,41,77,84,60,48,69,68,64,70,59,70,48,84,77,49,62,73,36,43,69,55,30,51,57,64,30,19,58,58,45,24,51,45,48,64,73,77,48,65,80,70,46,48,58,34,30,52,52,22,40,53,51,26,49,55,47,34,52,52,49,13,77,48,84,54,55,10,68,77,67,72,33,77,51,24,40,55,47,66,56,76,79,39,65,65,56,49,39,47,64,63,48,52,48,43,52,54,50,50,41,52,49,58,42,69,69,47,78,100,60,54,69,69,60,41,56,26,24,49,65,53,71,66,49,53,49,43,50,54,41,25,51,52,35,48,47,54,48,50,33,50,44,41,76,72,68,42,78,57,45,54,36,32,75,66,32,82,70,133

Foldseek 3Di:
DVVVVVVVVVVVVVQVVCCVPPVDHDDDDDDDDDDDDDDDDDDDDPVVVVVVVVVVVVPDDDDDDDDPPDDPVPDDPVRVVVVVVVVVVVVVVVVVVVVVVVVVVVVCCVVVNDPPPDPPPQPVVVLVVLVVCVVVVCVVVVDCPDPSNLQSVLQNVCVVLPDVRHDHDPVLLVVLLVVCVVPVVVSCCVCSSSPGPHDDPVVNVCVVPVDPDDPDDDPVVVVVVVVVCVVVVCVPLVNVDDDDDDDDDDDDDQDWDQDPVVRDIPRDDPVVVVVVVVVVVVCVVVPPPPDPPPPDDPDDPDQDADFLLVLLLLQLVLLLLQVHDVVLFVADFDHATLHLVLVVCLCVVAAVPPPHHLQVVDDPCLNDPDPVSSNDSVSSLSCLALSVLVSSPVPDDPRCVVNSVRSVLSNLLCLLQAQDDQCPCVVVVNPSNHWAQDLVPVSLVCLVPPSLVVVVNSLVRLVPDPDDDPSNSCSNHRHPVSNVNSVSNSVSVSVVQNVCNVSPDRTDGNNSSHPDD

pLDDT: mean 79.91, std 17.97, range [28.62, 98.62]

Sequence (517 aa):
MSNFSTLLQLAQELVMHLRMKYGVIVKVIMVPKVVVARLVQRRPTNVEKRQQRAEEKKTTPPVTFVHRTYQHKHMSRENLVTKIEQQKTEMRTLSSEVEKLKRQLHKQILQNGVTFNNPIVENIELKDLMSTYQNDFEQAFPNPNSLQRLFWEQQIKYNTAGKNGMRWHPMLIRWCLFMRSKSVKAYDSMRDSCFIKLPSTRTLFDYSHYTKSALGFQPDVIKMLHDEASKLAMYEDNHKSFVGILFDEIKIQEDLVFDKHTGELIGYCDLDSIGNEILNLENLVGNCKKSQLAKFMLVIMVRGVTNVPHLIKTARNCFSNSFSHKNTRRLWKNGKDISWMHIVRLFEEHCELQLYSPCPKLTRRHTDLAAFTYMKVNLAAQILSGSVANALEHLYDDSVSETVLFIRNFNKFFDCLNVRNLLEGCNKRNPDLEPFTGVDDPRLNWLKSTFLDYLKEWKQSIMQRPNLTLSQKLSMQLSAQTLAGVKISINSITECVKFMLDQGADFVLTYNFNQDP

Mean predicted aligned error: 16.62 Å

InterPro domains:
  IPR048365 Transposable element P transposase-like, RNase H domain, N-terminal [PF21787] (215-306)
  IPR048366 Transposable element P transposase-like, GTP-binding insertion domain [PF21788] (310-424)